Protein AF-A0A9N9DVE1-F1 (afdb_monomer_lite)

Structure (mmCIF, N/CA/C/O backbone):
data_AF-A0A9N9DVE1-F1
#
_entry.id   AF-A0A9N9DVE1-F1
#
loop_
_atom_site.group_PDB
_atom_site.id
_atom_site.type_symbol
_atom_site.label_atom_id
_atom_site.label_alt_id
_atom_site.label_comp_id
_atom_site.label_asym_id
_atom_site.label_entity_id
_atom_site.label_seq_id
_atom_site.pdbx_PDB_ins_code
_atom_site.Cartn_x
_atom_site.Cartn_y
_atom_site.Cartn_z
_atom_site.occupancy
_atom_site.B_iso_or_equiv
_atom_site.auth_seq_id
_atom_site.auth_comp_id
_atom_site.auth_asym_id
_atom_site.auth_atom_id
_atom_site.pdbx_PDB_model_num
ATOM 1 N N . MET A 1 1 ? -26.379 -26.447 7.960 1.00 39.56 1 MET A N 1
ATOM 2 C CA . MET A 1 1 ? -25.064 -26.722 7.340 1.00 39.56 1 MET A CA 1
ATOM 3 C C . MET A 1 1 ? -24.790 -25.769 6.161 1.00 39.56 1 MET A C 1
ATOM 5 O O . MET A 1 1 ? -24.486 -26.236 5.078 1.00 39.56 1 MET A O 1
ATOM 9 N N . SER A 1 2 ? -24.888 -24.439 6.322 1.00 37.84 2 SER A N 1
ATOM 10 C CA . SER A 1 2 ? -24.596 -23.495 5.214 1.00 37.84 2 SER A CA 1
ATOM 11 C C . SER A 1 2 ? -23.776 -22.264 5.639 1.00 37.84 2 SER A C 1
ATOM 13 O O . SER A 1 2 ? -23.906 -21.196 5.056 1.00 37.84 2 SER A O 1
ATOM 15 N N . LYS A 1 3 ? -22.931 -22.405 6.669 1.00 41.09 3 LYS A N 1
ATOM 16 C CA . LYS A 1 3 ? -21.988 -21.360 7.122 1.00 41.09 3 LYS A CA 1
ATOM 17 C C . LYS A 1 3 ? -20.507 -21.755 6.951 1.00 41.09 3 LYS A C 1
ATOM 19 O O . LYS A 1 3 ? -19.651 -21.155 7.581 1.00 41.09 3 LYS A O 1
ATOM 24 N N . MET A 1 4 ? -20.207 -22.778 6.142 1.00 40.16 4 MET A N 1
ATOM 25 C CA . MET A 1 4 ? -18.835 -23.286 5.928 1.00 40.16 4 MET A CA 1
ATOM 26 C C . MET A 1 4 ? -18.211 -22.914 4.578 1.00 40.16 4 MET A C 1
ATOM 28 O O . MET A 1 4 ? -17.058 -23.253 4.347 1.00 40.16 4 MET A O 1
ATOM 32 N N . TYR A 1 5 ? -18.921 -22.195 3.711 1.00 40.81 5 TYR A N 1
ATOM 33 C CA . TYR A 1 5 ? -18.277 -21.546 2.575 1.00 40.81 5 TYR A CA 1
ATOM 34 C C . TYR A 1 5 ? -17.921 -20.140 3.032 1.00 40.81 5 TYR A C 1
ATOM 36 O O . TYR A 1 5 ? -18.807 -19.297 3.187 1.00 40.81 5 TYR A O 1
ATOM 44 N N . GLY A 1 6 ? -16.644 -19.953 3.381 1.00 45.91 6 GLY A N 1
ATOM 45 C CA . GLY A 1 6 ? -16.072 -18.633 3.611 1.00 45.91 6 GLY A CA 1
ATOM 46 C C . GLY A 1 6 ? -16.461 -17.717 2.457 1.00 45.91 6 GLY A C 1
ATOM 47 O O . GLY A 1 6 ? -16.564 -18.178 1.318 1.00 45.91 6 GLY A O 1
ATOM 48 N N . GLY A 1 7 ? -16.751 -16.453 2.770 1.00 43.56 7 GLY A N 1
ATOM 49 C CA . GLY A 1 7 ? -16.943 -15.444 1.731 1.00 43.56 7 GLY A CA 1
ATOM 50 C C . GLY A 1 7 ? -15.776 -15.491 0.746 1.00 43.56 7 GLY A C 1
ATOM 51 O O . GLY A 1 7 ? -14.683 -15.921 1.127 1.00 43.56 7 GLY A O 1
ATOM 52 N N . GLU A 1 8 ? -16.026 -15.102 -0.508 1.00 41.41 8 GLU A N 1
ATOM 53 C CA . GLU A 1 8 ? -14.943 -14.880 -1.469 1.00 41.41 8 GLU A CA 1
ATOM 54 C C . GLU A 1 8 ? -13.820 -14.126 -0.749 1.00 41.41 8 GLU A C 1
ATOM 56 O O . GLU A 1 8 ? -14.109 -13.107 -0.111 1.00 41.41 8 GLU A O 1
ATOM 61 N N . PRO A 1 9 ? -12.588 -14.664 -0.729 1.00 51.03 9 PRO A N 1
ATOM 62 C CA . PRO A 1 9 ? -11.485 -13.969 -0.092 1.00 51.03 9 PRO A CA 1
ATOM 63 C C . PRO A 1 9 ? -11.394 -12.568 -0.696 1.00 51.03 9 PRO A C 1
ATOM 65 O O . PRO A 1 9 ? -11.551 -12.413 -1.910 1.00 51.03 9 PRO A O 1
ATOM 68 N N . ASP A 1 10 ? -11.176 -11.562 0.156 1.00 54.66 10 ASP A N 1
ATOM 69 C CA . ASP A 1 10 ? -10.921 -10.194 -0.288 1.00 54.66 10 ASP A CA 1
ATOM 70 C C . ASP A 1 10 ? -9.874 -10.247 -1.408 1.00 54.66 10 ASP A C 1
ATOM 72 O O . ASP A 1 10 ? -8.808 -10.835 -1.222 1.00 54.66 10 ASP A O 1
ATOM 76 N N . TYR A 1 11 ? -10.248 -9.719 -2.578 1.00 55.84 11 TYR A N 1
ATOM 77 C CA . TYR A 1 11 ? -9.513 -9.718 -3.846 1.00 55.84 11 TYR A CA 1
ATOM 78 C C . TYR A 1 11 ? -8.002 -9.943 -3.671 1.00 55.84 11 TYR A C 1
ATOM 80 O O . TYR A 1 11 ? -7.271 -9.053 -3.230 1.00 55.84 11 TYR A O 1
ATOM 88 N N . PHE A 1 12 ? -7.541 -11.157 -3.975 1.00 63.59 12 PHE A N 1
ATOM 89 C CA . PHE A 1 12 ? -6.142 -11.527 -3.798 1.00 63.59 12 PHE A CA 1
ATOM 90 C C . PHE A 1 12 ? -5.334 -11.035 -5.006 1.00 63.59 12 PHE A C 1
ATOM 92 O O . PHE A 1 12 ? -5.316 -11.671 -6.059 1.00 63.59 12 PHE A O 1
ATOM 99 N N . ASP A 1 13 ? -4.707 -9.866 -4.867 1.00 78.56 13 ASP A N 1
ATOM 100 C CA . ASP A 1 13 ? -3.846 -9.283 -5.897 1.00 78.56 13 ASP A CA 1
ATOM 101 C C . ASP A 1 13 ? -2.442 -9.903 -5.834 1.00 78.56 13 ASP A C 1
ATOM 103 O O . ASP A 1 13 ? -1.606 -9.525 -5.009 1.00 78.56 13 ASP A O 1
ATOM 107 N N . ILE A 1 14 ? -2.211 -10.902 -6.691 1.00 86.88 14 ILE A N 1
ATOM 108 C CA . ILE A 1 14 ? -0.918 -11.598 -6.813 1.00 86.88 14 ILE A CA 1
ATOM 109 C C . ILE A 1 14 ? 0.085 -10.736 -7.571 1.00 86.88 14 ILE A C 1
ATOM 111 O O . ILE A 1 14 ? 1.287 -10.953 -7.440 1.00 86.88 14 ILE A O 1
ATOM 115 N N . ALA A 1 15 ? -0.366 -9.777 -8.382 1.00 91.56 15 ALA A N 1
ATOM 116 C CA . ALA A 1 15 ? 0.522 -9.077 -9.287 1.00 91.56 15 ALA A CA 1
ATOM 117 C C . ALA A 1 15 ? 1.565 -8.252 -8.511 1.00 91.56 15 ALA A C 1
ATOM 119 O O . ALA A 1 15 ? 1.283 -7.572 -7.524 1.00 91.56 15 ALA A O 1
ATOM 120 N N . ALA A 1 16 ? 2.812 -8.299 -8.976 1.00 93.69 16 ALA A N 1
ATOM 121 C CA . ALA A 1 16 ? 3.795 -7.282 -8.647 1.00 93.69 16 ALA A CA 1
ATOM 122 C C . ALA A 1 16 ? 3.286 -5.881 -9.006 1.00 93.69 16 ALA A C 1
ATOM 124 O O . ALA A 1 16 ? 2.462 -5.697 -9.901 1.00 93.69 16 ALA A O 1
ATOM 125 N N . ILE A 1 17 ? 3.821 -4.886 -8.308 1.00 95.25 17 ILE A N 1
ATOM 126 C CA . ILE A 1 17 ? 3.513 -3.486 -8.567 1.00 95.25 17 ILE A CA 1
ATOM 127 C C . ILE A 1 17 ? 4.223 -3.079 -9.855 1.00 95.25 17 ILE A C 1
ATOM 129 O O . ILE A 1 17 ? 5.427 -3.303 -10.018 1.00 95.25 17 ILE A O 1
ATOM 133 N N . TYR A 1 18 ? 3.476 -2.449 -10.753 1.00 97.12 18 TYR A N 1
ATOM 134 C CA . TYR A 1 18 ? 4.009 -1.918 -11.996 1.00 97.12 18 TYR A CA 1
ATOM 135 C C . TYR A 1 18 ? 3.349 -0.595 -12.383 1.00 97.12 18 TYR A C 1
ATOM 137 O O . TYR A 1 18 ? 2.228 -0.280 -11.981 1.00 97.12 18 TYR A O 1
ATOM 145 N N . GLU A 1 19 ? 4.053 0.168 -13.211 1.00 97.50 19 GLU A N 1
ATOM 146 C CA . GLU A 1 19 ? 3.575 1.402 -13.823 1.00 97.50 19 GLU A CA 1
ATOM 147 C C . GLU A 1 19 ? 3.640 1.276 -15.347 1.00 97.50 19 GLU A C 1
ATOM 149 O O . GLU A 1 19 ? 4.674 0.909 -15.901 1.00 97.50 19 GLU A O 1
ATOM 154 N N . ILE A 1 20 ? 2.553 1.625 -16.035 1.00 97.81 20 ILE A N 1
ATOM 155 C CA . ILE A 1 20 ? 2.553 1.795 -17.487 1.00 97.81 20 ILE A CA 1
ATOM 156 C C . ILE A 1 20 ? 2.803 3.274 -17.788 1.00 97.81 20 ILE A C 1
ATOM 158 O O . ILE A 1 20 ? 2.044 4.144 -17.353 1.00 97.81 20 ILE A O 1
ATOM 162 N N . LYS A 1 21 ? 3.867 3.555 -18.538 1.00 97.88 21 LYS A N 1
ATOM 163 C CA . LYS A 1 21 ? 4.209 4.885 -19.039 1.00 97.88 21 LYS A CA 1
ATOM 164 C C . LYS A 1 21 ? 3.970 4.933 -20.538 1.00 97.88 21 LYS A C 1
ATOM 166 O O . LYS A 1 21 ? 4.610 4.212 -21.302 1.00 97.88 21 LYS A O 1
ATOM 171 N N . PHE A 1 22 ? 3.053 5.790 -20.962 1.00 97.69 22 PHE A N 1
ATOM 172 C CA . PHE A 1 22 ? 2.677 5.919 -22.365 1.00 97.69 22 PHE A CA 1
ATOM 173 C C . PHE A 1 22 ? 3.516 7.003 -23.047 1.00 97.69 22 PHE A C 1
ATOM 175 O O . PHE A 1 22 ? 3.456 8.156 -22.613 1.00 97.69 22 PHE A O 1
ATOM 182 N N . PRO A 1 23 ? 4.263 6.681 -24.115 1.00 96.62 23 PRO A N 1
ATOM 183 C CA . PRO A 1 23 ? 4.884 7.681 -24.974 1.00 96.62 23 PRO A CA 1
ATOM 184 C C . PRO A 1 23 ? 3.879 8.728 -25.485 1.00 96.62 23 PRO A C 1
ATOM 186 O O . PRO A 1 23 ? 2.687 8.415 -25.570 1.00 96.62 23 PRO A O 1
ATOM 189 N N . PRO A 1 24 ? 4.316 9.953 -25.834 1.00 95.75 24 PRO A N 1
ATOM 190 C CA . PRO A 1 24 ? 3.415 11.037 -26.223 1.00 95.75 24 PRO A CA 1
ATOM 191 C C . PRO A 1 24 ? 2.420 10.662 -27.323 1.00 95.75 24 PRO A C 1
ATOM 193 O O . PRO A 1 24 ? 1.243 11.010 -27.212 1.00 95.75 24 PRO A O 1
ATOM 196 N N . SER A 1 25 ? 2.850 9.935 -28.360 1.00 95.19 25 SER A N 1
ATOM 197 C CA . SER A 1 25 ? 1.945 9.534 -29.443 1.00 95.19 25 SER A CA 1
ATOM 198 C C . SER A 1 25 ? 0.851 8.597 -28.942 1.00 95.19 25 SER A C 1
ATOM 200 O O . SER A 1 25 ? -0.325 8.802 -29.237 1.00 95.19 25 SER A O 1
ATOM 202 N N . LEU A 1 26 ? 1.215 7.618 -28.113 1.00 96.00 26 LEU A N 1
ATOM 203 C CA . LEU A 1 26 ? 0.261 6.675 -27.533 1.00 96.00 26 LEU A CA 1
ATOM 204 C C . LEU A 1 26 ? -0.660 7.340 -26.509 1.00 96.00 26 LEU A C 1
ATOM 206 O O . LEU A 1 26 ? -1.864 7.106 -26.525 1.00 96.00 26 LEU A O 1
ATOM 210 N N . TRP A 1 27 ? -0.121 8.211 -25.658 1.00 97.44 27 TRP A N 1
ATOM 211 C CA . TRP A 1 27 ? -0.906 8.946 -24.672 1.00 97.44 27 TRP A CA 1
ATOM 212 C C . TRP A 1 27 ? -1.943 9.857 -25.330 1.00 97.44 27 TRP A C 1
ATOM 214 O O . TRP A 1 27 ? -3.081 9.931 -24.872 1.00 97.44 27 TRP A O 1
ATOM 224 N N . ASN A 1 28 ? -1.580 10.529 -26.425 1.00 97.06 28 ASN A N 1
ATOM 225 C CA . ASN A 1 28 ? -2.499 11.392 -27.165 1.00 97.06 28 ASN A CA 1
ATOM 226 C C . ASN A 1 28 ? -3.632 10.616 -27.849 1.00 97.06 28 ASN A C 1
ATOM 228 O O . ASN A 1 28 ? -4.708 11.185 -28.034 1.00 97.06 28 ASN A O 1
ATOM 232 N N . ASN A 1 29 ? -3.409 9.340 -28.173 1.00 96.75 29 ASN A N 1
ATOM 233 C CA . ASN A 1 29 ? -4.422 8.462 -28.756 1.00 96.75 29 ASN A CA 1
ATOM 234 C C . ASN A 1 29 ? -5.427 7.926 -27.724 1.00 96.75 29 ASN A C 1
ATOM 236 O O . ASN A 1 29 ? -6.510 7.492 -28.112 1.00 96.75 29 ASN A O 1
ATOM 240 N N . LEU A 1 30 ? -5.103 7.971 -26.426 1.00 97.06 30 LEU A N 1
ATOM 241 C CA . LEU A 1 30 ? -6.042 7.595 -25.370 1.00 97.06 30 LEU A CA 1
ATOM 242 C C . LEU A 1 30 ? -7.199 8.597 -25.278 1.00 97.06 30 LEU A C 1
ATOM 244 O O . LEU A 1 30 ? -7.007 9.815 -25.387 1.00 97.06 30 LEU A O 1
ATOM 248 N N . THR A 1 31 ? -8.400 8.095 -24.990 1.00 97.88 31 THR A N 1
ATOM 249 C CA . THR A 1 31 ? -9.542 8.949 -24.639 1.00 97.88 31 THR A CA 1
ATOM 250 C C . THR A 1 31 ? -9.314 9.628 -23.284 1.00 97.88 31 THR A C 1
ATOM 252 O O . THR A 1 31 ? -8.512 9.174 -22.467 1.00 97.88 31 THR A O 1
ATOM 255 N N . GLU A 1 32 ? -10.024 10.722 -22.997 1.00 97.94 32 GLU A N 1
ATOM 256 C CA . GLU A 1 32 ? -9.897 11.388 -21.689 1.00 97.94 32 GLU A CA 1
ATOM 257 C C . GLU A 1 32 ? -10.308 10.469 -20.527 1.00 97.94 32 GLU A C 1
ATOM 259 O O . GLU A 1 32 ? -9.635 10.454 -19.499 1.00 97.94 32 GLU A O 1
ATOM 264 N N . GLU A 1 33 ? -11.324 9.621 -20.719 1.00 97.88 33 GLU A N 1
ATOM 265 C CA . GLU A 1 33 ? -11.726 8.604 -19.737 1.00 97.88 33 GLU A CA 1
ATOM 266 C C . GLU A 1 33 ? -10.591 7.603 -19.466 1.00 97.88 33 GLU A C 1
ATOM 268 O O . GLU A 1 33 ? -10.296 7.284 -18.313 1.00 97.88 33 GLU A O 1
ATOM 273 N N . GLN A 1 34 ? -9.892 7.159 -20.515 1.00 97.75 34 GLN A N 1
ATOM 274 C CA . GLN A 1 34 ? -8.732 6.275 -20.389 1.00 97.75 34 GLN A CA 1
ATOM 275 C C . GLN A 1 34 ? -7.551 6.966 -19.701 1.00 97.75 34 GLN A C 1
ATOM 277 O O . GLN A 1 34 ? -6.882 6.351 -18.873 1.00 97.75 34 GLN A O 1
ATOM 282 N N . LYS A 1 35 ? -7.305 8.252 -19.978 1.00 98.00 35 LYS A N 1
ATOM 283 C CA . LYS A 1 35 ? -6.262 9.039 -19.295 1.00 98.00 35 LYS A CA 1
ATOM 284 C C . LYS A 1 35 ? -6.572 9.232 -17.813 1.00 98.00 35 LYS A C 1
ATOM 286 O O . LYS A 1 35 ? -5.663 9.177 -16.984 1.00 98.00 35 LYS A O 1
ATOM 291 N N . GLU A 1 36 ? -7.832 9.474 -17.460 1.00 97.56 36 GLU A N 1
ATOM 292 C CA . GLU A 1 36 ? -8.273 9.558 -16.065 1.00 97.56 36 GLU A CA 1
ATOM 293 C C . GLU A 1 36 ? -8.135 8.210 -15.354 1.00 97.56 36 GLU A C 1
ATOM 295 O O . GLU 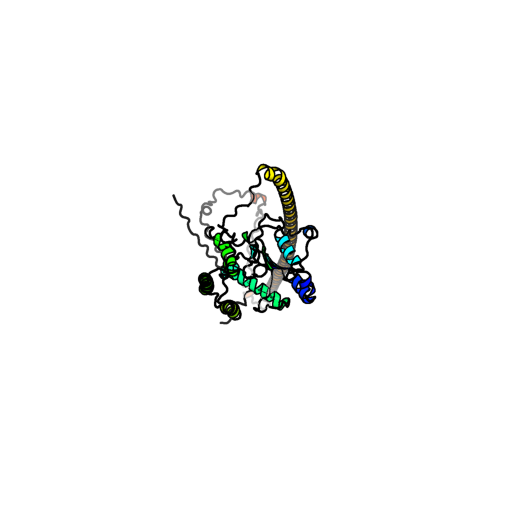A 1 36 ? -7.598 8.156 -14.243 1.00 97.56 36 GLU A O 1
ATOM 300 N N . LEU A 1 37 ? -8.538 7.118 -16.011 1.00 97.00 37 LEU A N 1
ATOM 301 C CA . LEU A 1 37 ? -8.365 5.759 -15.505 1.00 97.00 37 LEU A CA 1
ATOM 302 C C . LEU A 1 37 ? -6.885 5.421 -15.290 1.00 97.00 37 LEU A C 1
ATOM 304 O O . LEU A 1 37 ? -6.529 4.922 -14.222 1.00 97.00 37 LEU A O 1
ATOM 308 N N . ALA A 1 38 ? -6.028 5.748 -16.261 1.00 96.12 38 ALA A N 1
ATOM 309 C CA . ALA A 1 38 ? -4.583 5.573 -16.174 1.00 96.12 38 ALA A CA 1
ATOM 310 C C . ALA A 1 38 ? -4.027 6.290 -14.937 1.00 96.12 38 ALA A C 1
ATOM 312 O O . ALA A 1 38 ? -3.436 5.645 -14.073 1.00 96.12 38 ALA A O 1
ATOM 313 N N . LYS A 1 39 ? -4.313 7.590 -14.780 1.00 96.94 39 LYS A N 1
ATOM 314 C CA . LYS A 1 39 ? -3.870 8.377 -13.615 1.00 96.94 39 LYS A CA 1
ATOM 315 C C . LYS A 1 39 ? -4.376 7.794 -12.296 1.00 96.94 39 LYS A C 1
ATOM 317 O O . LYS A 1 39 ? -3.616 7.715 -11.334 1.00 96.94 39 LYS A O 1
ATOM 322 N N . LYS A 1 40 ? -5.641 7.362 -12.243 1.00 97.00 40 LYS A N 1
ATOM 323 C CA . LYS A 1 40 ? -6.242 6.746 -11.049 1.00 97.00 40 LYS A CA 1
ATOM 324 C C . LYS A 1 40 ? -5.549 5.435 -10.665 1.00 97.00 40 LYS A C 1
ATOM 326 O O . LYS A 1 40 ? -5.418 5.158 -9.476 1.00 97.00 40 LYS A O 1
ATOM 331 N N . LYS A 1 41 ? -5.101 4.651 -11.651 1.00 94.19 41 LYS A N 1
ATOM 332 C CA . LYS A 1 41 ? -4.342 3.403 -11.461 1.00 94.19 41 LYS A CA 1
ATOM 333 C C . LYS A 1 41 ? -2.828 3.624 -11.301 1.00 94.19 41 LYS A C 1
ATOM 335 O O . LYS A 1 41 ? -2.086 2.655 -11.208 1.00 94.19 41 LYS A O 1
ATOM 340 N N . GLY A 1 42 ? -2.365 4.877 -11.242 1.00 95.56 42 GLY A N 1
ATOM 341 C CA . GLY A 1 42 ? -0.947 5.208 -11.078 1.00 95.56 42 GLY A CA 1
ATOM 342 C C . GLY A 1 42 ? -0.112 5.065 -12.354 1.00 95.56 42 GLY A C 1
ATOM 343 O O . GLY A 1 42 ? 1.105 4.990 -12.269 1.00 95.56 42 GLY A O 1
ATOM 344 N N . HIS A 1 43 ? -0.747 5.017 -13.524 1.00 97.06 43 HIS A N 1
ATOM 345 C CA . HIS A 1 43 ? -0.103 5.034 -14.837 1.00 97.06 43 HIS A CA 1
ATOM 346 C C . HIS A 1 43 ? -0.016 6.468 -15.366 1.00 97.06 43 HIS A C 1
ATOM 348 O O . HIS A 1 43 ? -0.811 7.336 -14.985 1.00 97.06 43 HIS A O 1
ATOM 354 N N . SER A 1 44 ? 0.952 6.744 -16.236 1.00 96.88 44 SER A N 1
ATOM 355 C CA . SER A 1 44 ? 1.289 8.124 -16.578 1.00 96.88 44 SER A CA 1
ATOM 356 C C . SER A 1 44 ? 1.715 8.323 -18.031 1.00 96.88 44 SER A C 1
ATOM 358 O O . SER A 1 44 ? 2.055 7.393 -18.759 1.00 96.88 44 SER A O 1
ATOM 360 N N . GLU A 1 45 ? 1.673 9.581 -18.464 1.00 97.06 45 GLU A N 1
ATOM 361 C CA . GLU A 1 45 ? 2.336 10.020 -19.687 1.00 97.06 45 GLU A CA 1
ATOM 362 C C . GLU A 1 45 ? 3.852 10.003 -19.467 1.00 97.06 45 GLU A C 1
ATOM 364 O O . GLU A 1 45 ? 4.361 10.580 -18.500 1.00 97.06 45 GLU A O 1
ATOM 369 N N . LEU A 1 46 ? 4.579 9.386 -20.390 1.00 95.38 46 LEU A N 1
ATOM 370 C CA . LEU A 1 46 ? 6.029 9.354 -20.387 1.00 95.38 46 LEU A CA 1
ATOM 371 C C . LEU A 1 46 ? 6.575 10.739 -20.753 1.00 95.38 46 LEU A C 1
ATOM 373 O O . LEU A 1 46 ? 6.523 11.166 -21.906 1.00 95.38 46 LEU A O 1
ATOM 377 N N . LYS A 1 47 ? 7.129 11.438 -19.758 1.00 92.94 47 LYS A N 1
ATOM 378 C CA . LYS A 1 47 ? 7.752 12.758 -19.927 1.00 92.94 47 LYS A CA 1
ATOM 379 C C . LYS A 1 47 ? 9.234 12.695 -19.626 1.00 92.94 47 LYS A C 1
ATOM 381 O O . LYS A 1 47 ? 9.631 12.344 -18.517 1.00 92.94 47 LYS A O 1
ATOM 386 N N . LEU A 1 48 ? 10.051 13.110 -20.590 1.00 88.19 48 LEU A N 1
ATOM 387 C CA . LEU A 1 48 ? 11.476 13.293 -20.347 1.00 88.19 48 LEU A CA 1
ATOM 388 C C . LEU A 1 48 ? 11.722 14.568 -19.551 1.00 88.19 48 LEU A C 1
ATOM 390 O O . LEU A 1 48 ? 11.184 15.629 -19.859 1.00 88.19 48 LEU A O 1
ATOM 394 N N . LYS A 1 49 ? 12.591 14.464 -18.546 1.00 84.19 49 LYS A N 1
ATOM 395 C CA . LYS A 1 49 ? 13.120 15.625 -17.827 1.00 84.19 49 LYS A CA 1
ATOM 396 C C . LYS A 1 49 ? 14.033 16.434 -18.751 1.00 84.19 49 LYS A C 1
ATOM 398 O O . LYS A 1 49 ? 14.759 15.853 -19.559 1.00 84.19 49 LYS A O 1
ATOM 403 N N . ASP A 1 50 ? 14.065 17.751 -18.571 1.00 80.19 50 ASP A N 1
ATOM 404 C CA . ASP A 1 50 ? 14.867 18.670 -19.398 1.00 80.19 50 ASP A CA 1
ATOM 405 C C . ASP A 1 50 ? 16.354 18.278 -19.455 1.00 80.19 50 ASP A C 1
ATOM 407 O O . ASP A 1 50 ? 16.996 18.340 -20.502 1.00 80.19 50 ASP A O 1
ATOM 411 N N . GLU A 1 51 ? 16.893 17.779 -18.341 1.00 75.62 51 GLU A N 1
ATOM 412 C CA . GLU A 1 51 ? 18.288 17.336 -18.215 1.00 75.62 51 GLU A CA 1
ATOM 413 C C . GLU A 1 51 ? 18.642 16.161 -19.151 1.00 75.62 51 GLU A C 1
ATOM 415 O O . GLU A 1 51 ? 19.791 16.006 -19.562 1.00 75.62 51 GLU A O 1
ATOM 420 N N . VAL A 1 52 ? 17.647 15.350 -19.522 1.00 78.25 52 VAL A N 1
ATOM 421 C CA . VAL A 1 52 ? 17.788 14.080 -20.256 1.00 78.25 52 VAL A CA 1
ATOM 422 C C . VAL A 1 52 ? 17.719 14.292 -21.764 1.00 78.25 52 VAL A C 1
ATOM 424 O O . VAL A 1 52 ? 18.261 13.497 -22.539 1.00 78.25 52 VAL A O 1
ATOM 427 N N . GLN A 1 53 ? 17.096 15.388 -22.202 1.00 72.88 53 GLN A N 1
ATOM 428 C CA . GLN A 1 53 ? 16.977 15.736 -23.620 1.00 72.88 53 GLN A CA 1
ATOM 429 C C . GLN A 1 53 ? 18.352 15.867 -24.288 1.00 72.88 53 GLN A C 1
ATOM 431 O O . GLN A 1 53 ? 18.518 15.498 -25.448 1.00 72.88 53 GLN A O 1
ATOM 436 N N . ASN A 1 54 ? 19.364 16.293 -23.527 1.00 73.19 54 ASN A N 1
ATOM 437 C CA . ASN A 1 54 ? 20.721 16.503 -24.026 1.00 73.19 54 ASN A CA 1
ATOM 438 C C . ASN A 1 54 ? 21.559 15.223 -24.157 1.00 73.19 54 ASN A C 1
ATOM 440 O O . ASN A 1 54 ? 22.615 15.260 -24.793 1.00 73.19 54 ASN A O 1
ATOM 444 N N . TYR A 1 55 ? 21.129 14.093 -23.584 1.00 73.62 55 TYR A N 1
ATOM 445 C CA . TYR A 1 55 ? 21.826 12.828 -23.814 1.00 73.62 55 TYR A CA 1
ATOM 446 C C . TYR A 1 55 ? 21.703 12.442 -25.285 1.00 73.62 55 TYR A C 1
ATOM 448 O O . TYR A 1 55 ? 20.619 12.479 -25.850 1.00 73.62 55 TYR A O 1
ATOM 456 N N . LYS A 1 56 ? 22.802 12.074 -25.932 1.00 68.19 56 LYS A N 1
ATOM 457 C CA . LYS A 1 56 ? 22.762 11.565 -27.302 1.00 68.19 56 LYS A CA 1
ATOM 458 C C . LYS A 1 56 ? 23.171 10.110 -27.266 1.00 68.19 56 LYS A C 1
ATOM 460 O O . LYS A 1 56 ? 24.254 9.803 -26.770 1.00 68.19 56 LYS A O 1
ATOM 465 N N . PHE A 1 57 ? 22.340 9.236 -27.822 1.00 64.62 57 PHE A N 1
ATOM 466 C CA . PHE A 1 57 ? 22.787 7.902 -28.188 1.00 64.62 57 PHE A CA 1
ATOM 467 C C . PHE A 1 57 ? 23.793 8.066 -29.327 1.00 64.62 57 PHE A C 1
ATOM 469 O O . PHE A 1 57 ? 23.441 8.269 -30.489 1.00 64.62 57 PHE A O 1
ATOM 476 N N . THR A 1 58 ? 25.078 8.095 -28.987 1.00 53.66 58 THR A N 1
ATOM 477 C CA . THR A 1 58 ? 26.126 8.081 -29.999 1.00 53.66 58 THR A CA 1
ATOM 478 C C . THR A 1 58 ? 26.097 6.715 -30.658 1.00 53.66 58 THR A C 1
ATOM 480 O O . THR A 1 58 ? 26.375 5.717 -29.997 1.00 53.66 58 THR A O 1
ATOM 483 N N . ARG A 1 59 ? 25.800 6.669 -31.960 1.00 48.41 59 ARG A N 1
ATOM 484 C CA . ARG A 1 59 ? 26.127 5.515 -32.802 1.00 48.41 59 ARG A CA 1
ATOM 485 C C . ARG A 1 59 ? 27.651 5.397 -32.838 1.00 48.41 59 ARG A C 1
ATOM 487 O O . ARG A 1 59 ? 28.297 5.960 -33.717 1.00 48.41 59 ARG A O 1
ATOM 494 N N . SER A 1 60 ? 28.257 4.782 -31.828 1.00 43.16 60 SER A N 1
ATOM 495 C CA . SER A 1 60 ? 29.675 4.454 -31.896 1.00 43.16 60 SER A CA 1
ATOM 496 C C . SER A 1 60 ? 29.835 3.346 -32.927 1.00 43.16 60 SER A C 1
ATOM 498 O O . SER A 1 60 ? 29.325 2.244 -32.740 1.00 43.16 60 SER A O 1
ATOM 500 N N . ASN A 1 61 ? 30.544 3.646 -34.012 1.00 47.91 61 ASN A N 1
ATOM 501 C CA . ASN A 1 61 ? 31.082 2.635 -34.910 1.00 47.91 61 ASN A CA 1
ATOM 502 C C . ASN A 1 61 ? 32.029 1.731 -34.114 1.00 47.91 61 ASN A C 1
ATOM 504 O O . ASN A 1 61 ? 33.163 2.139 -33.899 1.00 47.91 61 ASN A O 1
ATOM 508 N N . THR A 1 62 ? 31.605 0.532 -33.710 1.00 39.88 62 THR A N 1
ATOM 509 C CA . THR A 1 62 ? 32.536 -0.582 -33.455 1.00 39.88 62 THR A CA 1
ATOM 510 C C . THR A 1 62 ? 31.815 -1.924 -33.340 1.00 39.88 62 THR A C 1
ATOM 512 O O . THR A 1 62 ? 31.159 -2.194 -32.342 1.00 39.88 62 THR A O 1
ATOM 515 N N . VAL A 1 63 ? 32.026 -2.775 -34.349 1.00 44.44 63 VAL A N 1
ATOM 516 C CA . VAL A 1 63 ? 32.629 -4.116 -34.219 1.00 44.44 63 VAL A CA 1
ATOM 517 C C . VAL A 1 63 ? 32.240 -4.901 -32.952 1.00 44.44 63 VAL A C 1
ATOM 519 O O . VAL A 1 63 ? 33.062 -5.120 -32.064 1.00 44.44 63 VAL A O 1
ATOM 522 N N . ARG A 1 64 ? 30.998 -5.386 -32.895 1.00 39.69 64 ARG A N 1
ATOM 523 C CA . ARG A 1 64 ? 30.646 -6.650 -32.228 1.00 39.69 64 ARG A CA 1
ATOM 524 C C . ARG A 1 64 ? 29.343 -7.158 -32.850 1.00 39.69 64 ARG A C 1
ATOM 526 O O . ARG A 1 64 ? 28.271 -6.733 -32.448 1.00 39.69 64 ARG A O 1
ATOM 533 N N . GLY A 1 65 ? 29.492 -7.996 -33.878 1.00 44.94 65 GLY A N 1
ATOM 534 C CA . GLY A 1 65 ? 28.413 -8.407 -34.779 1.00 44.94 65 GLY A CA 1
ATOM 535 C C . GLY A 1 65 ? 28.018 -7.266 -35.714 1.00 44.94 65 GLY A C 1
ATOM 536 O O . GLY A 1 65 ? 27.556 -6.222 -35.262 1.00 44.94 65 GLY A O 1
ATOM 537 N N . GLU A 1 66 ? 28.243 -7.412 -37.019 1.00 37.97 66 GLU A N 1
ATOM 538 C CA . GLU A 1 66 ? 27.487 -6.592 -37.966 1.00 37.97 66 GLU A CA 1
ATOM 539 C C . GLU A 1 66 ? 26.021 -6.979 -37.787 1.00 37.97 66 GLU A C 1
ATOM 541 O O . GLU A 1 66 ? 25.645 -8.133 -37.967 1.00 37.97 66 GLU A O 1
ATOM 546 N N . LEU A 1 67 ? 25.236 -6.018 -37.318 1.00 43.28 67 LEU A N 1
ATOM 547 C CA . LEU A 1 67 ? 23.795 -6.122 -37.190 1.00 43.28 67 LEU A CA 1
ATOM 548 C C . LEU A 1 67 ? 23.274 -6.125 -38.629 1.00 43.28 67 LEU A C 1
ATOM 550 O O . LEU A 1 67 ? 23.256 -5.069 -39.264 1.00 43.28 67 LEU A O 1
ATOM 554 N N . ASP A 1 68 ? 22.993 -7.308 -39.175 1.00 50.25 68 ASP A N 1
ATOM 555 C CA . ASP A 1 68 ? 22.421 -7.435 -40.511 1.00 50.25 68 ASP A CA 1
ATOM 556 C C . ASP A 1 68 ? 20.982 -6.897 -40.447 1.00 50.25 68 ASP A C 1
ATOM 558 O O . ASP A 1 68 ? 20.139 -7.490 -39.769 1.00 50.25 68 ASP A O 1
ATOM 562 N N . PRO A 1 69 ? 20.683 -5.743 -41.072 1.00 51.97 69 PRO A N 1
ATOM 563 C CA . PRO A 1 69 ? 19.345 -5.162 -41.032 1.00 51.97 69 PRO A CA 1
ATOM 564 C C . PRO A 1 69 ? 18.293 -6.056 -41.704 1.00 51.97 69 PRO A C 1
ATOM 566 O O . PRO A 1 69 ? 17.103 -5.838 -41.472 1.00 51.97 69 PRO A O 1
ATOM 569 N N . ASP A 1 70 ? 18.720 -7.041 -42.502 1.00 51.44 70 ASP A N 1
ATOM 570 C CA . ASP A 1 70 ? 17.848 -7.995 -43.182 1.00 51.44 70 ASP A CA 1
ATOM 571 C C . ASP A 1 70 ? 17.639 -9.298 -42.372 1.00 51.44 70 ASP A C 1
ATOM 573 O O . ASP A 1 70 ? 16.725 -10.064 -42.684 1.00 51.44 70 ASP A O 1
ATOM 577 N N . ASP A 1 71 ? 18.406 -9.528 -41.295 1.00 53.44 71 ASP A N 1
ATOM 578 C CA . ASP A 1 71 ? 18.298 -10.695 -40.400 1.00 53.44 71 ASP A CA 1
ATOM 579 C C . ASP A 1 71 ? 17.815 -10.285 -38.996 1.00 53.44 71 ASP A C 1
ATOM 581 O O . ASP A 1 71 ? 18.502 -10.407 -37.978 1.00 53.44 71 ASP A O 1
ATOM 585 N N . LEU A 1 72 ? 16.578 -9.780 -38.945 1.00 46.94 72 LEU A N 1
ATOM 586 C CA . LEU A 1 72 ? 15.902 -9.403 -37.697 1.00 46.94 72 LEU A CA 1
ATOM 587 C C . LEU A 1 72 ? 15.616 -10.603 -36.772 1.00 46.94 72 LEU A C 1
ATOM 589 O O . LEU A 1 72 ? 15.282 -10.398 -35.607 1.00 46.94 72 LEU A O 1
ATOM 593 N N . SER A 1 73 ? 15.750 -11.838 -37.270 1.00 48.34 73 SER A N 1
ATOM 594 C CA . SER A 1 73 ? 15.583 -13.077 -36.496 1.00 48.34 73 SER A CA 1
ATOM 595 C C . SER A 1 73 ? 16.649 -13.278 -35.417 1.00 48.34 73 SER A C 1
ATOM 597 O O . SER A 1 73 ? 16.406 -14.028 -34.478 1.00 48.34 73 SER A O 1
ATOM 599 N N . ASN A 1 74 ? 17.803 -12.612 -35.533 1.00 46.09 74 ASN A N 1
ATOM 600 C CA . ASN A 1 74 ? 18.959 -12.788 -34.645 1.00 46.09 74 ASN A CA 1
ATOM 601 C C . ASN A 1 74 ? 19.159 -11.637 -33.639 1.00 46.09 74 ASN A C 1
ATOM 603 O O . ASN A 1 74 ? 20.216 -11.526 -33.013 1.00 46.09 74 ASN A O 1
ATOM 607 N N . LEU A 1 75 ? 18.169 -10.753 -33.484 1.00 52.91 75 LEU A N 1
ATOM 608 C CA . LEU A 1 75 ? 18.247 -9.638 -32.543 1.00 52.91 75 LEU A CA 1
ATOM 609 C C . LEU A 1 75 ? 17.766 -10.050 -31.155 1.00 52.91 75 LEU A C 1
ATOM 611 O O . LEU A 1 75 ? 16.567 -10.142 -30.894 1.00 52.91 75 LEU A O 1
ATOM 615 N N . ASP A 1 76 ? 18.723 -10.217 -30.243 1.00 54.62 76 ASP A N 1
ATOM 616 C CA . ASP A 1 76 ? 18.438 -10.175 -28.815 1.00 54.62 76 ASP A CA 1
ATOM 617 C C . ASP A 1 76 ? 17.920 -8.775 -28.462 1.00 54.62 76 ASP A C 1
ATOM 619 O O . ASP A 1 76 ? 18.650 -7.780 -28.500 1.00 54.62 76 ASP A O 1
ATOM 623 N N . ASN A 1 77 ? 16.623 -8.695 -28.171 1.00 67.06 77 ASN A N 1
ATOM 624 C CA . ASN A 1 77 ? 15.941 -7.443 -27.848 1.00 67.06 77 ASN A CA 1
ATOM 625 C C . ASN A 1 77 ? 16.064 -7.079 -26.361 1.00 67.06 77 ASN A C 1
ATOM 627 O O . ASN A 1 77 ? 15.451 -6.107 -25.911 1.00 67.06 77 ASN A O 1
ATOM 631 N N . ASN A 1 78 ? 16.852 -7.838 -25.596 1.00 77.81 78 ASN A N 1
ATOM 632 C CA . ASN A 1 78 ? 17.056 -7.603 -24.178 1.00 77.81 78 ASN A CA 1
ATOM 633 C C . ASN A 1 78 ? 18.288 -6.727 -23.933 1.00 77.81 78 ASN A C 1
ATOM 635 O O . ASN A 1 78 ? 19.313 -6.814 -24.608 1.00 77.81 78 ASN A O 1
ATOM 639 N N . ALA A 1 79 ? 18.196 -5.863 -22.926 1.00 81.00 79 ALA A N 1
ATOM 640 C CA . ALA A 1 79 ? 19.302 -5.019 -22.503 1.00 81.00 79 ALA A CA 1
ATOM 641 C C . ALA A 1 79 ? 19.348 -4.938 -20.981 1.00 81.00 79 ALA A C 1
ATOM 643 O O . ALA A 1 79 ? 18.335 -4.685 -20.328 1.00 81.00 79 ALA A O 1
ATOM 644 N N . LEU A 1 80 ? 20.547 -5.091 -20.417 1.00 82.50 80 LEU A N 1
ATOM 645 C CA . LEU A 1 80 ? 20.771 -4.968 -18.983 1.00 82.50 80 LEU A CA 1
ATOM 646 C C . LEU A 1 80 ? 21.551 -3.692 -18.664 1.00 82.50 80 LEU A C 1
ATOM 648 O O . LEU A 1 80 ? 22.694 -3.498 -19.084 1.00 82.50 80 LEU A O 1
ATOM 652 N N . PHE A 1 81 ? 20.919 -2.800 -17.903 1.00 82.38 81 PHE A N 1
ATOM 653 C CA . PHE A 1 81 ? 21.527 -1.546 -17.471 1.00 82.38 81 PHE A CA 1
ATOM 654 C C . PHE A 1 81 ? 22.250 -1.737 -16.138 1.00 82.38 81 PHE A C 1
ATOM 656 O O . PHE A 1 81 ? 21.623 -1.882 -15.091 1.00 82.38 81 PHE A O 1
ATOM 663 N N . TYR A 1 82 ? 23.578 -1.654 -16.155 1.00 79.06 82 TYR A N 1
ATOM 664 C CA . TYR A 1 82 ? 24.398 -1.729 -14.948 1.00 79.06 82 TYR A CA 1
ATOM 665 C C . TYR A 1 82 ? 24.797 -0.343 -14.432 1.00 79.06 82 TYR A C 1
ATOM 667 O O . TYR A 1 82 ? 25.102 0.570 -15.200 1.00 79.06 82 TYR A O 1
ATOM 675 N N . GLY A 1 83 ? 24.821 -0.179 -13.109 1.00 80.56 83 GLY A N 1
ATOM 676 C CA . GLY A 1 83 ? 25.283 1.052 -12.467 1.00 80.56 83 GLY A CA 1
ATOM 677 C C . GLY A 1 83 ? 24.743 1.237 -11.053 1.00 80.56 83 GLY A C 1
ATOM 678 O O . GLY A 1 83 ? 23.768 0.598 -10.658 1.00 80.56 83 GLY A O 1
ATOM 679 N N . ALA A 1 84 ? 25.352 2.146 -10.293 1.00 81.38 84 ALA A N 1
ATOM 680 C CA . ALA A 1 84 ? 24.903 2.485 -8.944 1.00 81.38 84 ALA A CA 1
ATOM 681 C C . ALA A 1 84 ? 23.486 3.111 -8.942 1.00 81.38 84 ALA A C 1
ATOM 683 O O . ALA A 1 84 ? 22.965 3.533 -9.984 1.00 81.38 84 ALA A O 1
ATOM 684 N N . PRO A 1 85 ? 22.802 3.180 -7.789 1.00 83.38 85 PRO A N 1
ATOM 685 C CA . PRO A 1 85 ? 21.565 3.945 -7.674 1.00 83.38 85 PRO A CA 1
ATOM 686 C C . PRO A 1 85 ? 21.752 5.391 -8.159 1.00 83.38 85 PRO A C 1
ATOM 688 O O . PRO A 1 85 ? 22.790 6.004 -7.917 1.00 83.38 85 PRO A O 1
ATOM 691 N N . ARG A 1 86 ? 20.735 5.946 -8.834 1.00 82.62 86 ARG A N 1
ATOM 692 C CA . ARG A 1 86 ? 20.713 7.331 -9.359 1.00 82.62 86 ARG A CA 1
ATOM 693 C C . ARG A 1 86 ? 21.734 7.662 -10.458 1.00 82.62 86 ARG A C 1
ATOM 695 O O . ARG A 1 86 ? 21.911 8.830 -10.776 1.00 82.62 86 ARG A O 1
ATOM 702 N N . THR A 1 87 ? 22.337 6.670 -11.111 1.00 83.88 87 THR A N 1
ATOM 703 C CA . THR A 1 87 ? 23.222 6.902 -12.273 1.00 83.88 87 THR A CA 1
ATOM 704 C C . THR A 1 87 ? 22.477 7.053 -13.604 1.00 83.88 87 THR A C 1
ATOM 706 O O . THR A 1 87 ? 23.102 7.011 -14.658 1.00 83.88 87 THR A O 1
ATOM 709 N N . GLY A 1 88 ? 21.147 7.195 -13.580 1.00 85.31 88 GLY A N 1
ATOM 710 C CA . GLY A 1 88 ? 20.341 7.423 -14.783 1.00 85.31 88 GLY A CA 1
ATOM 711 C C . GLY A 1 88 ? 19.893 6.166 -15.538 1.00 85.31 88 GLY A C 1
ATOM 712 O O . GLY A 1 88 ? 19.466 6.290 -16.676 1.00 85.31 88 GLY A O 1
ATOM 713 N N . LYS A 1 89 ? 19.940 4.971 -14.929 1.00 88.94 89 LYS A N 1
ATOM 714 C CA . LYS A 1 89 ? 19.493 3.714 -15.570 1.00 88.94 89 LYS A CA 1
ATOM 715 C C . LYS A 1 89 ? 18.039 3.777 -16.054 1.00 88.94 89 LYS A C 1
ATOM 717 O O . LYS A 1 89 ? 17.788 3.696 -17.250 1.00 88.94 89 LYS A O 1
ATOM 722 N N . SER A 1 90 ? 17.100 4.012 -15.136 1.00 90.75 90 SER A N 1
ATOM 723 C CA . SER A 1 90 ? 15.664 4.095 -15.445 1.00 90.75 90 SER A CA 1
ATOM 724 C C . SER A 1 90 ? 15.364 5.260 -16.390 1.00 90.75 90 SER A C 1
ATOM 726 O O . SER A 1 90 ? 14.575 5.131 -17.314 1.00 90.75 90 SER A O 1
ATOM 728 N N . VAL A 1 91 ? 16.088 6.372 -16.226 1.00 89.94 91 VAL A N 1
ATOM 729 C CA . VAL A 1 91 ? 16.023 7.532 -17.125 1.00 89.94 91 VAL A CA 1
ATOM 730 C C . VAL A 1 91 ? 16.402 7.161 -18.561 1.00 89.94 91 VAL A C 1
ATOM 732 O O . VAL A 1 91 ? 15.831 7.701 -19.504 1.00 89.94 91 VAL A O 1
ATOM 735 N N . MET A 1 92 ? 17.352 6.244 -18.747 1.00 88.19 92 MET A N 1
ATOM 736 C CA . MET A 1 92 ? 17.775 5.823 -20.078 1.00 88.19 92 MET A CA 1
ATOM 737 C C . MET A 1 92 ? 16.767 4.883 -20.740 1.00 88.19 92 MET A C 1
ATOM 739 O O . MET A 1 92 ? 16.525 5.019 -21.936 1.00 88.19 92 MET A O 1
ATOM 743 N N . ALA A 1 93 ? 16.127 4.002 -19.965 1.00 90.31 93 ALA A N 1
ATOM 744 C CA . ALA A 1 93 ? 15.004 3.192 -20.439 1.00 90.31 93 ALA A CA 1
ATOM 745 C C . ALA A 1 93 ? 13.800 4.071 -20.832 1.00 90.31 93 ALA A C 1
ATOM 747 O O . ALA A 1 93 ? 13.245 3.913 -21.916 1.00 90.31 93 ALA A O 1
ATOM 748 N N . GLU A 1 94 ? 13.458 5.062 -20.001 1.00 92.62 94 GLU A N 1
ATOM 749 C CA . GLU A 1 94 ? 12.433 6.070 -20.305 1.00 92.62 94 GLU A CA 1
ATOM 750 C C . GLU A 1 94 ? 12.761 6.852 -21.577 1.00 92.62 94 GLU A C 1
ATOM 752 O O . GLU A 1 94 ? 11.897 7.040 -22.428 1.00 92.62 94 GLU A O 1
ATOM 757 N N . LYS A 1 95 ? 14.019 7.277 -21.738 1.00 89.94 95 LYS A N 1
ATOM 758 C CA . LYS A 1 95 ? 14.478 7.966 -22.945 1.00 89.94 95 LYS A CA 1
ATOM 759 C C . LYS A 1 95 ? 14.339 7.092 -24.188 1.00 89.94 95 LYS A C 1
ATOM 761 O O . LYS A 1 95 ? 13.845 7.577 -25.199 1.00 89.94 95 LYS A O 1
ATOM 766 N N . LEU A 1 96 ? 14.744 5.827 -24.109 1.00 89.50 96 LEU A N 1
ATOM 767 C CA . LEU A 1 96 ? 14.645 4.882 -25.219 1.00 89.50 96 LEU A CA 1
ATOM 768 C C . LEU A 1 96 ? 13.186 4.668 -25.633 1.00 89.50 96 LEU A C 1
ATOM 770 O O . LEU A 1 96 ? 12.870 4.765 -26.815 1.00 89.50 96 LEU A O 1
ATOM 774 N N . ALA A 1 97 ? 12.288 4.454 -24.671 1.00 91.19 97 ALA A N 1
ATOM 775 C CA . ALA A 1 97 ? 10.863 4.300 -24.950 1.00 91.19 97 ALA A CA 1
ATOM 776 C C . ALA A 1 97 ? 10.229 5.583 -25.509 1.00 91.19 97 ALA A C 1
ATOM 778 O O . ALA A 1 97 ? 9.404 5.518 -26.418 1.00 91.19 97 ALA A O 1
ATOM 779 N N . TYR A 1 98 ? 10.638 6.750 -25.005 1.00 92.75 98 TYR A N 1
ATOM 780 C CA . TYR A 1 98 ? 10.167 8.043 -25.497 1.00 92.75 98 TYR A CA 1
ATOM 781 C C . TYR A 1 98 ? 10.628 8.317 -26.930 1.00 92.75 98 TYR A C 1
ATOM 783 O O . TYR A 1 98 ? 9.857 8.837 -27.724 1.00 92.75 98 TYR A O 1
ATOM 791 N N . GLU A 1 99 ? 11.879 7.993 -27.268 1.00 87.56 99 GLU A N 1
ATOM 792 C CA . GLU A 1 99 ? 12.397 8.163 -28.631 1.00 87.56 99 GLU A CA 1
ATOM 793 C C . GLU A 1 99 ? 11.825 7.130 -29.605 1.00 87.56 99 GLU A C 1
ATOM 795 O O . GLU A 1 99 ? 11.648 7.445 -30.781 1.00 87.56 99 GLU A O 1
ATOM 800 N N . ALA A 1 100 ? 11.525 5.917 -29.129 1.00 89.00 100 ALA A N 1
ATOM 801 C CA . ALA A 1 100 ? 10.837 4.911 -29.924 1.00 89.00 100 ALA A CA 1
ATOM 802 C C . ALA A 1 100 ? 9.393 5.331 -30.223 1.00 89.00 100 ALA A C 1
ATOM 804 O O . ALA A 1 100 ? 8.956 5.163 -31.352 1.00 89.00 100 ALA A O 1
ATOM 805 N N . ASP A 1 101 ? 8.666 5.861 -29.230 1.00 91.62 101 ASP A N 1
ATOM 806 C CA . ASP A 1 101 ? 7.296 6.403 -29.337 1.00 91.62 101 ASP A CA 1
ATOM 807 C C . ASP A 1 101 ? 6.255 5.456 -29.974 1.00 91.62 101 ASP A C 1
ATOM 809 O O . ASP A 1 101 ? 5.211 5.881 -30.461 1.00 91.62 101 ASP A O 1
ATOM 813 N N . ILE A 1 102 ? 6.540 4.150 -29.973 1.00 89.62 102 ILE A N 1
ATOM 814 C CA . ILE A 1 102 ? 5.713 3.116 -30.619 1.00 89.62 102 ILE A CA 1
ATOM 815 C C . ILE A 1 102 ? 5.038 2.206 -29.588 1.00 89.62 102 ILE A C 1
ATOM 817 O O . ILE A 1 102 ? 3.919 1.753 -29.812 1.00 89.62 102 ILE A O 1
ATOM 821 N N . TYR A 1 103 ? 5.699 1.939 -28.460 1.00 92.75 103 TYR A N 1
ATOM 822 C CA . TYR A 1 103 ? 5.258 0.949 -27.478 1.00 92.75 103 TYR A CA 1
ATOM 823 C C . TYR A 1 103 ? 5.189 1.553 -26.069 1.00 92.75 103 TYR A C 1
ATOM 825 O O . TYR A 1 103 ? 6.073 2.336 -25.709 1.00 92.75 103 TYR A O 1
ATOM 833 N N . PRO A 1 104 ? 4.189 1.190 -25.242 1.00 96.19 104 PRO A N 1
ATOM 834 C CA . PRO A 1 104 ? 4.166 1.565 -23.832 1.00 96.19 104 PRO A CA 1
ATOM 835 C C . PRO A 1 104 ? 5.406 1.030 -23.114 1.00 96.19 104 PRO A C 1
ATOM 837 O O . PRO A 1 104 ? 5.833 -0.095 -23.373 1.00 96.19 104 PRO A O 1
ATOM 840 N N . LEU A 1 105 ? 5.951 1.803 -22.179 1.00 96.75 105 LEU A N 1
ATOM 841 C CA . LEU A 1 105 ? 6.981 1.331 -21.260 1.00 96.75 105 LEU A CA 1
ATOM 842 C C . LEU A 1 105 ? 6.311 0.826 -19.987 1.00 96.75 105 LEU A C 1
ATOM 844 O O . LEU A 1 105 ? 5.697 1.604 -19.262 1.00 96.75 105 LEU A O 1
ATOM 848 N N . VAL A 1 106 ? 6.448 -0.460 -19.696 1.00 97.00 106 VAL A N 1
ATOM 849 C CA . VAL A 1 106 ? 5.929 -1.072 -18.475 1.00 97.00 106 VAL A CA 1
ATOM 850 C C . VAL A 1 106 ? 7.076 -1.262 -17.499 1.00 97.00 106 VAL A C 1
ATOM 852 O O . VAL A 1 106 ? 7.980 -2.055 -17.740 1.00 97.00 106 VAL A O 1
ATOM 855 N N . VAL A 1 107 ? 7.040 -0.524 -16.395 1.00 96.62 107 VAL A N 1
ATOM 856 C CA . VAL A 1 107 ? 8.049 -0.577 -15.339 1.00 96.62 107 VAL A CA 1
ATOM 857 C C . VAL A 1 107 ? 7.539 -1.470 -14.217 1.00 96.62 107 VAL A C 1
ATOM 859 O O . VAL A 1 107 ? 6.642 -1.065 -13.481 1.00 96.62 107 VAL A O 1
ATOM 862 N N . ILE A 1 108 ? 8.101 -2.668 -14.071 1.00 95.56 108 ILE A N 1
ATOM 863 C CA . ILE A 1 108 ? 7.835 -3.540 -12.920 1.00 95.56 108 ILE A CA 1
ATOM 864 C C . ILE A 1 108 ? 8.836 -3.213 -11.816 1.00 95.56 108 ILE A C 1
ATOM 866 O O . ILE A 1 108 ? 10.044 -3.181 -12.054 1.00 95.56 108 ILE A O 1
ATOM 870 N N . GLN A 1 109 ? 8.346 -3.029 -10.591 1.00 93.88 109 GLN A N 1
ATOM 871 C CA . GLN A 1 109 ? 9.207 -2.895 -9.423 1.00 93.88 109 GLN A CA 1
ATOM 872 C C . GLN A 1 109 ? 9.688 -4.285 -8.975 1.00 93.88 109 GLN A C 1
ATOM 874 O O . GLN A 1 109 ? 8.933 -5.030 -8.343 1.00 93.88 109 GLN A O 1
ATOM 879 N N . GLY A 1 110 ? 10.942 -4.638 -9.267 1.00 89.62 110 GLY A N 1
ATOM 880 C CA . GLY A 1 110 ? 11.508 -5.971 -9.027 1.00 89.62 110 GLY A CA 1
ATOM 881 C C . GLY A 1 110 ? 11.387 -6.441 -7.578 1.00 89.62 110 GLY A C 1
ATOM 882 O O . GLY A 1 110 ? 10.978 -7.573 -7.326 1.00 89.62 110 GLY A O 1
ATOM 883 N N . SER A 1 111 ? 11.589 -5.553 -6.602 1.00 88.38 111 SER A N 1
ATOM 884 C CA . SER A 1 111 ? 11.400 -5.873 -5.178 1.00 88.38 111 SER A CA 1
ATOM 885 C C . SER A 1 111 ? 9.994 -6.401 -4.839 1.00 88.38 111 SER A C 1
ATOM 887 O O . SER A 1 111 ? 9.831 -7.159 -3.881 1.00 88.38 111 SER A O 1
ATOM 889 N N . THR A 1 112 ? 8.975 -6.082 -5.644 1.00 91.50 112 THR A N 1
ATOM 890 C CA . THR A 1 112 ? 7.586 -6.523 -5.428 1.00 91.50 112 THR A CA 1
ATOM 891 C C . THR A 1 112 ? 7.244 -7.866 -6.065 1.00 91.50 112 THR A C 1
ATOM 893 O O . THR A 1 112 ? 6.254 -8.478 -5.660 1.00 91.50 112 THR A O 1
ATOM 896 N N . LEU A 1 113 ? 8.073 -8.362 -6.989 1.00 88.81 113 LEU A N 1
ATOM 897 C CA . LEU A 1 113 ? 7.963 -9.725 -7.514 1.00 88.81 113 LEU A CA 1
ATOM 898 C C . LEU A 1 113 ? 8.343 -10.774 -6.473 1.00 88.81 113 LEU A C 1
ATOM 900 O O . LEU A 1 113 ? 7.856 -11.897 -6.538 1.00 88.81 113 LEU A O 1
ATOM 904 N N . THR A 1 114 ? 9.164 -10.411 -5.485 1.00 86.69 114 THR A N 1
ATOM 905 C CA . THR A 1 114 ? 9.517 -11.325 -4.398 1.00 86.69 114 THR A CA 1
ATOM 906 C C . THR A 1 114 ? 8.246 -11.747 -3.639 1.00 86.69 114 THR A C 1
ATOM 908 O O . THR A 1 114 ? 7.531 -10.874 -3.123 1.00 86.69 114 THR A O 1
ATOM 911 N N . PRO A 1 115 ? 7.938 -13.058 -3.556 1.00 83.25 115 PRO A N 1
ATOM 912 C CA . PRO A 1 115 ? 6.764 -13.545 -2.842 1.00 83.25 115 PRO A CA 1
ATOM 913 C C . PRO A 1 115 ? 6.776 -13.131 -1.367 1.00 83.25 115 PRO A C 1
ATOM 915 O O . PRO A 1 115 ? 7.766 -13.303 -0.647 1.00 83.25 115 PRO A O 1
ATOM 918 N N . LYS A 1 116 ? 5.662 -12.562 -0.909 1.00 86.06 116 LYS A N 1
ATOM 919 C CA . LYS A 1 116 ? 5.422 -12.215 0.495 1.00 86.06 116 LYS A CA 1
ATOM 920 C C . LYS A 1 116 ? 4.850 -13.420 1.240 1.00 86.06 116 LYS A C 1
ATOM 922 O O . LYS A 1 116 ? 4.505 -14.436 0.650 1.00 86.06 116 LYS A O 1
ATOM 927 N N . LYS A 1 117 ? 4.695 -13.296 2.562 1.00 83.25 117 LYS A N 1
ATOM 928 C CA . LYS A 1 117 ? 4.074 -14.348 3.383 1.00 83.25 117 LYS A CA 1
ATOM 929 C C . LYS A 1 117 ? 2.709 -14.822 2.835 1.00 83.25 117 LYS A C 1
ATOM 931 O O . LYS A 1 117 ? 2.576 -16.028 2.686 1.00 83.25 117 LYS A O 1
ATOM 936 N N . PRO A 1 118 ? 1.758 -13.939 2.461 1.00 83.50 118 PRO A N 1
ATOM 937 C CA . PRO A 1 118 ? 0.481 -14.385 1.897 1.00 83.50 118 PRO A CA 1
ATOM 938 C C . PRO A 1 118 ? 0.632 -15.150 0.576 1.00 83.50 118 PRO A C 1
ATOM 940 O O . PRO A 1 118 ? -0.089 -16.114 0.354 1.00 83.50 118 PRO A O 1
ATOM 943 N N . ASP A 1 119 ? 1.593 -14.756 -0.266 1.00 82.69 119 ASP A N 1
ATOM 944 C CA . ASP A 1 119 ? 1.907 -15.448 -1.522 1.00 82.69 119 ASP A CA 1
ATOM 945 C C . ASP A 1 119 ? 2.417 -16.869 -1.223 1.00 82.69 119 ASP A C 1
ATOM 947 O O . ASP A 1 119 ? 1.938 -17.849 -1.788 1.00 82.69 119 ASP A O 1
ATOM 951 N N . ASN A 1 120 ? 3.327 -17.001 -0.253 1.00 81.25 120 ASN A N 1
ATOM 952 C CA . ASN A 1 120 ? 3.855 -18.297 0.177 1.00 81.25 120 ASN A CA 1
ATOM 953 C C . ASN A 1 120 ? 2.785 -19.187 0.828 1.00 81.25 120 ASN A C 1
ATOM 955 O O . ASN A 1 120 ? 2.796 -20.397 0.611 1.00 81.25 120 ASN A O 1
ATOM 959 N N . ASP A 1 121 ? 1.858 -18.604 1.596 1.00 80.25 121 ASP A N 1
ATOM 960 C CA . ASP A 1 121 ? 0.773 -19.334 2.266 1.00 80.25 121 ASP A CA 1
ATOM 961 C C . ASP A 1 121 ? -0.162 -20.034 1.254 1.00 80.25 121 ASP A C 1
ATOM 963 O O . ASP A 1 121 ? -0.771 -21.052 1.584 1.00 80.25 121 ASP A O 1
ATOM 967 N N . ILE A 1 122 ? -0.235 -19.533 0.013 1.00 80.19 122 ILE A N 1
ATOM 968 C CA . ILE A 1 122 ? -0.992 -20.147 -1.091 1.00 80.19 122 ILE A CA 1
ATOM 969 C C . ILE A 1 122 ? -0.111 -20.882 -2.115 1.00 80.19 122 ILE A C 1
ATOM 971 O O . ILE A 1 122 ? -0.614 -21.344 -3.137 1.00 80.19 122 ILE A O 1
ATOM 975 N N . GLY A 1 123 ? 1.199 -20.976 -1.875 1.00 79.44 123 GLY A N 1
ATOM 976 C CA . GLY A 1 123 ? 2.147 -21.608 -2.797 1.00 79.44 123 GLY A CA 1
ATOM 977 C C . GLY A 1 123 ? 2.461 -20.795 -4.060 1.00 79.44 123 GLY A C 1
ATOM 978 O O . GLY A 1 123 ? 2.973 -21.357 -5.027 1.00 79.44 123 GLY A O 1
ATOM 979 N N . ALA A 1 124 ? 2.182 -19.489 -4.079 1.00 81.50 124 ALA A N 1
ATOM 980 C CA . ALA A 1 124 ? 2.546 -18.622 -5.194 1.00 81.50 124 ALA A CA 1
ATOM 981 C C . ALA A 1 124 ? 4.064 -18.388 -5.213 1.00 81.50 124 ALA A C 1
ATOM 983 O O . ALA A 1 124 ? 4.630 -17.666 -4.390 1.00 81.50 124 ALA A O 1
ATOM 984 N N . THR A 1 125 ? 4.728 -19.018 -6.179 1.00 82.75 125 THR A N 1
ATOM 985 C CA . THR A 1 125 ? 6.158 -18.851 -6.443 1.00 82.75 125 THR A CA 1
ATOM 986 C C . THR A 1 125 ? 6.440 -17.524 -7.155 1.00 82.75 125 THR A C 1
ATOM 988 O O . THR A 1 125 ? 5.535 -16.866 -7.673 1.00 82.75 125 THR A O 1
ATOM 991 N N . LEU A 1 126 ? 7.718 -17.136 -7.225 1.00 83.12 126 LEU A N 1
ATOM 992 C CA . LEU A 1 126 ? 8.167 -15.966 -7.991 1.00 83.12 126 LEU A CA 1
ATOM 993 C C . LEU A 1 126 ? 7.706 -16.026 -9.456 1.00 83.12 126 LEU A C 1
ATOM 995 O O . LEU A 1 126 ? 7.193 -15.043 -9.984 1.00 83.12 126 LEU A O 1
ATOM 999 N N . LEU A 1 127 ? 7.862 -17.189 -10.091 1.00 80.50 127 LEU A N 1
ATOM 1000 C CA . LEU A 1 127 ? 7.451 -17.413 -11.473 1.00 80.50 127 LEU A CA 1
ATOM 1001 C C . LEU A 1 127 ? 5.939 -17.223 -11.642 1.00 80.50 127 LEU A C 1
ATOM 1003 O O . LEU A 1 127 ? 5.508 -16.503 -12.538 1.00 80.50 127 LEU A O 1
ATOM 1007 N N . ILE A 1 128 ? 5.136 -17.821 -10.754 1.00 81.31 128 ILE A N 1
ATOM 1008 C CA . ILE A 1 128 ? 3.675 -17.662 -10.765 1.00 81.31 128 ILE A CA 1
ATOM 1009 C C . ILE A 1 128 ? 3.321 -16.181 -10.693 1.00 81.31 128 ILE A C 1
ATOM 1011 O O . ILE A 1 128 ? 2.572 -15.673 -11.525 1.00 81.31 128 ILE A O 1
ATOM 1015 N N . LYS A 1 129 ? 3.910 -15.476 -9.729 1.00 87.81 129 LYS A N 1
ATOM 1016 C CA . LYS A 1 129 ? 3.692 -14.048 -9.528 1.00 87.81 129 LYS A CA 1
ATOM 1017 C C . LYS A 1 129 ? 4.039 -13.226 -10.769 1.00 87.81 129 LYS A C 1
ATOM 1019 O O . LYS A 1 129 ? 3.240 -12.389 -11.180 1.00 87.81 129 LYS A O 1
ATOM 1024 N N . PHE A 1 130 ? 5.175 -13.508 -11.405 1.00 88.25 130 PHE A N 1
ATOM 1025 C CA . PHE A 1 130 ? 5.573 -12.858 -12.651 1.00 88.25 130 PHE A CA 1
ATOM 1026 C C . PHE A 1 130 ? 4.574 -13.110 -13.7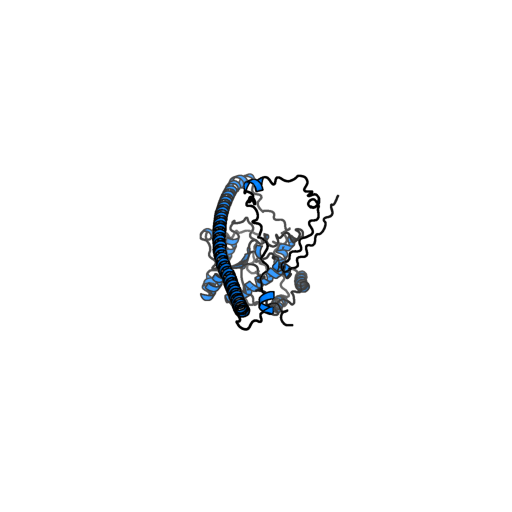89 1.00 88.25 130 PHE A C 1
ATOM 1028 O O . PHE A 1 130 ? 4.136 -12.158 -14.433 1.00 88.25 130 PHE A O 1
ATOM 1035 N N . ILE A 1 131 ? 4.142 -14.359 -13.993 1.00 84.50 131 ILE A N 1
ATOM 1036 C CA . ILE A 1 131 ? 3.153 -14.715 -15.023 1.00 84.50 131 ILE A CA 1
ATOM 1037 C C . ILE A 1 131 ? 1.831 -13.972 -14.795 1.00 84.50 131 ILE A C 1
ATOM 1039 O O . ILE A 1 131 ? 1.263 -13.418 -15.741 1.00 84.50 131 ILE A O 1
ATOM 1043 N N . TYR A 1 132 ? 1.350 -13.917 -13.549 1.00 88.75 132 TYR A N 1
ATOM 1044 C CA . TYR A 1 132 ? 0.150 -13.154 -13.198 1.00 88.75 132 TYR A CA 1
ATOM 1045 C C . TYR A 1 132 ? 0.322 -11.662 -13.491 1.00 88.75 132 TYR A C 1
ATOM 1047 O O . TYR A 1 132 ? -0.583 -11.046 -14.049 1.00 88.75 132 TYR A O 1
ATOM 1055 N N . THR A 1 133 ? 1.487 -11.085 -13.189 1.00 92.56 133 THR A N 1
ATOM 1056 C CA . THR A 1 133 ? 1.785 -9.685 -13.512 1.00 92.56 133 THR A CA 1
ATOM 1057 C C . THR A 1 133 ? 1.743 -9.414 -15.011 1.00 92.56 133 THR A C 1
ATOM 1059 O O . THR A 1 133 ? 1.060 -8.487 -15.436 1.00 92.56 133 THR A O 1
ATOM 1062 N N . ILE A 1 134 ? 2.419 -10.228 -15.825 1.00 90.69 134 ILE A N 1
ATOM 1063 C CA . ILE A 1 134 ? 2.429 -10.088 -17.291 1.00 90.69 134 ILE A CA 1
ATOM 1064 C C . ILE A 1 134 ? 1.020 -10.233 -17.882 1.00 90.69 134 ILE A C 1
ATOM 1066 O O . ILE A 1 134 ? 0.620 -9.477 -18.773 1.00 90.69 134 ILE A O 1
ATOM 1070 N N . SER A 1 135 ? 0.244 -11.167 -17.337 1.00 87.69 135 SER A N 1
ATOM 1071 C CA . SER A 1 135 ? -1.151 -11.389 -17.715 1.00 87.69 135 SER A CA 1
ATOM 1072 C C . SER A 1 135 ? -2.021 -10.167 -17.424 1.00 87.69 135 SER A C 1
ATOM 1074 O O . SER A 1 135 ? -2.739 -9.698 -18.307 1.00 87.69 135 SER A O 1
ATOM 1076 N N . ASP A 1 136 ? -1.918 -9.620 -16.211 1.00 92.62 136 ASP A N 1
ATOM 1077 C CA . ASP A 1 136 ? -2.649 -8.425 -15.786 1.00 92.62 136 ASP A CA 1
ATOM 1078 C C . ASP A 1 136 ? -2.269 -7.200 -16.637 1.00 92.62 136 ASP A C 1
ATOM 1080 O O . ASP A 1 136 ? -3.149 -6.489 -17.119 1.00 92.62 136 ASP A O 1
ATOM 1084 N N . ILE A 1 137 ? -0.975 -7.000 -16.922 1.00 94.00 137 ILE A N 1
ATOM 1085 C CA . ILE A 1 137 ? -0.486 -5.938 -17.820 1.00 94.00 137 ILE A CA 1
ATOM 1086 C C . ILE A 1 137 ? -1.139 -6.050 -19.201 1.00 94.00 137 ILE A C 1
ATOM 1088 O O . ILE A 1 137 ? -1.706 -5.078 -19.706 1.00 94.00 137 ILE A O 1
ATOM 1092 N N . THR A 1 138 ? -1.078 -7.238 -19.807 1.00 90.75 138 THR A N 1
ATOM 1093 C CA . THR A 1 138 ? -1.615 -7.486 -21.152 1.00 90.75 138 THR A CA 1
ATOM 1094 C C . THR A 1 138 ? -3.119 -7.232 -21.196 1.00 90.75 138 THR A C 1
ATOM 1096 O O . THR A 1 138 ? -3.625 -6.618 -22.135 1.00 90.75 138 THR A O 1
ATOM 1099 N N . HIS A 1 139 ? -3.837 -7.672 -20.163 1.00 90.69 139 HIS A N 1
ATOM 1100 C CA . HIS A 1 139 ? -5.274 -7.470 -20.048 1.00 90.69 139 HIS A CA 1
ATOM 1101 C C . HIS A 1 139 ? -5.626 -5.986 -19.930 1.00 90.69 139 HIS A C 1
ATOM 1103 O O . HIS A 1 139 ? -6.478 -5.509 -20.673 1.00 90.69 139 HIS A O 1
ATOM 1109 N N . LYS A 1 140 ? -4.930 -5.224 -19.074 1.00 94.12 140 LYS A N 1
ATOM 1110 C CA . LYS A 1 140 ? -5.163 -3.777 -18.939 1.00 94.12 140 LYS A CA 1
ATOM 1111 C C . LYS A 1 140 ? -4.848 -3.023 -20.227 1.00 94.12 140 LYS A C 1
ATOM 1113 O O . LYS A 1 140 ? -5.632 -2.171 -20.633 1.00 94.12 140 LYS A O 1
ATOM 1118 N N . LEU A 1 141 ? -3.743 -3.336 -20.906 1.00 94.50 141 LEU A N 1
ATOM 1119 C CA . LEU A 1 141 ? -3.399 -2.688 -22.178 1.00 94.50 141 LEU A CA 1
ATOM 1120 C C . LEU A 1 141 ? -4.507 -2.855 -23.225 1.00 94.50 141 LEU A C 1
ATOM 1122 O O . LEU A 1 141 ? -4.877 -1.885 -23.884 1.00 94.50 141 LEU A O 1
ATOM 1126 N N . VAL A 1 142 ? -5.070 -4.055 -23.347 1.00 93.06 142 VAL A N 1
ATOM 1127 C CA . VAL A 1 142 ? -6.114 -4.331 -24.341 1.00 93.06 142 VAL A CA 1
ATOM 1128 C C . VAL A 1 142 ? -7.478 -3.820 -23.886 1.00 93.06 142 VAL A C 1
ATOM 1130 O O . VAL A 1 142 ? -8.137 -3.102 -24.632 1.00 93.06 142 VAL A O 1
ATOM 1133 N N . GLU A 1 143 ? -7.919 -4.176 -22.682 1.00 92.62 143 GLU A N 1
ATOM 1134 C CA . GLU A 1 143 ? -9.289 -3.909 -22.240 1.00 92.62 143 GLU A CA 1
ATOM 1135 C C . GLU A 1 143 ? -9.489 -2.493 -21.710 1.00 92.62 143 GLU A C 1
ATOM 1137 O O . GLU A 1 143 ? -10.462 -1.838 -22.079 1.00 92.62 143 GLU A O 1
ATOM 1142 N N . ASP A 1 144 ? -8.572 -1.999 -20.875 1.00 95.12 144 ASP A N 1
ATOM 1143 C CA . ASP A 1 144 ? -8.702 -0.653 -20.313 1.00 95.12 144 ASP A CA 1
ATOM 1144 C C . ASP A 1 144 ? -8.252 0.404 -21.328 1.00 95.12 144 ASP A C 1
ATOM 1146 O O . ASP A 1 144 ? -8.856 1.473 -21.435 1.00 95.12 144 ASP A O 1
ATOM 1150 N N . PHE A 1 145 ? -7.183 0.120 -22.080 1.00 95.81 145 PHE A N 1
ATOM 1151 C CA . PHE A 1 145 ? -6.518 1.114 -22.928 1.00 95.81 145 PHE A CA 1
ATOM 1152 C C . PHE A 1 145 ? -6.711 0.905 -24.435 1.00 95.81 145 PHE A C 1
ATOM 1154 O O . PHE A 1 145 ? -6.317 1.773 -25.210 1.00 95.81 145 PHE A O 1
ATOM 1161 N N . GLY A 1 146 ? -7.379 -0.169 -24.864 1.00 92.81 146 GLY A N 1
ATOM 1162 C CA . GLY A 1 146 ? -7.754 -0.373 -26.266 1.00 92.81 146 GLY A CA 1
ATOM 1163 C C . GLY A 1 146 ? -6.577 -0.632 -27.205 1.00 92.81 146 GLY A C 1
ATOM 1164 O O . GLY A 1 146 ? -6.696 -0.376 -28.402 1.00 92.81 146 GLY A O 1
ATOM 1165 N N . PHE A 1 147 ? -5.436 -1.102 -26.692 1.00 91.38 147 PHE A N 1
ATOM 1166 C CA . PHE A 1 147 ? -4.294 -1.434 -27.538 1.00 91.38 147 PHE A CA 1
ATOM 1167 C C . PHE A 1 147 ? -4.609 -2.649 -28.408 1.00 91.38 147 PHE A C 1
ATOM 1169 O O . PHE A 1 147 ? -5.067 -3.686 -27.921 1.00 91.38 147 PHE A O 1
ATOM 1176 N N . GLU A 1 148 ? -4.340 -2.516 -29.706 1.00 85.06 148 GLU A N 1
ATOM 1177 C CA . GLU A 1 148 ? -4.494 -3.616 -30.646 1.00 85.06 148 GLU A CA 1
ATOM 1178 C C . GLU A 1 148 ? -3.490 -4.727 -30.338 1.00 85.06 148 GLU A C 1
ATOM 1180 O O . GLU A 1 148 ? -2.320 -4.497 -30.019 1.00 85.06 148 GLU A O 1
ATOM 1185 N N . ARG A 1 149 ? -3.978 -5.958 -30.449 1.00 82.94 149 ARG A N 1
ATOM 1186 C CA . ARG A 1 149 ? -3.142 -7.150 -30.441 1.00 82.94 149 ARG A CA 1
ATOM 1187 C C . ARG A 1 149 ? -2.458 -7.261 -31.805 1.00 82.94 149 ARG A C 1
ATOM 1189 O O . ARG A 1 149 ? -3.112 -7.054 -32.826 1.00 82.94 149 ARG A O 1
ATOM 1196 N N . ALA A 1 150 ? -1.173 -7.595 -31.828 1.00 78.31 150 ALA A N 1
ATOM 1197 C CA . ALA A 1 150 ? -0.466 -7.919 -33.061 1.00 78.31 150 ALA A CA 1
ATOM 1198 C C . ALA A 1 150 ? -1.053 -9.192 -33.715 1.00 78.31 150 ALA A C 1
ATOM 1200 O O . ALA A 1 150 ? -1.980 -9.812 -33.193 1.00 78.31 150 ALA A O 1
ATOM 1201 N N . GLU A 1 151 ? -0.552 -9.580 -34.892 1.00 70.94 151 GLU A N 1
ATOM 1202 C CA . GLU A 1 151 ? -1.073 -10.728 -35.665 1.00 70.94 151 GLU A CA 1
ATOM 1203 C C . GLU A 1 151 ? -1.019 -12.070 -34.900 1.00 70.94 151 GLU A C 1
ATOM 1205 O O . GLU A 1 151 ? -1.771 -13.009 -35.185 1.00 70.94 151 GLU A O 1
ATOM 1210 N N . ASP A 1 152 ? -0.139 -12.153 -33.906 1.00 69.06 152 ASP A N 1
ATOM 1211 C CA . ASP A 1 152 ? -0.001 -13.251 -32.946 1.00 69.06 152 ASP A CA 1
ATOM 1212 C C . ASP A 1 152 ? -1.085 -13.249 -31.850 1.00 69.06 152 ASP A C 1
ATOM 1214 O O . ASP A 1 152 ? -1.360 -14.297 -31.263 1.00 69.06 152 ASP A O 1
ATOM 1218 N N . GLY A 1 153 ? -1.780 -12.130 -31.644 1.00 71.00 153 GLY A N 1
ATOM 1219 C CA . GLY A 1 153 ? -2.758 -11.941 -30.582 1.00 71.00 153 GLY A CA 1
ATOM 1220 C C . GLY A 1 153 ? -2.203 -11.229 -29.344 1.00 71.00 153 GLY A C 1
ATOM 1221 O O . GLY A 1 153 ? -2.901 -11.189 -28.328 1.00 71.00 153 GLY A O 1
ATOM 1222 N N . GLU A 1 154 ? -1.009 -10.638 -29.399 1.00 71.88 154 GLU A N 1
ATOM 1223 C CA . GLU A 1 154 ? -0.331 -10.077 -28.225 1.00 71.88 154 GLU A CA 1
ATOM 1224 C C . GLU A 1 154 ? -0.245 -8.549 -28.249 1.00 71.88 154 GLU A C 1
ATOM 1226 O O . GLU A 1 154 ? -0.020 -7.924 -29.286 1.00 71.88 154 GLU A O 1
ATOM 1231 N N . ALA A 1 155 ? -0.437 -7.923 -27.085 1.00 83.12 155 ALA A N 1
ATOM 1232 C CA . ALA A 1 155 ? -0.179 -6.497 -26.932 1.00 83.12 155 ALA A CA 1
ATOM 1233 C C . ALA A 1 155 ? 1.332 -6.282 -26.810 1.00 83.12 155 ALA A C 1
ATOM 1235 O O . ALA A 1 155 ? 1.981 -6.902 -25.971 1.00 83.12 155 ALA A O 1
ATOM 1236 N N . ARG A 1 156 ? 1.893 -5.387 -27.625 1.00 86.62 156 ARG A N 1
ATOM 1237 C CA . ARG A 1 156 ? 3.332 -5.103 -27.614 1.00 86.62 156 ARG A CA 1
ATOM 1238 C C . ARG A 1 156 ? 3.659 -3.958 -26.666 1.00 86.62 156 ARG A C 1
ATOM 1240 O O . ARG A 1 156 ? 3.063 -2.886 -26.751 1.00 86.62 156 ARG A O 1
ATOM 1247 N N . TYR A 1 157 ? 4.636 -4.176 -25.797 1.00 92.44 157 TYR A N 1
ATOM 1248 C CA . TYR A 1 157 ? 5.144 -3.185 -24.856 1.00 92.44 157 TYR A CA 1
ATOM 1249 C C . TYR A 1 157 ? 6.625 -3.434 -24.558 1.00 92.44 157 TYR A C 1
ATOM 1251 O O . TYR A 1 157 ? 7.140 -4.531 -24.761 1.00 92.44 157 TYR A O 1
ATOM 1259 N N . ILE A 1 158 ? 7.316 -2.404 -24.073 1.00 91.94 158 ILE A N 1
ATOM 1260 C CA . ILE A 1 158 ? 8.686 -2.514 -23.569 1.00 91.94 158 ILE A CA 1
ATOM 1261 C C . ILE A 1 158 ? 8.594 -2.867 -22.090 1.00 91.94 158 ILE A C 1
ATOM 1263 O O . ILE A 1 158 ? 8.079 -2.077 -21.300 1.00 91.94 158 ILE A O 1
ATOM 1267 N N . LEU A 1 159 ? 9.095 -4.039 -21.709 1.00 93.25 159 LEU A N 1
ATOM 1268 C CA . LEU A 1 159 ? 9.161 -4.447 -20.313 1.00 93.25 159 LEU A CA 1
ATOM 1269 C C . LEU A 1 159 ? 10.474 -3.971 -19.686 1.00 93.25 159 LEU A C 1
ATOM 1271 O O . LEU A 1 159 ? 11.556 -4.356 -20.121 1.00 93.25 159 LEU A O 1
ATOM 1275 N N . PHE A 1 160 ? 10.384 -3.152 -18.643 1.00 94.12 160 PHE A N 1
ATOM 1276 C CA . PHE A 1 160 ? 11.527 -2.711 -17.857 1.00 94.12 160 PHE A CA 1
ATOM 1277 C C . PHE A 1 160 ? 11.392 -3.196 -16.418 1.00 94.12 160 PHE A C 1
ATOM 1279 O O . PHE A 1 160 ? 10.473 -2.816 -15.694 1.00 94.12 160 PHE A O 1
ATOM 1286 N N . LEU A 1 161 ? 12.330 -4.040 -16.006 1.00 92.62 161 LEU A N 1
ATOM 1287 C CA . LEU A 1 161 ? 12.378 -4.590 -14.663 1.00 92.62 161 LEU A CA 1
ATOM 1288 C C . LEU A 1 161 ? 13.335 -3.762 -13.805 1.00 92.62 161 LEU A C 1
ATOM 1290 O O . LEU A 1 161 ? 14.556 -3.894 -13.920 1.00 92.62 161 LEU A O 1
ATOM 1294 N N . ASP A 1 162 ? 12.785 -2.883 -12.971 1.00 92.50 162 ASP A N 1
ATOM 1295 C CA . ASP A 1 162 ? 13.597 -2.083 -12.056 1.00 92.50 162 ASP A CA 1
ATOM 1296 C C . ASP A 1 162 ? 14.065 -2.943 -10.881 1.00 92.50 162 ASP A C 1
ATOM 1298 O O . ASP A 1 162 ? 13.339 -3.826 -10.431 1.00 92.50 162 ASP A O 1
ATOM 1302 N N . GLU A 1 163 ? 15.270 -2.684 -10.374 1.00 86.81 163 GLU A N 1
ATOM 1303 C CA . GLU A 1 163 ? 15.848 -3.438 -9.248 1.00 86.81 163 GLU A CA 1
ATOM 1304 C C . GLU A 1 163 ? 15.823 -4.969 -9.452 1.00 86.81 163 GLU A C 1
ATOM 1306 O O . GLU A 1 163 ? 15.515 -5.727 -8.531 1.00 86.81 163 GLU A O 1
ATOM 1311 N N . ALA A 1 164 ? 16.123 -5.443 -10.668 1.00 83.69 164 ALA A N 1
ATOM 1312 C CA . ALA A 1 164 ? 16.119 -6.874 -10.988 1.00 83.69 164 ALA A CA 1
ATOM 1313 C C . ALA A 1 164 ? 17.032 -7.701 -10.058 1.00 83.69 164 ALA A C 1
ATOM 1315 O O . ALA A 1 164 ? 16.727 -8.847 -9.750 1.00 83.69 164 ALA A O 1
ATOM 1316 N N . ASP A 1 165 ? 18.112 -7.104 -9.549 1.00 77.81 165 ASP A N 1
ATOM 1317 C CA . ASP A 1 165 ? 19.031 -7.701 -8.575 1.00 77.81 165 ASP A CA 1
ATOM 1318 C C . ASP A 1 165 ? 18.422 -7.899 -7.176 1.00 77.81 165 ASP A C 1
ATOM 1320 O O . ASP A 1 165 ? 18.969 -8.640 -6.362 1.00 77.81 165 ASP A O 1
ATOM 1324 N N . GLN A 1 166 ? 17.295 -7.249 -6.874 1.00 77.50 166 GLN A N 1
ATOM 1325 C CA . GLN A 1 166 ? 16.601 -7.386 -5.591 1.00 77.50 166 GLN A CA 1
ATOM 1326 C C . GLN A 1 166 ? 15.570 -8.518 -5.577 1.00 77.50 166 GLN A C 1
ATOM 1328 O O . GLN A 1 166 ? 15.085 -8.883 -4.499 1.00 77.50 166 GLN A O 1
ATOM 1333 N N . ILE A 1 167 ? 15.241 -9.081 -6.742 1.00 76.00 167 ILE A N 1
ATOM 1334 C CA . ILE A 1 167 ? 14.347 -10.232 -6.860 1.00 76.00 167 ILE A CA 1
ATOM 1335 C C . ILE A 1 167 ? 15.002 -11.411 -6.130 1.00 76.00 167 ILE A C 1
ATOM 1337 O O . ILE A 1 167 ? 16.088 -11.844 -6.495 1.00 76.00 167 ILE A O 1
ATOM 1341 N N . CYS A 1 168 ? 14.348 -11.917 -5.077 1.00 58.41 168 CYS A N 1
ATOM 1342 C CA . CYS A 1 168 ? 14.830 -13.028 -4.239 1.00 58.41 168 CYS A CA 1
ATOM 1343 C C . CYS A 1 168 ? 16.034 -12.755 -3.312 1.00 58.41 168 CYS A C 1
ATOM 1345 O O . CYS A 1 168 ? 16.744 -13.682 -2.923 1.00 58.41 168 CYS A O 1
ATOM 1347 N N . THR A 1 169 ? 16.205 -11.531 -2.808 1.00 52.31 169 THR A N 1
ATOM 1348 C CA . THR A 1 169 ? 17.127 -11.279 -1.671 1.00 52.31 169 THR A CA 1
ATOM 1349 C C . THR A 1 169 ? 16.577 -11.709 -0.298 1.00 52.31 169 THR A C 1
ATOM 1351 O O . THR A 1 169 ? 17.213 -11.481 0.734 1.00 52.31 169 THR A O 1
ATOM 1354 N N . THR A 1 170 ? 15.409 -12.356 -0.232 1.00 46.44 170 THR A N 1
ATOM 1355 C CA . THR A 1 170 ? 14.824 -12.809 1.037 1.00 46.44 170 THR A CA 1
ATOM 1356 C C . THR A 1 170 ? 15.546 -14.045 1.580 1.00 46.44 170 THR A C 1
ATOM 1358 O O . THR A 1 170 ? 15.657 -15.075 0.923 1.00 46.44 170 THR A O 1
ATOM 1361 N N . HIS A 1 171 ? 15.990 -13.956 2.839 1.00 45.09 171 HIS A N 1
ATOM 1362 C CA . HIS A 1 171 ? 16.738 -14.964 3.613 1.00 45.09 171 HIS A CA 1
ATOM 1363 C C . HIS A 1 171 ? 16.081 -16.360 3.765 1.00 45.09 171 HIS A C 1
ATOM 1365 O O . HIS A 1 171 ? 16.567 -17.178 4.544 1.00 45.09 171 HIS A O 1
ATOM 1371 N N . LEU A 1 172 ? 14.966 -16.629 3.081 1.00 42.34 172 LEU A N 1
ATOM 1372 C CA . LEU A 1 172 ? 14.198 -17.873 3.168 1.00 42.34 172 LEU A CA 1
ATOM 1373 C C . LEU A 1 172 ? 14.602 -18.914 2.113 1.00 42.34 172 LEU A C 1
ATOM 1375 O O . LEU A 1 172 ? 14.326 -20.093 2.314 1.00 42.34 172 LEU A O 1
ATOM 1379 N N . LEU A 1 173 ? 15.285 -18.508 1.037 1.00 42.22 173 LEU A N 1
ATOM 1380 C CA . LEU A 1 173 ? 15.904 -19.425 0.077 1.00 42.22 173 LEU A CA 1
ATOM 1381 C C . LEU A 1 173 ? 17.429 -19.397 0.275 1.00 42.22 173 LEU A C 1
ATOM 1383 O O . LEU A 1 173 ? 18.019 -18.314 0.321 1.00 42.22 173 LEU A O 1
ATOM 1387 N N . PRO A 1 174 ? 18.094 -20.550 0.474 1.00 40.78 174 PRO A N 1
ATOM 1388 C CA . PRO A 1 174 ? 19.524 -20.576 0.736 1.00 40.78 174 PRO A CA 1
ATOM 1389 C C . PRO A 1 174 ? 20.324 -19.994 -0.450 1.00 40.78 174 PRO A C 1
ATOM 1391 O O . PRO A 1 174 ? 20.006 -20.275 -1.603 1.00 40.78 174 PRO A O 1
ATOM 1394 N N . PRO A 1 175 ? 21.437 -19.271 -0.200 1.00 43.53 175 PRO A N 1
ATOM 1395 C CA . PRO A 1 175 ? 22.246 -18.603 -1.235 1.00 43.53 175 PRO A CA 1
ATOM 1396 C C . PRO A 1 175 ? 22.839 -19.511 -2.323 1.00 43.53 175 PRO A C 1
ATOM 1398 O O . PRO A 1 175 ? 23.439 -19.018 -3.272 1.00 43.53 175 PRO A O 1
ATOM 1401 N N . LYS A 1 176 ? 22.736 -20.837 -2.172 1.00 46.12 176 LYS A N 1
ATOM 1402 C CA . LYS A 1 176 ? 23.253 -21.802 -3.150 1.00 46.12 176 LYS A CA 1
ATOM 1403 C C . LYS A 1 176 ? 22.439 -21.820 -4.446 1.00 46.12 176 LYS A C 1
ATOM 1405 O O . LYS A 1 176 ? 22.984 -22.240 -5.457 1.00 46.12 176 LYS A O 1
ATOM 1410 N N . ASP A 1 177 ? 21.226 -21.269 -4.416 1.00 47.41 177 ASP A N 1
ATOM 1411 C CA . ASP A 1 177 ? 20.339 -21.146 -5.573 1.00 47.41 177 ASP A CA 1
ATOM 1412 C C . ASP A 1 177 ? 20.322 -19.709 -6.135 1.00 47.41 177 ASP A C 1
ATOM 1414 O O . ASP A 1 177 ? 19.431 -19.336 -6.880 1.00 47.41 177 ASP A O 1
ATOM 1418 N N . ALA A 1 178 ? 21.301 -18.853 -5.810 1.00 44.47 178 ALA A N 1
ATOM 1419 C CA . ALA A 1 178 ? 21.320 -17.466 -6.297 1.00 44.47 178 ALA A CA 1
ATOM 1420 C C . ALA A 1 178 ? 21.354 -17.348 -7.840 1.00 44.47 178 ALA A C 1
ATOM 1422 O O . ALA A 1 178 ? 20.855 -16.366 -8.384 1.00 44.47 178 ALA A O 1
ATOM 1423 N N . SER A 1 179 ? 21.875 -18.355 -8.558 1.00 46.31 179 SER A N 1
ATOM 1424 C CA . SER A 1 179 ? 21.810 -18.393 -10.027 1.00 46.31 179 SER A CA 1
ATOM 1425 C C . SER A 1 179 ? 20.384 -18.591 -10.555 1.00 46.31 179 SER A C 1
ATOM 1427 O O . SER A 1 179 ? 20.094 -18.145 -11.660 1.00 46.31 179 SER A O 1
ATOM 1429 N N . SER A 1 180 ? 19.464 -19.177 -9.776 1.00 51.72 180 SER A N 1
ATOM 1430 C CA . SER A 1 180 ? 18.074 -19.414 -10.195 1.00 51.72 180 SER A CA 1
ATOM 1431 C C . SER A 1 180 ? 17.181 -18.168 -10.101 1.00 51.72 180 SER A C 1
ATOM 1433 O O . SER A 1 180 ? 16.098 -18.143 -10.682 1.00 51.72 180 SER A O 1
ATOM 1435 N N . GLN A 1 181 ? 17.645 -17.092 -9.451 1.00 62.69 181 GLN A N 1
ATOM 1436 C CA . GLN A 1 181 ? 16.820 -15.919 -9.121 1.00 62.69 181 GLN A CA 1
ATOM 1437 C C . GLN A 1 181 ? 16.323 -15.133 -10.339 1.00 62.69 181 GLN A C 1
ATOM 1439 O O . GLN A 1 181 ? 15.234 -14.575 -10.281 1.00 62.69 181 GLN A O 1
ATOM 1444 N N . LEU A 1 182 ? 17.082 -15.127 -11.440 1.00 65.12 182 LEU A N 1
ATOM 1445 C CA . LEU A 1 182 ? 16.669 -14.571 -12.738 1.00 65.12 182 LEU A CA 1
ATOM 1446 C C . LEU A 1 182 ? 16.602 -15.643 -13.833 1.00 65.12 182 LEU A C 1
ATOM 1448 O O . LEU A 1 182 ? 16.285 -15.322 -14.975 1.00 65.12 182 LEU A O 1
ATOM 1452 N N . THR A 1 183 ? 16.868 -16.914 -13.504 1.00 65.56 183 THR A N 1
ATOM 1453 C CA . THR A 1 183 ? 16.779 -18.012 -14.483 1.00 65.56 183 THR A CA 1
ATOM 1454 C C . THR A 1 183 ? 15.359 -18.127 -15.029 1.00 65.56 183 THR A C 1
ATOM 1456 O O . THR A 1 183 ? 15.195 -18.312 -16.226 1.00 65.56 183 THR A O 1
ATOM 1459 N N . PHE A 1 184 ? 14.340 -17.849 -14.206 1.00 68.12 184 PHE A N 1
ATOM 1460 C CA . PHE A 1 184 ? 12.951 -17.790 -14.670 1.00 68.12 184 PHE A CA 1
ATOM 1461 C C . PHE A 1 184 ? 12.731 -16.737 -15.773 1.00 68.12 184 PHE A C 1
ATOM 1463 O O . PHE A 1 184 ? 11.869 -16.926 -16.623 1.00 68.12 184 PHE A O 1
ATOM 1470 N N . LEU A 1 185 ? 13.493 -15.631 -15.789 1.00 69.88 185 LEU A N 1
ATOM 1471 C CA . LEU A 1 185 ? 13.430 -14.667 -16.891 1.00 69.88 185 LEU A CA 1
ATOM 1472 C C . LEU A 1 185 ? 14.074 -15.250 -18.142 1.00 69.88 185 LEU A C 1
ATOM 1474 O O . LEU A 1 185 ? 13.525 -15.053 -19.215 1.00 69.88 185 LEU A O 1
ATOM 1478 N N . LYS A 1 186 ? 15.190 -15.985 -18.021 1.00 67.06 186 LYS A N 1
ATOM 1479 C CA . LYS A 1 186 ? 15.786 -16.700 -19.162 1.00 67.06 186 LYS A CA 1
ATOM 1480 C C . LYS A 1 186 ? 14.786 -17.716 -19.734 1.00 67.06 186 LYS A C 1
ATOM 1482 O O . LYS A 1 186 ? 14.537 -17.704 -20.929 1.00 67.06 186 LYS A O 1
ATOM 1487 N N . GLU A 1 187 ? 14.130 -18.495 -18.875 1.00 64.19 187 GLU A N 1
ATOM 1488 C CA . GLU A 1 187 ? 13.068 -19.437 -19.263 1.00 64.19 187 GLU A CA 1
ATOM 1489 C C . GLU A 1 187 ? 11.878 -18.730 -19.939 1.00 64.19 187 GLU A C 1
ATOM 1491 O O . GLU A 1 187 ? 11.426 -19.157 -20.997 1.00 64.19 187 GLU A O 1
ATOM 1496 N N . CYS A 1 188 ? 11.395 -17.612 -19.381 1.00 64.19 188 CYS A N 1
ATOM 1497 C CA . CYS A 1 188 ? 10.273 -16.856 -19.954 1.00 64.19 188 CYS A CA 1
ATOM 1498 C C . CYS A 1 188 ? 10.624 -16.107 -21.248 1.00 64.19 188 CYS A C 1
ATOM 1500 O O . CYS A 1 188 ? 9.725 -15.793 -22.024 1.00 64.19 188 CYS A O 1
ATOM 1502 N N . MET A 1 189 ? 11.899 -15.773 -21.463 1.00 64.62 189 MET A N 1
ATOM 1503 C CA . MET A 1 189 ? 12.372 -15.024 -22.636 1.00 64.62 189 MET A CA 1
ATOM 1504 C C . MET A 1 189 ? 12.893 -15.938 -23.758 1.00 64.62 189 MET A C 1
ATOM 1506 O O . MET A 1 189 ? 13.349 -15.429 -24.780 1.00 64.62 189 MET A O 1
ATOM 1510 N N . GLY A 1 190 ? 12.765 -17.259 -23.594 1.00 55.91 190 GLY A N 1
ATOM 1511 C CA . GLY A 1 190 ? 13.196 -18.274 -24.550 1.00 55.91 190 GLY A CA 1
ATOM 1512 C C . GLY A 1 190 ? 14.468 -18.965 -24.074 1.00 55.91 190 GLY A C 1
ATOM 1513 O O . GLY A 1 190 ? 15.547 -18.378 -24.111 1.00 55.91 190 GLY A O 1
ATOM 1514 N N . SER A 1 191 ? 14.336 -20.217 -23.631 1.00 44.97 191 SER A N 1
ATOM 1515 C CA . SER A 1 191 ? 15.477 -21.110 -23.455 1.00 44.97 191 SER A CA 1
ATOM 1516 C C . SER A 1 191 ? 15.662 -21.962 -24.715 1.00 44.97 191 SER A C 1
ATOM 1518 O O . SER A 1 191 ? 14.699 -22.380 -25.359 1.00 44.97 191 SER A O 1
ATOM 1520 N N . ASP A 1 192 ? 16.918 -22.193 -25.086 1.00 46.41 192 ASP A N 1
ATOM 1521 C CA . ASP A 1 192 ? 17.343 -22.766 -26.369 1.00 46.41 192 ASP A CA 1
ATOM 1522 C C . ASP A 1 192 ? 16.988 -24.259 -26.562 1.00 46.41 192 ASP A C 1
ATOM 1524 O O . ASP A 1 192 ? 17.404 -24.880 -27.547 1.00 46.41 192 ASP A O 1
ATOM 1528 N N . SER A 1 193 ? 16.224 -24.890 -25.658 1.00 46.72 193 SER A N 1
ATOM 1529 C CA . SER A 1 193 ? 15.860 -26.303 -25.802 1.00 46.72 193 SER A CA 1
ATOM 1530 C C . SER A 1 193 ? 14.391 -26.608 -25.495 1.00 46.72 193 SER A C 1
ATOM 1532 O O . SER A 1 193 ? 13.859 -26.318 -24.426 1.00 46.72 193 SER A O 1
ATOM 1534 N N . LYS A 1 194 ? 13.755 -27.340 -26.421 1.00 50.16 194 LYS A N 1
ATOM 1535 C CA . LYS A 1 194 ? 12.418 -27.945 -26.247 1.00 50.16 194 LYS A CA 1
ATOM 1536 C C . LYS A 1 194 ? 12.324 -28.869 -25.022 1.00 50.16 194 LYS A C 1
ATOM 1538 O O . LYS A 1 194 ? 11.221 -29.236 -24.615 1.00 50.16 194 LYS A O 1
ATOM 1543 N N . ASP A 1 195 ? 13.464 -29.300 -24.485 1.00 49.06 195 ASP A N 1
ATOM 1544 C CA . ASP A 1 195 ? 13.544 -30.158 -23.306 1.00 49.06 195 ASP A CA 1
ATOM 1545 C C . ASP A 1 195 ? 13.425 -29.344 -22.004 1.00 49.06 195 ASP A C 1
ATOM 1547 O O . ASP A 1 195 ? 12.696 -29.766 -21.110 1.00 49.06 195 ASP A O 1
ATOM 1551 N N . GLU A 1 196 ? 14.016 -28.148 -21.930 1.00 47.81 196 GLU A N 1
ATOM 1552 C CA . GLU A 1 196 ? 13.847 -27.209 -20.806 1.00 47.81 196 GLU A CA 1
ATOM 1553 C C . GLU A 1 196 ? 12.443 -26.574 -20.789 1.00 47.81 196 GLU A C 1
ATOM 1555 O O . GLU A 1 196 ? 11.832 -26.435 -19.731 1.00 47.81 196 GLU A O 1
ATOM 1560 N N . GLU A 1 197 ? 11.858 -26.297 -21.959 1.00 49.16 197 GLU A N 1
ATOM 1561 C CA . GLU A 1 197 ? 10.463 -25.836 -22.080 1.00 49.16 197 GLU A CA 1
ATOM 1562 C C . GLU A 1 197 ? 9.453 -26.915 -21.622 1.00 49.16 197 GLU A C 1
ATOM 1564 O O . GLU A 1 197 ? 8.431 -26.627 -20.988 1.00 49.16 197 GLU A O 1
ATOM 1569 N N . ARG A 1 198 ? 9.753 -28.199 -21.872 1.00 53.41 198 ARG A N 1
ATOM 1570 C CA . ARG A 1 198 ? 8.990 -29.325 -21.300 1.00 53.41 198 ARG A CA 1
ATOM 1571 C C . ARG A 1 198 ? 9.161 -29.434 -19.794 1.00 53.41 198 ARG A C 1
ATOM 1573 O O . ARG A 1 198 ? 8.205 -29.815 -19.120 1.00 53.41 198 ARG A O 1
ATOM 1580 N N . GLU A 1 199 ? 10.346 -29.128 -19.278 1.00 53.00 199 GLU A N 1
ATOM 1581 C CA . GLU A 1 199 ? 10.609 -29.105 -17.843 1.00 53.00 199 GLU A CA 1
ATOM 1582 C C . GLU A 1 199 ? 9.798 -27.994 -17.164 1.00 53.00 199 GLU A C 1
ATOM 1584 O O . GLU A 1 199 ? 9.125 -28.260 -16.173 1.00 53.00 199 GLU A O 1
ATOM 1589 N N . PHE A 1 200 ? 9.728 -26.802 -17.768 1.00 52.69 200 PHE A N 1
ATOM 1590 C CA . PHE A 1 200 ? 8.871 -25.690 -17.338 1.00 52.69 200 PHE A CA 1
ATOM 1591 C C . PHE A 1 200 ? 7.385 -26.072 -17.266 1.00 52.69 200 PHE A C 1
ATOM 1593 O O . PHE A 1 200 ? 6.719 -25.865 -16.246 1.00 52.69 200 PHE A O 1
ATOM 1600 N N . MET A 1 201 ? 6.857 -26.700 -18.322 1.00 54.12 201 MET A N 1
ATOM 1601 C CA . MET A 1 201 ? 5.477 -27.208 -18.325 1.00 54.12 201 MET A CA 1
ATOM 1602 C C . MET A 1 201 ? 5.279 -28.343 -17.305 1.00 54.12 201 MET A C 1
ATOM 1604 O O . MET A 1 201 ? 4.198 -28.474 -16.724 1.00 54.12 201 MET A O 1
ATOM 1608 N N . GLY A 1 202 ? 6.329 -29.125 -17.039 1.00 56.38 202 GLY A N 1
ATOM 1609 C CA . GLY A 1 202 ? 6.401 -30.094 -15.947 1.00 56.38 202 GLY A CA 1
ATOM 1610 C C . GLY A 1 202 ? 6.272 -29.431 -14.576 1.00 56.38 202 GLY A C 1
ATOM 1611 O O . GLY A 1 202 ? 5.377 -29.796 -13.818 1.00 56.38 202 GLY A O 1
ATOM 1612 N N . TYR A 1 203 ? 7.060 -28.389 -14.292 1.00 52.94 203 TYR A N 1
ATOM 1613 C CA . TYR A 1 203 ? 6.990 -27.616 -13.047 1.00 52.94 203 TYR A CA 1
ATOM 1614 C C . TYR A 1 203 ? 5.609 -26.985 -12.832 1.00 52.94 203 TYR A C 1
ATOM 1616 O O . TYR A 1 203 ? 5.072 -27.033 -11.725 1.00 52.94 203 TYR A O 1
ATOM 1624 N N . ALA A 1 204 ? 4.988 -26.445 -13.886 1.00 48.69 204 ALA A N 1
ATOM 1625 C CA . ALA A 1 204 ? 3.632 -25.899 -13.820 1.00 48.69 204 ALA A CA 1
ATOM 1626 C C . ALA A 1 204 ? 2.563 -26.979 -13.556 1.00 48.69 204 ALA A C 1
ATOM 1628 O O . ALA A 1 204 ? 1.537 -26.718 -12.921 1.00 48.69 204 ALA A O 1
ATOM 1629 N N . SER A 1 205 ? 2.789 -28.206 -14.023 1.00 52.72 205 SER A N 1
ATOM 1630 C CA . SER A 1 205 ? 1.923 -29.344 -13.718 1.00 52.72 205 SER A CA 1
ATOM 1631 C C . SER A 1 205 ? 2.124 -29.852 -12.288 1.00 52.72 205 SER A C 1
ATOM 1633 O O . SER A 1 205 ? 1.143 -30.065 -11.572 1.00 52.72 205 SER A O 1
ATOM 1635 N N . ASP A 1 206 ? 3.373 -29.989 -11.846 1.00 48.88 206 ASP A N 1
ATOM 1636 C CA . ASP A 1 206 ? 3.743 -30.504 -10.524 1.00 48.88 206 ASP A CA 1
ATOM 1637 C C . ASP A 1 206 ? 3.367 -29.539 -9.393 1.00 48.88 206 ASP A C 1
ATOM 1639 O O . ASP A 1 206 ? 2.954 -29.969 -8.315 1.00 48.88 206 ASP A O 1
ATOM 1643 N N . ALA A 1 207 ? 3.404 -28.231 -9.653 1.00 49.03 207 ALA A N 1
ATOM 1644 C CA . ALA A 1 207 ? 2.906 -27.208 -8.737 1.00 49.03 207 ALA A CA 1
ATOM 1645 C C . ALA A 1 207 ? 1.362 -27.132 -8.683 1.00 49.03 207 ALA A C 1
ATOM 1647 O O . ALA A 1 207 ? 0.807 -26.274 -7.998 1.00 49.03 207 ALA A O 1
ATOM 1648 N N . GLY A 1 208 ? 0.640 -28.010 -9.396 1.00 45.06 208 GLY A N 1
ATOM 1649 C CA . GLY A 1 208 ? -0.827 -28.083 -9.375 1.00 45.06 208 GLY A CA 1
ATOM 1650 C C . GLY A 1 208 ? -1.532 -26.880 -10.010 1.00 45.06 208 GLY A C 1
ATOM 1651 O O . GLY A 1 208 ? -2.752 -26.738 -9.893 1.00 45.06 208 GLY A O 1
ATOM 1652 N N . ILE A 1 209 ? -0.772 -26.021 -10.688 1.00 48.59 209 ILE A N 1
ATOM 1653 C CA . ILE A 1 209 ? -1.235 -24.774 -11.300 1.00 48.59 209 ILE A CA 1
ATOM 1654 C C . ILE A 1 209 ? -1.711 -24.966 -12.739 1.00 48.59 209 ILE A C 1
ATOM 1656 O O . ILE A 1 209 ? -2.521 -24.169 -13.202 1.00 48.59 209 ILE A O 1
ATOM 1660 N N . SER A 1 210 ? -1.324 -26.050 -13.420 1.00 48.75 210 SER A N 1
ATOM 1661 C CA . SER A 1 210 ? -1.785 -26.386 -14.781 1.00 48.75 210 SER A CA 1
ATOM 1662 C C . SER A 1 210 ? -3.314 -26.378 -14.940 1.00 48.75 210 SER A C 1
ATOM 1664 O O . SER A 1 210 ? -3.820 -26.016 -15.999 1.00 48.75 210 SER A O 1
ATOM 1666 N N . ASN A 1 211 ? -4.051 -26.700 -13.870 1.00 43.66 211 ASN A N 1
ATOM 1667 C CA . ASN A 1 211 ? -5.518 -26.702 -13.827 1.00 43.66 211 ASN A CA 1
ATOM 1668 C C . ASN A 1 211 ? -6.131 -25.443 -13.177 1.00 43.66 211 ASN A C 1
ATOM 1670 O O . ASN A 1 211 ? -7.354 -25.299 -13.176 1.00 43.66 211 ASN A O 1
ATOM 1674 N N . GLN A 1 212 ? -5.307 -24.570 -12.587 1.00 41.75 212 GLN A N 1
ATOM 1675 C CA . GLN A 1 212 ? -5.712 -23.300 -11.962 1.00 41.75 212 GLN A CA 1
ATOM 1676 C C . GLN A 1 212 ? -5.460 -22.092 -12.867 1.00 41.75 212 GLN A C 1
ATOM 1678 O O . GLN A 1 212 ? -5.969 -21.006 -12.595 1.00 41.75 212 GLN A O 1
ATOM 1683 N N . PHE A 1 213 ? -4.731 -22.279 -13.970 1.00 42.72 213 PHE A N 1
ATOM 1684 C CA . PHE A 1 213 ? -4.769 -21.333 -15.071 1.00 42.72 213 PHE A CA 1
ATOM 1685 C C . PHE A 1 213 ? -6.219 -21.183 -15.541 1.00 42.72 213 PHE A C 1
ATOM 1687 O O . PHE A 1 213 ? -6.894 -22.192 -15.783 1.00 42.72 213 PHE A O 1
ATOM 1694 N N . PRO A 1 214 ? -6.730 -19.951 -15.689 1.00 43.38 214 PRO A N 1
ATOM 1695 C CA . PRO A 1 214 ? -8.048 -19.759 -16.264 1.00 43.38 214 PRO A CA 1
ATOM 1696 C C . PRO A 1 214 ? -8.103 -20.492 -17.613 1.00 43.38 214 PRO A C 1
ATOM 1698 O O . PRO A 1 214 ? -7.165 -20.390 -18.396 1.00 43.38 214 PRO A O 1
ATOM 1701 N N . GLN A 1 215 ? -9.161 -21.255 -17.909 1.00 39.72 215 GLN A N 1
ATOM 1702 C CA . GLN A 1 215 ? -9.210 -22.148 -19.089 1.00 39.72 215 GLN A CA 1
ATOM 1703 C C . GLN A 1 215 ? -8.980 -21.446 -20.450 1.00 39.72 215 GLN A C 1
ATOM 1705 O O . GLN A 1 215 ? -8.780 -22.108 -21.464 1.00 39.72 215 GLN A O 1
ATOM 1710 N N . HIS A 1 216 ? -8.973 -20.112 -20.481 1.00 44.50 216 HIS A N 1
ATOM 1711 C CA . HIS A 1 216 ? -8.600 -19.282 -21.627 1.00 44.50 216 HIS A CA 1
ATOM 1712 C C . HIS A 1 216 ? -7.079 -19.053 -21.796 1.00 44.50 216 HIS A C 1
ATOM 1714 O O . HIS A 1 216 ? -6.667 -18.610 -22.865 1.00 44.50 216 HIS A O 1
ATOM 1720 N N . PHE A 1 217 ? -6.243 -19.404 -20.811 1.00 42.69 217 PHE A N 1
ATOM 1721 C CA . PHE A 1 217 ? -4.776 -19.274 -20.839 1.00 42.69 217 PHE A CA 1
ATOM 1722 C C . PHE A 1 217 ? -4.042 -20.489 -21.420 1.00 42.69 217 PHE A C 1
ATOM 1724 O O . PHE A 1 217 ? -3.003 -20.329 -22.055 1.00 42.69 217 PHE A O 1
ATOM 1731 N N . LEU A 1 218 ? -4.571 -21.706 -21.266 1.00 41.31 218 LEU A N 1
ATOM 1732 C CA . LEU A 1 218 ? -3.972 -22.902 -21.880 1.00 41.31 218 LEU A CA 1
ATOM 1733 C C . LEU A 1 218 ? -3.923 -22.817 -23.420 1.00 41.31 218 LEU A C 1
ATOM 1735 O O . LEU A 1 218 ? -2.884 -23.134 -23.992 1.00 41.31 218 LEU A O 1
ATOM 1739 N N . PRO A 1 219 ? -4.962 -22.312 -24.118 1.00 43.66 219 PRO A N 1
ATOM 1740 C CA . PRO A 1 219 ? -4.893 -22.076 -25.558 1.00 43.66 219 PRO A CA 1
ATOM 1741 C C . PRO A 1 219 ? -3.889 -20.995 -25.980 1.00 43.66 219 PRO A C 1
ATOM 1743 O O . PRO A 1 219 ? -3.518 -20.990 -27.147 1.00 43.66 219 PRO A O 1
ATOM 1746 N N . PHE A 1 220 ? -3.480 -20.081 -25.088 1.00 42.97 220 PHE A N 1
ATOM 1747 C CA . PHE A 1 220 ? -2.481 -19.038 -25.369 1.00 42.97 220 PHE A CA 1
ATOM 1748 C C . PHE A 1 220 ? -1.080 -19.655 -25.481 1.00 42.97 220 PHE A C 1
ATOM 1750 O O . PHE A 1 220 ? -0.483 -19.604 -26.554 1.00 42.97 220 PHE A O 1
ATOM 1757 N N . TRP A 1 221 ? -0.629 -20.363 -24.443 1.00 44.38 221 TRP A N 1
ATOM 1758 C CA . TRP A 1 221 ? 0.666 -21.054 -24.457 1.00 44.38 221 TRP A CA 1
ATOM 1759 C C . TRP A 1 221 ? 0.694 -22.210 -25.459 1.00 44.38 221 TRP A C 1
ATOM 1761 O O . TRP A 1 221 ? 1.646 -22.348 -26.218 1.00 44.38 221 TRP A O 1
ATOM 1771 N N . GLN A 1 222 ? -0.390 -22.985 -25.561 1.00 43.09 222 GLN A N 1
ATOM 1772 C CA . GLN A 1 222 ? -0.469 -24.070 -26.539 1.00 43.09 222 GLN A CA 1
ATOM 1773 C C . GLN A 1 222 ? -0.464 -23.546 -27.987 1.00 43.09 222 GLN A C 1
ATOM 1775 O O . GLN A 1 222 ? 0.191 -24.141 -28.832 1.00 43.09 222 GLN A O 1
ATOM 1780 N N . LYS A 1 223 ? -1.113 -22.409 -28.298 1.00 44.44 223 LYS A N 1
ATOM 1781 C CA . LYS A 1 223 ? -1.016 -21.790 -29.639 1.00 44.44 223 LYS A CA 1
ATOM 1782 C C . LYS A 1 223 ? 0.362 -21.215 -29.930 1.00 44.44 223 LYS A C 1
ATOM 1784 O O . LYS A 1 223 ? 0.766 -21.258 -31.088 1.00 44.44 223 LYS A O 1
ATOM 1789 N N . PHE A 1 224 ? 1.034 -20.647 -28.932 1.00 41.66 224 PHE A N 1
ATOM 1790 C CA . PHE A 1 224 ? 2.399 -20.145 -29.069 1.00 41.66 224 PHE A CA 1
ATOM 1791 C C . PHE A 1 224 ? 3.361 -21.289 -29.439 1.00 41.66 224 PHE A C 1
ATOM 1793 O O . PHE A 1 224 ? 4.088 -21.182 -30.428 1.00 41.66 224 PHE A O 1
ATOM 1800 N N . ILE A 1 225 ? 3.241 -22.419 -28.732 1.00 41.66 225 ILE A N 1
ATOM 1801 C CA . ILE A 1 225 ? 3.978 -23.671 -28.970 1.00 41.66 225 ILE A CA 1
ATOM 1802 C C . ILE A 1 225 ? 3.629 -24.281 -30.341 1.00 41.66 225 ILE A C 1
ATOM 1804 O O . ILE A 1 225 ? 4.515 -24.647 -31.113 1.00 41.66 225 ILE A O 1
ATOM 1808 N N . ASP A 1 226 ? 2.341 -24.358 -30.688 1.00 44.62 226 ASP A N 1
ATOM 1809 C CA . ASP A 1 226 ? 1.878 -25.017 -31.916 1.00 44.62 226 ASP A CA 1
ATOM 1810 C C . ASP A 1 226 ? 2.162 -24.192 -33.192 1.00 44.62 226 ASP A C 1
ATOM 1812 O O . ASP A 1 226 ? 2.275 -24.763 -34.280 1.00 44.62 226 ASP A O 1
ATOM 1816 N N . LYS A 1 227 ? 2.267 -22.855 -33.097 1.00 42.72 227 LYS A N 1
ATOM 1817 C CA . LYS A 1 227 ? 2.545 -21.968 -34.247 1.00 42.72 227 LYS A CA 1
ATOM 1818 C C . LYS A 1 227 ? 4.028 -21.816 -34.584 1.00 42.72 227 LYS A C 1
ATOM 1820 O O . LYS A 1 227 ? 4.318 -21.422 -35.711 1.00 42.72 227 LYS A O 1
ATOM 1825 N N . ASN A 1 228 ? 4.943 -22.129 -33.666 1.00 38.81 228 ASN A N 1
ATOM 1826 C CA . ASN A 1 228 ? 6.383 -21.927 -33.864 1.00 38.81 228 ASN A CA 1
ATOM 1827 C C . ASN A 1 228 ? 7.205 -23.223 -33.698 1.00 38.81 228 ASN A C 1
ATOM 1829 O O . ASN A 1 228 ? 8.192 -23.237 -32.966 1.00 38.81 228 ASN A O 1
ATOM 1833 N N . PRO A 1 229 ? 6.861 -24.330 -34.389 1.00 41.34 229 PRO A N 1
ATOM 1834 C CA . PRO A 1 229 ? 7.530 -25.617 -34.187 1.00 41.34 229 PRO A CA 1
ATOM 1835 C C . PRO A 1 229 ? 9.004 -25.641 -34.640 1.00 41.34 229 PRO A C 1
ATOM 1837 O O . PRO A 1 229 ? 9.726 -26.570 -34.265 1.00 41.34 229 PRO A O 1
ATOM 1840 N N . GLU A 1 230 ? 9.447 -24.649 -35.424 1.00 37.47 230 GLU A N 1
ATOM 1841 C CA . GLU A 1 230 ? 10.798 -24.531 -36.004 1.00 37.47 230 GLU A CA 1
ATOM 1842 C C . GLU A 1 230 ? 11.546 -23.241 -35.612 1.00 37.47 230 GLU A C 1
ATOM 1844 O O . GLU A 1 230 ? 12.587 -22.950 -36.195 1.00 37.47 230 GLU A O 1
ATOM 1849 N N . ALA A 1 231 ? 11.055 -22.459 -34.643 1.00 38.25 231 ALA A N 1
ATOM 1850 C CA . ALA A 1 231 ? 11.803 -21.299 -34.160 1.00 38.25 231 ALA A CA 1
ATOM 1851 C C . ALA A 1 231 ? 13.060 -21.771 -33.404 1.00 38.25 231 ALA A C 1
ATOM 1853 O O . ALA A 1 231 ? 12.999 -22.095 -32.222 1.00 38.25 231 ALA A O 1
ATOM 1854 N N . GLU A 1 232 ? 14.203 -21.845 -34.094 1.00 36.03 232 GLU A N 1
ATOM 1855 C CA . GLU A 1 232 ? 15.520 -21.838 -33.450 1.00 36.03 232 GLU A CA 1
ATOM 1856 C C . GLU A 1 232 ? 15.728 -20.447 -32.836 1.00 36.03 232 GLU A C 1
ATOM 1858 O O . GLU A 1 232 ? 16.334 -19.566 -33.443 1.00 36.03 232 GLU A O 1
ATOM 1863 N N . LEU A 1 233 ? 15.177 -20.237 -31.640 1.00 40.97 233 LEU A N 1
ATOM 1864 C CA . LEU A 1 233 ? 15.614 -19.175 -30.742 1.00 40.97 233 LEU A CA 1
ATOM 1865 C C . LEU A 1 233 ? 17.040 -19.540 -30.313 1.00 40.97 233 LEU A C 1
ATOM 1867 O O . LEU A 1 233 ? 17.258 -20.632 -29.792 1.00 40.97 233 LEU A O 1
ATOM 1871 N N . LYS A 1 234 ? 18.012 -18.691 -30.655 1.00 40.59 234 LYS A N 1
ATOM 1872 C CA . LYS A 1 234 ? 19.413 -18.856 -30.257 1.00 40.59 234 LYS A CA 1
ATOM 1873 C C . LYS A 1 234 ? 19.803 -17.798 -29.243 1.00 40.59 234 LYS A C 1
ATOM 1875 O O . LYS A 1 234 ? 19.481 -16.624 -29.422 1.00 40.59 234 LYS A O 1
ATOM 1880 N N . ASP A 1 235 ? 20.549 -18.257 -28.244 1.00 38.59 235 ASP A N 1
ATOM 1881 C CA . ASP A 1 235 ? 20.887 -17.559 -27.015 1.00 38.59 235 ASP A CA 1
ATOM 1882 C C . ASP A 1 235 ? 21.395 -16.127 -27.212 1.00 38.59 235 ASP A C 1
ATOM 1884 O O . ASP A 1 235 ? 22.272 -15.814 -28.032 1.00 38.59 235 ASP A O 1
ATOM 1888 N N . SER A 1 236 ? 20.947 -15.275 -26.299 1.00 40.28 236 SER A N 1
ATOM 1889 C CA . SER A 1 236 ? 21.722 -14.130 -25.869 1.00 40.28 236 SER A CA 1
ATOM 1890 C C . SER A 1 236 ? 23.010 -14.635 -25.216 1.00 40.28 236 SER A C 1
ATOM 1892 O O . SER A 1 236 ? 23.102 -14.820 -24.003 1.00 40.28 236 SER A O 1
ATOM 1894 N N . SER A 1 237 ? 24.083 -14.767 -25.997 1.00 45.22 237 SER A N 1
ATOM 1895 C CA . SER A 1 237 ? 25.436 -15.032 -25.460 1.00 45.22 237 SER A CA 1
ATOM 1896 C C . SER A 1 237 ? 25.920 -14.021 -24.384 1.00 45.22 237 SER A C 1
ATOM 1898 O O . SER A 1 237 ? 27.031 -14.149 -23.852 1.00 45.22 237 SER A O 1
ATOM 1900 N N . GLN A 1 238 ? 25.113 -13.004 -24.039 1.00 46.97 238 GLN A N 1
ATOM 1901 C CA . GLN A 1 238 ? 25.307 -12.132 -22.881 1.00 46.97 238 GLN A CA 1
ATOM 1902 C C . GLN A 1 238 ? 25.064 -12.844 -21.541 1.00 46.97 238 GLN A C 1
ATOM 1904 O O . GLN A 1 238 ? 25.780 -12.545 -20.584 1.00 46.97 238 GLN A O 1
ATOM 1909 N N . LEU A 1 239 ? 24.107 -13.777 -21.458 1.00 47.56 239 LEU A N 1
ATOM 1910 C CA . LEU A 1 239 ? 23.816 -14.527 -20.227 1.00 47.56 239 LEU A CA 1
ATOM 1911 C C . LEU A 1 239 ? 24.712 -15.759 -20.059 1.00 47.56 239 LEU A C 1
ATOM 1913 O O . LEU A 1 239 ? 25.044 -16.110 -18.931 1.00 47.56 239 LEU A O 1
ATOM 1917 N N . ASP A 1 240 ? 25.187 -16.364 -21.146 1.00 45.81 240 ASP A N 1
ATOM 1918 C CA . ASP A 1 240 ? 26.057 -17.553 -21.080 1.00 45.81 240 ASP A CA 1
ATOM 1919 C C . ASP A 1 240 ? 27.418 -17.296 -20.430 1.00 45.81 240 ASP A C 1
ATOM 1921 O O . ASP A 1 240 ? 28.055 -18.204 -19.897 1.00 45.81 240 ASP A O 1
ATOM 1925 N N . ASN A 1 241 ? 27.866 -16.041 -20.447 1.00 46.16 241 ASN A N 1
ATOM 1926 C CA . ASN A 1 241 ? 29.086 -15.611 -19.768 1.00 46.16 241 ASN A CA 1
ATOM 1927 C C . ASN A 1 241 ? 28.814 -15.016 -18.376 1.00 46.16 241 ASN A C 1
ATOM 1929 O O . ASN A 1 241 ? 29.746 -14.546 -17.724 1.00 46.16 241 ASN A O 1
ATOM 1933 N N . PHE A 1 242 ? 27.557 -15.003 -17.923 1.00 45.97 242 PHE A N 1
ATOM 1934 C CA . PHE A 1 242 ? 27.175 -14.516 -16.605 1.00 45.97 242 PHE A CA 1
ATOM 1935 C C . PHE A 1 242 ? 27.302 -15.654 -15.585 1.00 45.97 242 PHE A C 1
ATOM 1937 O O . PHE A 1 242 ? 26.361 -16.374 -15.271 1.00 45.97 242 PHE A O 1
ATOM 1944 N N . ASP A 1 243 ? 28.496 -15.800 -15.023 1.00 48.94 243 ASP A N 1
ATOM 1945 C CA . ASP A 1 243 ? 28.874 -16.794 -14.011 1.00 48.94 243 ASP A CA 1
ATOM 1946 C C . ASP A 1 243 ? 28.311 -16.500 -12.600 1.00 48.94 243 ASP A C 1
ATOM 1948 O O . ASP A 1 243 ? 28.824 -16.986 -11.587 1.00 48.94 243 ASP A O 1
ATOM 1952 N N . GLY A 1 244 ? 27.265 -15.670 -12.509 1.00 44.59 244 GLY A N 1
ATOM 1953 C CA . GLY A 1 244 ? 26.658 -15.224 -11.253 1.00 44.59 244 GLY A CA 1
ATOM 1954 C C . GLY A 1 244 ? 27.574 -14.346 -10.392 1.00 44.59 244 GLY A C 1
ATOM 1955 O O . GLY A 1 244 ? 27.218 -14.009 -9.261 1.00 44.59 244 GLY A O 1
ATOM 1956 N N . LYS A 1 245 ? 28.758 -13.960 -10.892 1.00 44.81 245 LYS A N 1
ATOM 1957 C CA . LYS A 1 245 ? 29.714 -13.108 -10.182 1.00 44.81 245 LYS A CA 1
ATOM 1958 C C . LYS A 1 245 ? 29.882 -11.784 -10.907 1.00 44.81 245 LYS A C 1
ATOM 1960 O O . LYS A 1 245 ? 30.636 -11.639 -11.860 1.00 44.81 245 LYS A O 1
ATOM 1965 N N . PHE A 1 246 ? 29.215 -10.771 -10.371 1.00 45.88 246 PHE A N 1
ATOM 1966 C CA . PHE A 1 246 ? 29.392 -9.387 -10.789 1.00 45.88 246 PHE A CA 1
ATOM 1967 C C . PHE A 1 246 ? 30.856 -8.944 -10.631 1.00 45.88 246 PHE A C 1
ATOM 1969 O O . PHE A 1 246 ? 31.327 -8.699 -9.519 1.00 45.88 246 PHE A O 1
ATOM 1976 N N . THR A 1 247 ? 31.574 -8.798 -11.746 1.00 43.16 247 THR A N 1
ATOM 1977 C CA . THR A 1 247 ? 32.887 -8.143 -11.790 1.00 43.16 247 THR A CA 1
ATOM 1978 C C . THR A 1 247 ? 32.780 -6.853 -12.602 1.00 43.16 247 THR A C 1
ATOM 1980 O O . THR A 1 247 ? 32.314 -6.830 -13.738 1.00 43.16 247 THR A O 1
ATOM 1983 N N . ASN A 1 248 ? 33.123 -5.731 -11.970 1.00 39.62 248 ASN A N 1
ATOM 1984 C CA . ASN A 1 248 ? 32.913 -4.391 -12.514 1.00 39.62 248 ASN A CA 1
ATOM 1985 C C . ASN A 1 248 ? 33.926 -4.103 -13.655 1.00 39.62 248 ASN A C 1
ATOM 1987 O O . ASN A 1 248 ? 35.126 -4.218 -13.412 1.00 39.62 248 ASN A O 1
ATOM 1991 N N . PRO A 1 249 ? 33.513 -3.690 -14.875 1.00 40.88 249 PRO A N 1
ATOM 1992 C CA . PRO A 1 249 ? 34.406 -3.540 -16.042 1.00 40.88 249 PRO A CA 1
ATOM 1993 C C . PRO A 1 249 ? 35.443 -2.408 -15.962 1.00 40.88 249 PRO A C 1
ATOM 1995 O O . PRO A 1 249 ? 36.252 -2.225 -16.872 1.00 40.88 249 PRO A O 1
ATOM 1998 N N . ARG A 1 250 ? 35.418 -1.607 -14.898 1.00 38.94 250 ARG A N 1
ATOM 1999 C CA . ARG A 1 250 ? 36.488 -0.677 -14.554 1.00 38.94 250 ARG A CA 1
ATOM 2000 C C . ARG A 1 250 ? 36.896 -0.990 -13.125 1.00 38.94 250 ARG A C 1
ATOM 2002 O O . ARG A 1 250 ? 36.077 -0.823 -12.228 1.00 38.94 250 ARG A O 1
ATOM 2009 N N . ASP A 1 251 ? 38.159 -1.354 -12.934 1.00 43.09 251 ASP A N 1
ATOM 2010 C CA . ASP A 1 251 ? 38.880 -1.060 -11.698 1.00 43.09 251 ASP A CA 1
ATOM 2011 C C . ASP A 1 251 ? 39.434 0.360 -11.860 1.00 43.09 251 ASP A C 1
ATOM 2013 O O . ASP A 1 251 ? 40.527 0.553 -12.408 1.00 43.09 251 ASP A O 1
ATOM 2017 N N . PRO A 1 252 ? 38.662 1.408 -11.522 1.00 47.28 252 PRO A N 1
ATOM 2018 C CA . PRO A 1 252 ? 39.222 2.740 -11.499 1.00 47.28 252 PRO A CA 1
ATOM 2019 C C . PRO A 1 252 ? 40.358 2.762 -10.474 1.00 47.28 252 PRO A C 1
ATOM 2021 O O . PRO A 1 252 ? 40.273 2.127 -9.421 1.00 47.28 252 PRO A O 1
ATOM 2024 N N . LYS A 1 253 ? 41.438 3.489 -10.778 1.00 55.91 253 LYS A N 1
ATOM 2025 C CA . LYS A 1 253 ? 42.559 3.629 -9.845 1.00 55.91 253 LYS A CA 1
ATOM 2026 C C . LYS A 1 253 ? 42.013 4.124 -8.506 1.00 55.91 253 LYS A C 1
ATOM 2028 O O . LYS A 1 253 ? 41.374 5.175 -8.440 1.00 55.91 253 LYS A O 1
ATOM 2033 N N . ILE A 1 254 ? 42.250 3.331 -7.463 1.00 54.25 254 ILE A N 1
ATOM 2034 C CA . ILE A 1 254 ? 41.748 3.520 -6.097 1.00 54.25 254 ILE A CA 1
ATOM 2035 C C . ILE A 1 254 ? 41.959 4.963 -5.616 1.00 54.25 254 ILE A C 1
ATOM 2037 O O . ILE A 1 254 ? 41.089 5.521 -4.952 1.00 54.25 254 ILE A O 1
ATOM 2041 N N . GLU A 1 255 ? 43.056 5.619 -6.004 1.00 59.00 255 GLU A N 1
ATOM 2042 C CA . GLU A 1 255 ? 43.341 6.983 -5.558 1.00 59.00 255 GLU A CA 1
ATOM 2043 C C . GLU A 1 255 ? 42.442 8.073 -6.177 1.00 59.00 255 GLU A C 1
ATOM 2045 O O . GLU A 1 255 ? 42.193 9.081 -5.510 1.00 59.00 255 GLU A O 1
ATOM 2050 N N . GLU A 1 256 ? 41.936 7.895 -7.405 1.00 55.62 256 GLU A N 1
ATOM 2051 C CA . GLU A 1 256 ? 41.079 8.881 -8.095 1.00 55.62 256 GLU A CA 1
ATOM 2052 C C . GLU A 1 256 ? 39.615 8.782 -7.650 1.00 55.62 256 GLU A C 1
ATOM 2054 O O . GLU A 1 256 ? 38.947 9.798 -7.458 1.00 55.62 256 GLU A O 1
ATOM 2059 N N . VAL A 1 257 ? 39.117 7.566 -7.408 1.00 52.41 257 VAL A N 1
ATOM 2060 C CA . VAL A 1 257 ? 37.737 7.366 -6.936 1.00 52.41 257 VAL A CA 1
ATOM 2061 C C . VAL A 1 257 ? 37.603 7.695 -5.458 1.00 52.41 257 VAL A C 1
ATOM 2063 O O . VAL A 1 257 ? 36.594 8.276 -5.057 1.00 52.41 257 VAL A O 1
ATOM 2066 N N . ILE A 1 258 ? 38.616 7.414 -4.637 1.00 54.69 258 ILE A N 1
ATOM 2067 C CA . ILE A 1 258 ? 38.477 7.585 -3.187 1.00 54.69 258 ILE A CA 1
ATOM 2068 C C . ILE A 1 258 ? 38.541 9.053 -2.743 1.00 54.69 258 ILE A C 1
ATOM 2070 O O . ILE A 1 258 ? 37.907 9.419 -1.757 1.00 54.69 258 ILE A O 1
ATOM 2074 N N . LYS A 1 259 ? 39.273 9.937 -3.432 1.00 58.09 259 LYS A N 1
ATOM 2075 C CA . LYS A 1 259 ? 39.475 11.297 -2.898 1.00 58.09 259 LYS A CA 1
ATOM 2076 C C . LYS A 1 259 ? 38.350 12.274 -3.214 1.00 58.09 259 LYS A C 1
ATOM 2078 O O . LYS A 1 259 ? 37.892 12.958 -2.306 1.00 58.09 259 LYS A O 1
ATOM 2083 N N . GLU A 1 260 ? 37.876 12.341 -4.454 1.00 59.31 260 GLU A N 1
ATOM 2084 C CA . GLU A 1 260 ? 36.820 13.300 -4.816 1.00 59.31 260 GLU A CA 1
ATOM 2085 C C . GLU A 1 260 ? 35.427 12.679 -4.731 1.00 59.31 260 GLU A C 1
ATOM 2087 O O . GLU A 1 260 ? 34.517 13.291 -4.165 1.00 59.31 260 GLU A O 1
ATOM 2092 N N . SER A 1 261 ? 35.255 11.437 -5.202 1.00 63.56 261 SER A N 1
ATOM 2093 C CA . SER A 1 261 ? 33.932 10.806 -5.171 1.00 63.56 261 SER A CA 1
ATOM 2094 C C . SER A 1 261 ? 33.515 10.417 -3.752 1.00 63.56 261 SER A C 1
ATOM 2096 O O . SER A 1 261 ? 32.361 10.631 -3.392 1.00 63.56 261 SER A O 1
ATOM 2098 N N . SER A 1 262 ? 34.434 9.938 -2.899 1.00 70.19 262 SER A N 1
ATOM 2099 C CA . SER A 1 262 ? 34.062 9.527 -1.538 1.00 70.19 262 SER A CA 1
ATOM 2100 C C . SER A 1 262 ? 33.804 10.702 -0.602 1.00 70.19 262 SER A C 1
ATOM 2102 O O . SER A 1 262 ? 32.919 10.588 0.237 1.00 70.19 262 SER A O 1
ATOM 2104 N N . ILE A 1 263 ? 34.484 11.846 -0.756 1.00 75.50 263 ILE A N 1
ATOM 2105 C CA . ILE A 1 263 ? 34.165 13.049 0.035 1.00 75.50 263 ILE A CA 1
ATOM 2106 C C . ILE A 1 263 ? 32.803 13.609 -0.388 1.00 75.50 263 ILE A C 1
ATOM 2108 O O . ILE A 1 263 ? 31.979 13.953 0.460 1.00 75.50 263 ILE A O 1
ATOM 2112 N N . LEU A 1 264 ? 32.534 13.676 -1.695 1.00 76.06 264 LEU A N 1
ATOM 2113 C CA . LEU A 1 264 ? 31.263 14.190 -2.201 1.00 76.06 264 LEU A CA 1
ATOM 2114 C C . LEU A 1 264 ? 30.097 13.249 -1.855 1.00 76.06 264 LEU A C 1
ATOM 2116 O O . LEU A 1 264 ? 29.052 13.718 -1.402 1.00 76.06 264 LEU A O 1
ATOM 2120 N N . ALA A 1 265 ? 30.302 11.934 -1.973 1.00 72.00 265 ALA A N 1
ATOM 2121 C CA . ALA A 1 265 ? 29.343 10.919 -1.550 1.00 72.00 265 ALA A CA 1
ATOM 2122 C C . ALA A 1 265 ? 29.123 10.943 -0.032 1.00 72.00 265 ALA A C 1
ATOM 2124 O O . ALA A 1 265 ? 27.976 10.944 0.402 1.00 72.00 265 ALA A O 1
ATOM 2125 N N . ALA A 1 266 ? 30.178 11.049 0.783 1.00 75.75 266 ALA A N 1
ATOM 2126 C CA . ALA A 1 266 ? 30.050 11.166 2.236 1.00 75.75 266 ALA A CA 1
ATOM 2127 C C . ALA A 1 266 ? 29.259 12.419 2.635 1.00 75.75 266 ALA A C 1
ATOM 2129 O O . ALA A 1 266 ? 28.371 12.336 3.476 1.00 75.75 266 ALA A O 1
ATOM 2130 N N . ASN A 1 267 ? 29.497 13.558 1.979 1.00 82.94 267 ASN A N 1
ATOM 2131 C CA . ASN A 1 267 ? 28.737 14.786 2.223 1.00 82.94 267 ASN A CA 1
ATOM 2132 C C . ASN A 1 267 ? 27.262 14.660 1.809 1.00 82.94 267 ASN A C 1
ATOM 2134 O O . ASN A 1 267 ? 26.380 15.176 2.496 1.00 82.94 267 ASN A O 1
ATOM 2138 N N . GLN A 1 268 ? 26.969 13.978 0.698 1.00 81.81 268 GLN A N 1
ATOM 2139 C CA . GLN A 1 268 ? 25.590 13.707 0.279 1.00 81.81 268 GLN A CA 1
ATOM 2140 C C . GLN A 1 268 ? 24.883 12.738 1.233 1.00 81.81 268 GLN A C 1
ATOM 2142 O O . GLN A 1 268 ? 23.728 12.973 1.583 1.00 81.81 268 GLN A O 1
ATOM 2147 N N . ILE A 1 269 ? 25.580 11.694 1.688 1.00 80.38 269 ILE A N 1
ATOM 2148 C CA . ILE A 1 269 ? 25.083 10.743 2.686 1.00 80.38 269 ILE A CA 1
ATOM 2149 C C . ILE A 1 269 ? 24.824 11.467 4.010 1.00 80.38 269 ILE A C 1
ATOM 2151 O O . ILE A 1 269 ? 23.736 11.329 4.555 1.00 80.38 269 ILE A O 1
ATOM 2155 N N . SER A 1 270 ? 25.755 12.303 4.476 1.00 90.00 270 SER A N 1
ATOM 2156 C CA . SER A 1 270 ? 25.604 13.120 5.688 1.00 90.00 270 SER A CA 1
ATOM 2157 C C . SER A 1 270 ? 24.353 13.997 5.613 1.00 90.00 270 SER A C 1
ATOM 2159 O O . SER A 1 270 ? 23.501 13.918 6.489 1.00 90.00 270 SER A O 1
ATOM 2161 N N . LYS A 1 271 ? 24.165 14.745 4.516 1.00 91.06 271 LYS A N 1
ATOM 2162 C CA . LYS A 1 271 ? 22.960 15.569 4.309 1.00 91.06 271 LYS A CA 1
ATOM 2163 C C . LYS A 1 271 ? 21.670 14.746 4.262 1.00 91.06 271 LYS A C 1
ATOM 2165 O O . LYS A 1 271 ? 20.631 15.196 4.745 1.00 91.06 271 LYS A O 1
ATOM 2170 N N . ALA A 1 272 ? 21.710 13.562 3.651 1.00 82.38 272 ALA A N 1
ATOM 2171 C CA . ALA A 1 272 ? 20.555 12.672 3.588 1.00 82.38 272 ALA A CA 1
ATOM 2172 C C . ALA A 1 272 ? 20.207 12.097 4.970 1.00 82.38 272 ALA A C 1
ATOM 2174 O O . ALA A 1 272 ? 19.026 12.006 5.303 1.00 82.38 272 ALA A O 1
ATOM 2175 N N . ILE A 1 273 ? 21.217 11.754 5.775 1.00 87.50 273 ILE A N 1
ATOM 2176 C CA . ILE A 1 273 ? 21.053 11.321 7.166 1.00 87.50 273 ILE A CA 1
ATOM 2177 C C . ILE A 1 273 ? 20.465 12.461 7.999 1.00 87.50 273 ILE A C 1
ATOM 2179 O O . ILE A 1 273 ? 19.449 12.240 8.645 1.00 87.50 273 ILE A O 1
ATOM 2183 N N . ASP A 1 274 ? 21.005 13.678 7.907 1.00 93.00 274 ASP A N 1
ATOM 2184 C CA . ASP A 1 274 ? 20.487 14.850 8.630 1.00 93.00 274 ASP A CA 1
ATOM 2185 C C . ASP A 1 274 ? 19.020 15.136 8.278 1.00 93.00 274 ASP A C 1
ATOM 2187 O O . ASP A 1 274 ? 18.193 15.404 9.149 1.00 93.00 274 ASP A O 1
ATOM 2191 N N . THR A 1 275 ? 18.666 15.025 6.993 1.00 89.50 275 THR A N 1
ATOM 2192 C CA . THR A 1 275 ? 17.280 15.207 6.533 1.00 89.50 275 THR A CA 1
ATOM 2193 C C . THR A 1 275 ? 16.357 14.132 7.108 1.00 89.50 275 THR A C 1
ATOM 2195 O O . THR A 1 275 ? 15.258 14.447 7.559 1.00 89.50 275 THR A O 1
ATOM 2198 N N . ARG A 1 276 ? 16.798 12.867 7.118 1.00 87.38 276 ARG A N 1
ATOM 2199 C CA . ARG A 1 276 ? 16.026 11.758 7.696 1.00 87.38 276 ARG A CA 1
ATOM 2200 C C . ARG A 1 276 ? 15.890 11.882 9.210 1.00 87.38 276 ARG A C 1
ATOM 2202 O O . ARG A 1 276 ? 14.805 11.636 9.716 1.00 87.38 276 ARG A O 1
ATOM 2209 N N . LEU A 1 277 ? 16.944 12.291 9.915 1.00 92.12 277 LEU A N 1
ATOM 2210 C CA . LEU A 1 277 ? 16.897 12.543 11.357 1.00 92.12 277 LEU A CA 1
ATOM 2211 C C . LEU A 1 277 ? 15.885 13.643 11.681 1.00 92.12 277 LEU A C 1
ATOM 2213 O O . LEU A 1 277 ? 15.024 13.438 12.526 1.00 92.12 277 LEU A O 1
ATOM 2217 N N . LYS A 1 278 ? 15.886 14.741 10.917 1.00 94.56 278 LYS A N 1
ATOM 2218 C CA . LYS A 1 278 ? 14.891 15.807 11.079 1.00 94.56 278 LYS A CA 1
ATOM 2219 C C . LYS A 1 278 ? 13.453 15.318 10.851 1.00 94.56 278 LYS A C 1
ATOM 2221 O O . LYS A 1 278 ? 12.559 15.672 11.610 1.00 94.56 278 LYS A O 1
ATOM 2226 N N . GLN A 1 279 ? 13.225 14.490 9.830 1.00 91.31 279 GLN A N 1
ATOM 2227 C CA . GLN A 1 279 ? 11.906 13.891 9.578 1.00 91.31 279 GLN A CA 1
ATOM 2228 C C . GLN A 1 279 ? 11.473 12.943 10.705 1.00 91.31 279 GLN A C 1
ATOM 2230 O O . GLN A 1 279 ? 10.289 12.884 11.039 1.00 91.31 279 GLN A O 1
ATOM 2235 N N . VAL A 1 280 ? 12.419 12.205 11.292 1.00 92.19 280 VAL A N 1
ATOM 2236 C CA . VAL A 1 280 ? 12.168 11.350 12.458 1.00 92.19 280 VAL A CA 1
ATOM 2237 C C . VAL A 1 280 ? 11.793 12.203 13.669 1.00 92.19 280 VAL A C 1
ATOM 2239 O O . VAL A 1 280 ? 10.777 11.907 14.287 1.00 92.19 280 VAL A O 1
ATOM 2242 N N . ASP A 1 281 ? 12.510 13.292 13.951 1.00 95.50 281 ASP A N 1
ATOM 2243 C CA . ASP A 1 281 ? 12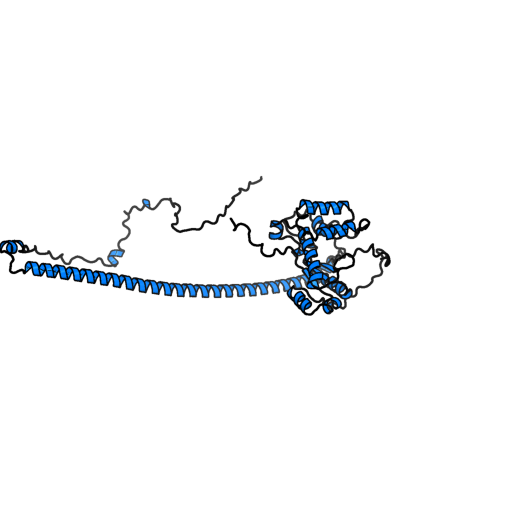.186 14.212 15.053 1.00 95.50 281 ASP A CA 1
ATOM 2244 C C . ASP A 1 281 ? 10.797 14.858 14.883 1.00 95.50 281 ASP A C 1
ATOM 2246 O O . ASP A 1 281 ? 10.008 14.922 15.829 1.00 95.50 281 ASP A O 1
ATOM 2250 N N . GLU A 1 282 ? 10.453 15.284 13.662 1.00 94.12 282 GLU A N 1
ATOM 2251 C CA . GLU A 1 282 ? 9.121 15.809 13.326 1.00 94.12 282 GLU A CA 1
ATOM 2252 C C . GLU A 1 282 ? 8.026 14.744 13.527 1.00 94.12 282 GLU A C 1
ATOM 2254 O O . GLU A 1 282 ? 6.949 15.038 14.050 1.00 94.12 282 GLU A O 1
ATOM 2259 N N . THR A 1 283 ? 8.309 13.489 13.163 1.00 92.25 283 THR A N 1
ATOM 2260 C CA . THR A 1 283 ? 7.381 12.363 13.352 1.00 92.25 283 THR A CA 1
ATOM 2261 C C . THR A 1 283 ? 7.207 12.016 14.831 1.00 92.25 283 THR A C 1
ATOM 2263 O O . THR A 1 283 ? 6.080 11.793 15.266 1.00 92.25 283 THR A O 1
ATOM 2266 N N . ILE A 1 284 ? 8.292 12.006 15.613 1.00 94.94 284 ILE A N 1
ATOM 2267 C CA . ILE A 1 284 ? 8.259 11.772 17.064 1.00 94.94 284 ILE A CA 1
ATOM 2268 C C . ILE A 1 284 ? 7.406 12.845 17.741 1.00 94.94 284 ILE A C 1
ATOM 2270 O O . ILE A 1 284 ? 6.482 12.500 18.471 1.00 94.94 284 ILE A O 1
ATOM 2274 N N . THR A 1 285 ? 7.640 14.120 17.418 1.00 95.75 285 THR A N 1
ATOM 2275 C CA . THR A 1 285 ? 6.867 15.246 17.972 1.00 95.75 285 THR A CA 1
ATOM 2276 C C . THR A 1 285 ? 5.371 15.088 17.677 1.00 95.75 285 THR A C 1
ATOM 2278 O O . THR A 1 285 ? 4.534 15.230 18.564 1.00 95.75 285 THR A O 1
ATOM 2281 N N . LYS A 1 286 ? 5.016 14.705 16.442 1.00 96.19 286 LYS A N 1
ATOM 2282 C CA . LYS A 1 286 ? 3.618 14.467 16.062 1.00 96.19 286 LYS A CA 1
ATOM 2283 C C . LYS A 1 286 ? 2.984 13.308 16.844 1.00 96.19 286 LYS A C 1
ATOM 2285 O O . LYS A 1 286 ? 1.830 13.410 17.252 1.00 96.19 286 LYS A O 1
ATOM 2290 N N . ILE A 1 287 ? 3.720 12.215 17.056 1.00 92.31 287 ILE A N 1
ATOM 2291 C CA . ILE A 1 287 ? 3.247 11.070 17.848 1.00 92.31 287 ILE A CA 1
ATOM 2292 C C . ILE A 1 287 ? 3.040 11.478 19.314 1.00 92.31 287 ILE A C 1
ATOM 2294 O O . ILE A 1 287 ? 2.037 11.096 19.916 1.00 92.31 287 ILE A O 1
ATOM 2298 N N . GLU A 1 288 ? 3.945 12.270 19.891 1.00 96.69 288 GLU A N 1
ATOM 2299 C CA . GLU A 1 288 ? 3.809 12.790 21.258 1.00 96.69 288 GLU A CA 1
ATOM 2300 C C . GLU A 1 288 ? 2.570 13.685 21.415 1.00 96.69 288 GLU A C 1
ATOM 2302 O O . GLU A 1 288 ? 1.822 13.542 22.391 1.00 96.69 288 GLU A O 1
ATOM 2307 N N . ASP A 1 289 ? 2.299 14.547 20.431 1.00 95.62 289 ASP A N 1
ATOM 2308 C CA . ASP A 1 289 ? 1.095 15.382 20.391 1.00 95.62 289 ASP A CA 1
ATOM 2309 C C . ASP A 1 289 ? -0.185 14.531 20.305 1.00 95.62 289 ASP A C 1
ATOM 2311 O O . ASP A 1 289 ? -1.145 14.765 21.046 1.00 95.62 289 ASP A O 1
ATOM 2315 N N . GLU A 1 290 ? -0.201 13.502 19.449 1.00 95.94 290 GLU A N 1
ATOM 2316 C CA . GLU A 1 290 ? -1.335 12.578 19.304 1.00 95.94 290 GLU A CA 1
ATOM 2317 C C . GLU A 1 290 ? -1.590 11.770 20.590 1.00 95.94 290 GLU A C 1
ATOM 2319 O O . GLU A 1 290 ? -2.739 11.654 21.028 1.00 95.94 290 GLU A O 1
ATOM 2324 N N . ILE A 1 291 ? -0.535 11.273 21.249 1.00 94.94 291 ILE A N 1
ATOM 2325 C CA . ILE A 1 291 ? -0.631 10.581 22.546 1.00 94.94 291 ILE A CA 1
ATOM 2326 C C . ILE A 1 291 ? -1.177 11.527 23.620 1.00 94.94 291 ILE A C 1
ATOM 2328 O O . ILE A 1 291 ? -2.052 11.148 24.404 1.00 94.94 291 ILE A O 1
ATOM 2332 N N . THR A 1 292 ? -0.701 12.772 23.652 1.00 96.69 292 THR A N 1
ATOM 2333 C CA . THR A 1 292 ? -1.152 13.782 24.619 1.00 96.69 292 THR A CA 1
ATOM 2334 C C . THR A 1 292 ? -2.626 14.134 24.411 1.00 96.69 292 THR A C 1
ATOM 2336 O O . THR A 1 292 ? -3.400 14.190 25.377 1.00 96.69 292 THR A O 1
ATOM 2339 N N . ALA A 1 293 ? -3.053 14.303 23.157 1.00 95.38 293 ALA A N 1
ATOM 2340 C CA . ALA A 1 293 ? -4.450 14.538 22.805 1.00 95.38 293 ALA A CA 1
ATOM 2341 C C . ALA A 1 293 ? -5.344 13.347 23.192 1.00 95.38 293 ALA A C 1
ATOM 2343 O O . ALA A 1 293 ? -6.397 13.542 23.808 1.00 95.38 293 ALA A O 1
ATOM 2344 N N . ALA A 1 294 ? -4.906 12.116 22.908 1.00 95.12 294 ALA A N 1
ATOM 2345 C CA . ALA A 1 294 ? -5.629 10.899 23.271 1.00 95.12 294 ALA A CA 1
ATOM 2346 C C . ALA A 1 294 ? -5.774 10.753 24.795 1.00 95.12 294 ALA A C 1
ATOM 2348 O O . ALA A 1 294 ? -6.880 10.540 25.292 1.00 95.12 294 ALA A O 1
ATOM 2349 N N . ASN A 1 295 ? -4.694 10.950 25.557 1.00 95.19 295 ASN A N 1
ATOM 2350 C CA . ASN A 1 295 ? -4.720 10.888 27.022 1.00 95.19 295 ASN A CA 1
ATOM 2351 C C . ASN A 1 295 ? -5.635 11.955 27.637 1.00 95.19 295 ASN A C 1
ATOM 2353 O O . ASN A 1 295 ? -6.353 11.683 28.605 1.00 95.19 295 ASN A O 1
ATOM 2357 N N . THR A 1 296 ? -5.663 13.154 27.052 1.00 96.50 296 THR A N 1
ATOM 2358 C CA . THR A 1 296 ? -6.578 14.228 27.462 1.00 96.50 296 THR A CA 1
ATOM 2359 C C . THR A 1 296 ? -8.035 13.831 27.208 1.00 96.50 296 THR A C 1
ATOM 2361 O O . THR A 1 296 ? -8.889 14.009 28.080 1.00 96.50 296 THR A O 1
ATOM 2364 N N . ALA A 1 297 ? -8.329 13.238 26.046 1.00 95.12 297 ALA A N 1
ATOM 2365 C CA . ALA A 1 297 ? -9.665 12.753 25.713 1.00 95.12 297 ALA A CA 1
ATOM 2366 C C . ALA A 1 297 ? -10.118 11.613 26.643 1.00 95.12 297 ALA A C 1
ATOM 2368 O O . ALA A 1 297 ? -11.234 11.666 27.162 1.00 95.12 297 ALA A O 1
ATOM 2369 N N . TYR A 1 298 ? -9.250 10.635 26.921 1.00 96.31 298 TYR A N 1
ATOM 2370 C CA . TYR A 1 298 ? -9.549 9.546 27.855 1.00 96.31 298 TYR A CA 1
ATOM 2371 C C . TYR A 1 298 ? -9.795 10.049 29.276 1.00 96.31 298 TYR A C 1
ATOM 2373 O O . TYR A 1 298 ? -10.776 9.655 29.903 1.00 96.31 298 TYR A O 1
ATOM 2381 N N . SER A 1 299 ? -8.960 10.967 29.768 1.00 96.75 299 SER A N 1
ATOM 2382 C CA . SER A 1 299 ? -9.128 11.557 31.103 1.00 96.75 299 SER A CA 1
ATOM 2383 C C . SER A 1 299 ? -10.473 12.273 31.242 1.00 96.75 299 SER A C 1
ATOM 2385 O O . SER A 1 299 ? -11.126 12.174 32.281 1.00 96.75 299 SER A O 1
ATOM 2387 N N . ARG A 1 300 ? -10.924 12.953 30.179 1.00 96.94 300 ARG A N 1
ATOM 2388 C CA . ARG A 1 300 ? -12.246 13.586 30.133 1.00 96.94 300 ARG A CA 1
ATOM 2389 C C . ARG A 1 300 ? -13.378 12.558 30.204 1.00 96.94 300 ARG A C 1
ATOM 2391 O O . ARG A 1 300 ? -14.261 12.721 31.037 1.00 96.94 300 ARG A O 1
ATOM 2398 N N . ILE A 1 301 ? -13.322 11.492 29.402 1.00 96.81 301 ILE A N 1
ATOM 2399 C CA . ILE A 1 301 ? -14.339 10.423 29.406 1.00 96.81 301 ILE A CA 1
ATOM 2400 C C . ILE A 1 301 ? -14.423 9.745 30.778 1.00 96.81 301 ILE A C 1
ATOM 2402 O O . ILE A 1 301 ? -15.519 9.509 31.288 1.00 96.81 301 ILE A O 1
ATOM 2406 N N . ILE A 1 302 ? -13.275 9.458 31.401 1.00 95.88 302 ILE A N 1
ATOM 2407 C CA . ILE A 1 302 ? -13.223 8.870 32.745 1.00 95.88 302 ILE A CA 1
ATOM 2408 C C . ILE A 1 302 ? -13.888 9.808 33.754 1.00 95.88 302 ILE A C 1
ATOM 2410 O O . ILE A 1 302 ? -14.707 9.358 34.552 1.00 95.88 302 ILE A O 1
ATOM 2414 N N . LYS A 1 303 ? -13.584 11.110 33.703 1.00 97.19 303 LYS A N 1
ATOM 2415 C CA . LYS A 1 303 ? -14.189 12.101 34.598 1.00 97.19 303 LYS A CA 1
ATOM 2416 C C . LYS A 1 303 ? -15.710 12.184 34.422 1.00 97.19 303 LYS A C 1
ATOM 2418 O O . LYS A 1 303 ? -16.425 12.103 35.415 1.00 97.19 303 LYS A O 1
ATOM 2423 N N . GLU A 1 304 ? -16.188 12.285 33.182 1.00 97.38 304 GLU A N 1
ATOM 2424 C CA . GLU A 1 304 ? -17.623 12.307 32.853 1.00 97.38 304 GLU A CA 1
ATOM 2425 C C . GLU A 1 304 ? -18.327 11.034 33.370 1.00 97.38 304 GLU A C 1
ATOM 2427 O O . GLU A 1 304 ? -19.364 11.115 34.027 1.00 97.38 304 GLU A O 1
ATOM 2432 N N . SER A 1 305 ? -17.710 9.862 33.183 1.00 97.31 305 SER A N 1
ATOM 2433 C CA . SER A 1 305 ? -18.251 8.577 33.657 1.00 97.31 305 SER A CA 1
ATOM 2434 C C . SER A 1 305 ? -18.305 8.490 35.187 1.00 97.31 305 SER A C 1
ATOM 2436 O O . SER A 1 305 ? -19.270 7.985 35.758 1.00 97.31 305 SER A O 1
ATOM 2438 N N . VAL A 1 306 ? -17.277 8.991 35.881 1.00 96.75 306 VAL A N 1
ATOM 2439 C CA . VAL A 1 306 ? -17.239 9.028 37.352 1.00 96.75 306 VAL A CA 1
ATOM 2440 C C . VAL A 1 306 ? -18.314 9.968 37.906 1.00 96.75 306 VAL A C 1
ATOM 2442 O O . VAL A 1 306 ? -18.963 9.632 38.900 1.00 96.75 306 VAL A O 1
ATOM 2445 N N . GLU A 1 307 ? -18.544 11.117 37.268 1.00 96.62 307 GLU A N 1
ATOM 2446 C CA . GLU A 1 307 ? -19.613 12.054 37.642 1.00 96.62 307 GLU A CA 1
ATOM 2447 C C . GLU A 1 307 ? -21.007 11.427 37.453 1.00 96.62 307 GLU A C 1
ATOM 2449 O O . GLU A 1 307 ? -21.864 11.534 38.340 1.00 96.62 307 GLU A O 1
ATOM 2454 N N . GLU A 1 308 ? -21.223 10.698 36.355 1.00 97.56 308 GLU A N 1
ATOM 2455 C CA . GLU A 1 308 ? -22.469 9.965 36.102 1.00 97.56 308 GLU A CA 1
ATOM 2456 C C . GLU A 1 308 ? -22.711 8.870 37.153 1.00 97.56 308 GLU A C 1
ATOM 2458 O O . GLU A 1 308 ? -23.779 8.825 37.773 1.00 97.56 308 GLU A O 1
ATOM 2463 N N . ILE A 1 309 ? -21.700 8.040 37.438 1.00 96.00 309 ILE A N 1
ATOM 2464 C CA . ILE A 1 309 ? -21.775 6.995 38.472 1.00 96.00 309 ILE A CA 1
ATOM 2465 C C . ILE A 1 309 ? -22.079 7.612 39.841 1.00 96.00 309 ILE A C 1
ATOM 2467 O O . ILE A 1 309 ? -22.944 7.118 40.566 1.00 96.00 309 ILE A O 1
ATOM 2471 N N . THR A 1 310 ? -21.418 8.717 40.192 1.00 96.12 310 THR A N 1
ATOM 2472 C CA . THR A 1 310 ? -21.643 9.421 41.465 1.00 96.12 310 THR A CA 1
ATOM 2473 C C . THR A 1 310 ? -23.086 9.918 41.580 1.00 96.12 310 THR A C 1
ATOM 2475 O O . THR A 1 310 ? -23.711 9.802 42.640 1.00 96.12 310 THR A O 1
ATOM 2478 N N . THR A 1 311 ? -23.648 10.418 40.478 1.00 96.00 311 THR A N 1
ATOM 2479 C CA . THR A 1 311 ? -25.042 10.875 40.411 1.00 96.00 311 THR A CA 1
ATOM 2480 C C . THR A 1 311 ? -26.019 9.710 40.591 1.00 96.00 311 THR A C 1
ATOM 2482 O O . THR A 1 311 ? -26.952 9.803 41.395 1.00 96.00 311 THR A O 1
ATOM 2485 N N . LEU A 1 312 ? -25.781 8.583 39.912 1.00 96.31 312 LEU A N 1
ATOM 2486 C CA . LEU A 1 312 ? -26.600 7.372 40.031 1.00 96.31 312 LEU A CA 1
ATOM 2487 C C . LEU A 1 312 ? -26.557 6.773 41.443 1.00 96.31 312 LEU A C 1
ATOM 2489 O O . LEU A 1 312 ? -27.601 6.396 41.986 1.00 96.31 312 LEU A O 1
ATOM 2493 N N . LEU A 1 313 ? -25.376 6.722 42.065 1.00 92.38 313 LEU A N 1
ATOM 2494 C CA . LEU A 1 313 ? -25.210 6.245 43.440 1.00 92.38 313 LEU A CA 1
ATOM 2495 C C . LEU A 1 313 ? -25.937 7.147 44.440 1.00 92.38 313 LEU A C 1
ATOM 2497 O O . LEU A 1 313 ? -26.647 6.644 45.309 1.00 92.38 313 LEU A O 1
ATOM 2501 N N . SER A 1 314 ? -25.839 8.468 44.275 1.00 94.06 314 SER A N 1
ATOM 2502 C CA . SER A 1 314 ? -26.540 9.434 45.131 1.00 94.06 314 SER A CA 1
ATOM 2503 C C . SER A 1 314 ? -28.061 9.294 45.016 1.00 94.06 314 SER A C 1
ATOM 2505 O O . SER A 1 314 ? -28.766 9.255 46.027 1.00 94.06 314 SER A O 1
ATOM 2507 N N . ALA A 1 315 ? -28.579 9.141 43.793 1.00 94.44 315 ALA A N 1
ATOM 2508 C CA . ALA A 1 315 ? -30.003 8.915 43.556 1.00 94.44 315 ALA A CA 1
ATOM 2509 C C . ALA A 1 315 ? -30.489 7.587 44.163 1.00 94.44 315 ALA A C 1
ATOM 2511 O O . ALA A 1 315 ? -31.570 7.529 44.749 1.00 94.44 315 ALA A O 1
ATOM 2512 N N . THR A 1 316 ? -29.686 6.526 44.055 1.00 93.00 316 THR A N 1
ATOM 2513 C CA . THR A 1 316 ? -30.015 5.202 44.605 1.00 93.00 316 THR A CA 1
ATOM 2514 C C . THR A 1 316 ? -29.987 5.207 46.133 1.00 93.00 316 THR A C 1
ATOM 2516 O O . THR A 1 316 ? -30.927 4.724 46.761 1.00 93.00 316 THR A O 1
ATOM 2519 N N . GLY A 1 317 ? -28.972 5.824 46.746 1.00 91.44 317 GLY A N 1
ATOM 2520 C CA . GLY A 1 317 ? -28.896 6.000 48.199 1.00 91.44 317 GLY A CA 1
ATOM 2521 C C . GLY A 1 317 ? -30.065 6.820 48.758 1.00 91.44 317 GLY A C 1
ATOM 2522 O O . GLY A 1 317 ? -30.627 6.472 49.797 1.00 91.44 317 GLY A O 1
ATOM 2523 N N . GLY A 1 318 ? -30.497 7.858 48.033 1.00 90.69 318 GLY A N 1
ATOM 2524 C CA . GLY A 1 318 ? -31.688 8.643 48.373 1.00 90.69 318 GLY A CA 1
ATOM 2525 C C . GLY A 1 318 ? -32.994 7.840 48.307 1.00 90.69 318 GLY A C 1
ATOM 2526 O O . GLY A 1 318 ? -33.868 8.010 49.153 1.00 90.69 318 GLY A O 1
ATOM 2527 N N . LYS A 1 319 ? -33.130 6.928 47.335 1.00 92.56 319 LYS A N 1
ATOM 2528 C CA . LYS A 1 319 ? -34.291 6.025 47.251 1.00 92.56 319 LYS A CA 1
ATOM 2529 C C . LYS A 1 319 ? -34.311 5.015 48.396 1.00 92.56 319 LYS A C 1
ATOM 2531 O O . LYS A 1 319 ? -35.331 4.905 49.063 1.00 92.56 319 LYS A O 1
ATOM 2536 N N . LEU A 1 320 ? -33.182 4.358 48.671 1.00 88.81 320 LEU A N 1
ATOM 2537 C CA . LEU A 1 320 ? -33.068 3.373 49.755 1.00 88.81 320 LEU A CA 1
ATOM 2538 C C . LEU A 1 320 ? -33.381 3.981 51.127 1.00 88.81 320 LEU A C 1
ATOM 2540 O O . LEU A 1 320 ? -34.106 3.387 51.920 1.00 88.81 320 LEU A O 1
ATOM 2544 N N . THR A 1 321 ? -32.866 5.182 51.406 1.00 91.69 321 THR A N 1
ATOM 2545 C CA . THR A 1 321 ? -33.151 5.886 52.669 1.00 91.69 321 THR A CA 1
ATOM 2546 C C . THR A 1 321 ? -34.620 6.275 52.792 1.00 91.69 321 THR A C 1
ATOM 2548 O O . THR A 1 321 ? -35.194 6.144 53.872 1.00 91.69 321 THR A O 1
ATOM 2551 N N . ARG A 1 322 ? -35.254 6.703 51.695 1.00 91.12 322 ARG A N 1
ATOM 2552 C CA . ARG A 1 322 ? -36.684 7.020 51.671 1.00 91.12 322 ARG A CA 1
ATOM 2553 C C . ARG A 1 322 ? -37.563 5.783 51.858 1.00 91.12 322 ARG A C 1
ATOM 2555 O O . ARG A 1 322 ? -38.471 5.829 52.677 1.00 91.12 322 ARG A O 1
ATOM 2562 N N . GLU A 1 323 ? -37.283 4.692 51.151 1.00 92.44 323 GLU A N 1
ATOM 2563 C CA . GLU A 1 323 ? -38.019 3.426 51.285 1.00 92.44 323 GLU A CA 1
ATOM 2564 C C . GLU A 1 323 ? -37.909 2.867 52.711 1.00 92.44 323 GLU A C 1
ATOM 2566 O O . GLU A 1 323 ? -38.918 2.483 53.304 1.00 92.44 323 GLU A O 1
ATOM 2571 N N . ALA A 1 324 ? -36.711 2.907 53.305 1.00 89.81 324 ALA A N 1
ATOM 2572 C CA . ALA A 1 324 ? -36.501 2.498 54.692 1.00 89.81 324 ALA A CA 1
ATOM 2573 C C . ALA A 1 324 ? -37.281 3.378 55.688 1.00 89.81 324 ALA A C 1
ATOM 2575 O O . ALA A 1 324 ? -37.856 2.862 56.649 1.00 89.81 324 ALA A O 1
ATOM 2576 N N . LEU A 1 325 ? -37.336 4.697 55.459 1.00 91.81 325 LEU A N 1
ATOM 2577 C CA . LEU A 1 325 ? -38.109 5.621 56.293 1.00 91.81 325 LEU A CA 1
ATOM 2578 C C . LEU A 1 325 ? -39.619 5.365 56.170 1.00 91.81 325 LEU A C 1
ATOM 2580 O O . LEU A 1 325 ? -40.306 5.280 57.186 1.00 91.81 325 LEU A O 1
ATOM 2584 N N . GLU A 1 326 ? -40.128 5.182 54.950 1.00 93.75 326 GLU A N 1
ATOM 2585 C CA . GLU A 1 326 ? -41.540 4.874 54.688 1.00 93.75 326 GLU A CA 1
ATOM 2586 C C . GLU A 1 326 ? -41.953 3.529 55.324 1.00 93.75 326 GLU A C 1
ATOM 2588 O O . GLU A 1 326 ? -43.037 3.417 55.907 1.00 93.75 326 GLU A O 1
ATOM 2593 N N . GLU A 1 327 ? -41.080 2.514 55.297 1.00 95.19 327 GLU A N 1
ATOM 2594 C CA . GLU A 1 327 ? -41.322 1.239 55.980 1.00 95.19 327 GLU A CA 1
ATOM 2595 C C . GLU A 1 327 ? -41.352 1.396 57.509 1.00 95.19 327 GLU A C 1
ATOM 2597 O O . GLU A 1 327 ? -42.235 0.837 58.171 1.00 95.19 327 GLU A O 1
ATOM 2602 N N . GLN A 1 328 ? -40.425 2.175 58.076 1.00 92.50 328 GLN A N 1
ATOM 2603 C CA . GLN A 1 328 ? -40.375 2.460 59.512 1.00 92.50 328 GLN A CA 1
ATOM 2604 C C . GLN A 1 328 ? -41.629 3.216 59.976 1.00 92.50 328 GLN A C 1
ATOM 2606 O O . GLN A 1 328 ? -42.228 2.861 60.992 1.00 92.50 328 GLN A O 1
ATOM 2611 N N . GLU A 1 329 ? -42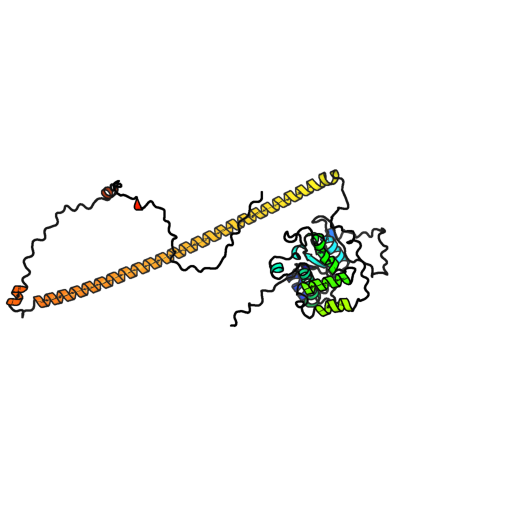.079 4.217 59.216 1.00 94.44 329 GLU A N 1
ATOM 2612 C CA . GLU A 1 329 ? -43.321 4.946 59.496 1.00 94.44 329 GLU A CA 1
ATOM 2613 C C . GLU A 1 329 ? -44.550 4.033 59.452 1.00 94.44 329 GLU A C 1
ATOM 2615 O O . GLU A 1 329 ? -45.457 4.168 60.278 1.00 94.44 329 GLU A O 1
ATOM 2620 N N . ARG A 1 330 ? -44.589 3.080 58.514 1.00 95.94 330 ARG A N 1
ATOM 2621 C CA . ARG A 1 330 ? -45.668 2.088 58.439 1.00 95.94 330 ARG A CA 1
ATOM 2622 C C . ARG A 1 330 ? -45.690 1.192 59.679 1.00 95.94 330 ARG A C 1
ATOM 2624 O O . ARG A 1 330 ? -46.758 1.024 60.264 1.00 95.94 330 ARG A O 1
ATOM 2631 N N . LYS A 1 331 ? -44.528 0.680 60.106 1.00 95.62 331 LYS A N 1
ATOM 2632 C CA . LYS A 1 331 ? -44.392 -0.134 61.330 1.00 95.62 331 LYS A CA 1
ATOM 2633 C C . LYS A 1 331 ? -44.817 0.644 62.575 1.00 95.62 331 LYS A C 1
ATOM 2635 O O . LYS A 1 331 ? -45.562 0.118 63.397 1.00 95.62 331 LYS A O 1
ATOM 2640 N N . ASN A 1 332 ? -44.421 1.914 62.684 1.00 91.69 332 ASN A N 1
ATOM 2641 C CA . ASN A 1 332 ? -44.829 2.777 63.795 1.00 91.69 332 ASN A CA 1
ATOM 2642 C C . ASN A 1 332 ? -46.354 2.979 63.836 1.00 91.69 332 ASN A C 1
ATOM 2644 O O . ASN A 1 332 ? -46.957 2.856 64.898 1.00 91.69 332 ASN A O 1
ATOM 2648 N N . LYS A 1 333 ? -46.999 3.210 62.683 1.00 96.06 333 LYS A N 1
ATOM 2649 C CA . LYS A 1 333 ? -48.468 3.333 62.596 1.00 96.06 333 LYS A CA 1
ATOM 2650 C C . LYS A 1 333 ? -49.203 2.040 62.962 1.00 96.06 333 LYS A C 1
ATOM 2652 O O . LYS A 1 333 ? -50.302 2.102 63.512 1.00 96.06 333 LYS A O 1
ATOM 2657 N N . GLU A 1 334 ? -48.651 0.874 62.628 1.00 96.00 334 GLU A N 1
ATOM 2658 C CA . GLU A 1 334 ? -49.210 -0.422 63.042 1.00 96.00 334 GLU A CA 1
ATOM 2659 C C . GLU A 1 334 ? -49.111 -0.608 64.561 1.00 96.00 334 GLU A C 1
ATOM 2661 O O . GLU A 1 334 ? -50.123 -0.892 65.201 1.00 96.00 334 GLU A O 1
ATOM 2666 N N . LEU A 1 335 ? -47.942 -0.330 65.145 1.00 94.31 335 LEU A N 1
ATOM 2667 C CA . LEU A 1 335 ? -47.723 -0.347 66.595 1.00 94.31 335 LEU A CA 1
ATOM 2668 C C . LEU A 1 335 ? -48.666 0.601 67.348 1.00 94.31 335 LEU A C 1
ATOM 2670 O O . LEU A 1 335 ? -49.227 0.228 68.377 1.00 94.31 335 LEU A O 1
ATOM 2674 N N . GLU A 1 336 ? -48.890 1.813 66.835 1.00 94.12 336 GLU A N 1
ATOM 2675 C CA . GLU A 1 336 ? -49.850 2.758 67.418 1.00 94.12 336 GLU A CA 1
ATOM 2676 C C . GLU A 1 336 ? -51.280 2.203 67.417 1.00 94.12 336 GLU A C 1
ATOM 2678 O O . GLU A 1 336 ? -51.989 2.323 68.418 1.00 94.12 336 GLU A O 1
ATOM 2683 N N . LYS A 1 337 ? -51.706 1.548 66.326 1.00 96.06 337 LYS A N 1
ATOM 2684 C CA . LYS A 1 337 ? -53.024 0.895 66.260 1.00 96.06 337 LYS A CA 1
ATOM 2685 C C . LYS A 1 337 ? -53.143 -0.252 67.259 1.00 96.06 337 LYS A C 1
ATOM 2687 O O . LYS A 1 337 ? -54.186 -0.379 67.899 1.00 96.06 337 LYS A O 1
ATOM 2692 N N . GLU A 1 338 ? -52.110 -1.078 67.398 1.00 94.62 338 GLU A N 1
ATOM 2693 C CA . GLU A 1 338 ? -52.089 -2.173 68.374 1.00 94.62 338 GLU A CA 1
ATOM 2694 C C . GLU A 1 338 ? -52.145 -1.651 69.814 1.00 94.62 338 GLU A C 1
ATOM 2696 O O . GLU A 1 338 ? -52.929 -2.154 70.623 1.00 94.62 338 GLU A O 1
ATOM 2701 N N . LEU A 1 339 ? -51.384 -0.596 70.125 1.00 92.12 339 LEU A N 1
ATOM 2702 C CA . LEU A 1 339 ? -51.412 0.071 71.428 1.00 92.12 339 LEU A CA 1
ATOM 2703 C C . LEU A 1 339 ? -52.785 0.667 71.740 1.00 92.12 339 LEU A C 1
ATOM 2705 O O . LEU A 1 339 ? -53.269 0.533 72.863 1.00 92.12 339 LEU A O 1
ATOM 2709 N N . GLU A 1 340 ? -53.434 1.295 70.762 1.00 93.50 340 GLU A N 1
ATOM 2710 C CA . GLU A 1 340 ? -54.772 1.858 70.931 1.00 93.50 340 GLU A CA 1
ATOM 2711 C C . GLU A 1 340 ? -55.823 0.756 71.145 1.00 93.50 340 GLU A C 1
ATOM 2713 O O . GLU A 1 340 ? -56.674 0.858 72.030 1.00 93.50 340 GLU A O 1
ATOM 2718 N N . GLN A 1 341 ? -55.738 -0.357 70.409 1.00 92.00 341 GLN A N 1
ATOM 2719 C CA . GLN A 1 341 ? -56.586 -1.530 70.656 1.00 92.00 341 GLN A CA 1
ATOM 2720 C C . GLN A 1 341 ? -56.354 -2.123 72.051 1.00 92.00 341 GLN A C 1
ATOM 2722 O O . GLN A 1 341 ? -57.316 -2.477 72.735 1.00 92.00 341 GLN A O 1
ATOM 2727 N N . ALA A 1 342 ? -55.098 -2.216 72.494 1.00 87.50 342 ALA A N 1
ATOM 2728 C CA . ALA A 1 342 ? -54.754 -2.692 73.830 1.00 87.50 342 ALA A CA 1
ATOM 2729 C C . ALA A 1 342 ? -55.295 -1.757 74.923 1.00 87.50 342 ALA A C 1
ATOM 2731 O O . ALA A 1 342 ? -55.908 -2.229 75.880 1.00 87.50 342 ALA A O 1
ATOM 2732 N N . ARG A 1 343 ? -55.152 -0.434 74.761 1.00 85.25 343 ARG A N 1
ATOM 2733 C CA . ARG A 1 343 ? -55.725 0.571 75.675 1.00 85.25 343 ARG A CA 1
ATOM 2734 C C . ARG A 1 343 ? -57.241 0.453 75.782 1.00 85.25 343 ARG A C 1
ATOM 2736 O O . ARG A 1 343 ? -57.768 0.444 76.891 1.00 85.25 343 ARG A O 1
ATOM 2743 N N . ASN A 1 344 ? -57.932 0.316 74.651 1.00 88.06 344 ASN A N 1
ATOM 2744 C CA . ASN A 1 344 ? -59.386 0.155 74.631 1.00 88.06 344 ASN A CA 1
ATOM 2745 C C . ASN A 1 344 ? -59.835 -1.143 75.316 1.00 88.06 344 ASN A C 1
ATOM 2747 O O . ASN A 1 344 ? -60.823 -1.126 76.043 1.00 88.06 344 ASN A O 1
ATOM 2751 N N . LYS A 1 345 ? -59.078 -2.241 75.171 1.00 85.31 345 LYS A N 1
ATOM 2752 C CA . LYS A 1 345 ? -59.332 -3.486 75.916 1.00 85.31 345 LYS A CA 1
ATOM 2753 C C . LYS A 1 345 ? -59.153 -3.318 77.422 1.00 85.31 345 LYS A C 1
ATOM 2755 O O . LYS A 1 345 ? -59.954 -3.852 78.171 1.00 85.31 345 LYS A O 1
ATOM 2760 N N . VAL A 1 346 ? -58.126 -2.597 77.876 1.00 78.50 346 VAL A N 1
ATOM 2761 C CA . VAL A 1 346 ? -57.867 -2.380 79.315 1.00 78.50 346 VAL A CA 1
ATOM 2762 C C . VAL A 1 346 ? -58.923 -1.472 79.958 1.00 78.50 346 VAL A C 1
ATOM 2764 O O . VAL A 1 346 ? -59.269 -1.666 81.121 1.00 78.50 346 VAL A O 1
ATOM 2767 N N . ASN A 1 347 ? -59.461 -0.511 79.205 1.00 77.19 347 ASN A N 1
ATOM 2768 C CA . ASN A 1 347 ? -60.462 0.446 79.681 1.00 77.19 347 ASN A CA 1
ATOM 2769 C C . ASN A 1 347 ? -61.918 -0.012 79.477 1.00 77.19 347 ASN A C 1
ATOM 2771 O O . ASN A 1 347 ? -62.827 0.792 79.693 1.00 77.19 347 ASN A O 1
ATOM 2775 N N . ASP A 1 348 ? -62.165 -1.262 79.069 1.00 81.00 348 ASP A N 1
ATOM 2776 C CA . ASP A 1 348 ? -63.524 -1.759 78.846 1.00 81.00 348 ASP A CA 1
ATOM 2777 C C . ASP A 1 348 ? -64.330 -1.743 80.168 1.00 81.00 348 ASP A C 1
ATOM 2779 O O . ASP A 1 348 ? -63.974 -2.429 81.139 1.00 81.00 348 ASP A O 1
ATOM 2783 N N . PRO A 1 349 ? -65.423 -0.960 80.257 1.00 74.75 349 PRO A N 1
ATOM 2784 C CA . PRO A 1 349 ? -66.227 -0.865 81.470 1.00 74.75 349 PRO A CA 1
ATOM 2785 C C . PRO A 1 349 ? -66.898 -2.191 81.868 1.00 74.75 349 PRO A C 1
ATOM 2787 O O . PRO A 1 349 ? -67.292 -2.309 83.027 1.00 74.75 349 PRO A O 1
ATOM 2790 N N . ASN A 1 350 ? -66.974 -3.184 80.970 1.00 75.44 350 ASN A N 1
ATOM 2791 C CA . ASN A 1 350 ? -67.547 -4.512 81.228 1.00 75.44 350 ASN A CA 1
ATOM 2792 C C . ASN A 1 350 ? -66.545 -5.564 81.741 1.00 75.44 350 ASN A C 1
ATOM 2794 O O . ASN A 1 350 ? -66.935 -6.711 81.957 1.00 75.44 350 ASN A O 1
ATOM 2798 N N . LEU A 1 351 ? -65.272 -5.208 81.949 1.00 63.81 351 LEU A N 1
ATOM 2799 C CA . LEU A 1 351 ? -64.285 -6.104 82.566 1.00 63.81 351 LEU A CA 1
ATOM 2800 C C . LEU A 1 351 ? -64.707 -6.516 83.985 1.00 63.81 351 LEU A C 1
ATOM 2802 O O . LEU A 1 351 ? -64.963 -5.655 84.832 1.00 63.81 351 LEU A O 1
ATOM 2806 N N . SER A 1 352 ? -64.723 -7.824 84.254 1.00 69.69 352 SER A N 1
ATOM 2807 C CA . SER A 1 352 ? -65.066 -8.378 85.569 1.00 69.69 352 SER A CA 1
ATOM 2808 C C . SER A 1 352 ? -64.033 -7.994 86.645 1.00 69.69 352 SER A C 1
ATOM 2810 O O . SER A 1 352 ? -62.860 -7.750 86.348 1.00 69.69 352 SER A O 1
ATOM 2812 N N . GLU A 1 353 ? -64.439 -7.944 87.921 1.00 65.06 353 GLU A N 1
ATOM 2813 C CA . GLU A 1 353 ? -63.529 -7.598 89.030 1.00 65.06 353 GLU A CA 1
ATOM 2814 C C . GLU A 1 353 ? -62.330 -8.567 89.156 1.00 65.06 353 GLU A C 1
ATOM 2816 O O . GLU A 1 353 ? -61.236 -8.132 89.521 1.00 65.06 353 GLU A O 1
ATOM 2821 N N . GLU A 1 354 ? -62.479 -9.843 88.771 1.00 65.06 354 GLU A N 1
ATOM 2822 C CA . GLU A 1 354 ? -61.373 -10.820 88.735 1.00 65.06 354 GLU A CA 1
ATOM 2823 C C . GLU A 1 354 ? -60.358 -10.545 87.612 1.00 65.06 354 GLU A C 1
ATOM 2825 O O . GLU A 1 354 ? -59.151 -10.718 87.805 1.00 65.06 354 GLU A O 1
ATOM 2830 N N . GLU A 1 355 ? -60.807 -10.074 86.446 1.00 64.12 355 GLU A N 1
ATOM 2831 C CA . GLU A 1 355 ? -59.918 -9.706 85.335 1.00 64.12 355 GLU A CA 1
ATOM 2832 C C . GLU A 1 355 ? -59.199 -8.376 85.598 1.00 64.12 355 GLU A C 1
ATOM 2834 O O . GLU A 1 355 ? -58.032 -8.215 85.229 1.00 64.12 355 GLU A O 1
ATOM 2839 N N . ARG A 1 356 ? -59.836 -7.452 86.330 1.00 60.19 356 ARG A N 1
ATOM 2840 C CA . ARG A 1 356 ? -59.186 -6.221 86.813 1.00 60.19 356 ARG A CA 1
ATOM 2841 C C . ARG A 1 356 ? -58.088 -6.502 87.842 1.00 60.19 356 ARG A C 1
ATOM 2843 O O . ARG A 1 356 ? -57.077 -5.803 87.842 1.00 60.19 356 ARG A O 1
ATOM 2850 N N . ALA A 1 357 ? -58.241 -7.530 88.679 1.00 62.50 357 ALA A N 1
ATOM 2851 C CA . ALA A 1 357 ? -57.236 -7.911 89.675 1.00 62.50 357 ALA A CA 1
ATOM 2852 C C . ALA A 1 357 ? -55.979 -8.559 89.059 1.00 62.50 357 ALA A C 1
ATOM 2854 O O . ALA A 1 357 ? -54.878 -8.346 89.562 1.00 62.50 357 ALA A O 1
ATOM 2855 N N . LYS A 1 358 ? -56.108 -9.298 87.945 1.00 60.19 358 LYS A N 1
ATOM 2856 C CA . LYS A 1 358 ? -54.960 -9.890 87.223 1.00 60.19 358 LYS A CA 1
ATOM 2857 C C . LYS A 1 358 ? -54.165 -8.888 86.380 1.00 60.19 358 LYS A C 1
ATOM 2859 O O . LYS A 1 358 ? -52.991 -9.127 86.124 1.00 60.19 358 LYS A O 1
ATOM 2864 N N . ASN A 1 359 ? -54.780 -7.772 85.985 1.00 57.34 359 ASN A N 1
ATOM 2865 C CA . ASN A 1 359 ? -54.134 -6.702 85.217 1.00 57.34 359 ASN A CA 1
ATOM 2866 C C . ASN A 1 359 ? -53.496 -5.605 86.088 1.00 57.34 359 ASN A C 1
ATOM 2868 O O . ASN A 1 359 ? -53.039 -4.591 85.555 1.00 57.34 359 ASN A O 1
ATOM 2872 N N . GLN A 1 360 ? -53.423 -5.781 87.413 1.00 56.06 360 GLN A N 1
ATOM 2873 C CA . GLN A 1 360 ? -52.539 -4.949 88.226 1.00 56.06 360 GLN A CA 1
ATOM 2874 C C . GLN A 1 360 ? -51.097 -5.247 87.827 1.00 56.06 360 GLN A C 1
ATOM 2876 O O . GLN A 1 360 ? -50.529 -6.268 88.210 1.00 56.06 360 GLN A O 1
ATOM 2881 N N . ILE A 1 361 ? -50.527 -4.336 87.036 1.00 58.16 361 ILE A N 1
ATOM 2882 C CA . ILE A 1 361 ? -49.103 -4.304 86.719 1.00 58.16 361 ILE A CA 1
ATOM 2883 C C . ILE A 1 361 ? -48.366 -4.446 88.059 1.00 58.16 361 ILE A C 1
ATOM 2885 O O . ILE A 1 361 ? -48.569 -3.598 88.939 1.00 58.16 361 ILE A O 1
ATOM 2889 N N . PRO A 1 362 ? -47.573 -5.514 88.273 1.00 52.41 362 PRO A N 1
ATOM 2890 C CA . PRO A 1 362 ? -46.774 -5.624 89.482 1.00 52.41 362 PRO A CA 1
ATOM 2891 C C . PRO A 1 362 ? -45.941 -4.351 89.572 1.00 52.41 362 PRO A C 1
ATOM 2893 O O . PRO A 1 362 ? -45.343 -3.956 88.574 1.00 52.41 362 PRO A O 1
ATOM 2896 N N . LYS A 1 363 ? -45.960 -3.672 90.730 1.00 54.16 363 LYS A N 1
ATOM 2897 C CA . LYS A 1 363 ? -45.110 -2.501 90.985 1.00 54.16 363 LYS A CA 1
ATOM 2898 C C . LYS A 1 363 ? -43.688 -2.901 90.618 1.00 54.16 363 LYS A C 1
ATOM 2900 O O . LYS A 1 363 ? -43.065 -3.673 91.341 1.00 54.16 363 LYS A O 1
ATOM 2905 N N . THR A 1 364 ? -43.246 -2.455 89.452 1.00 49.22 364 THR A N 1
ATOM 2906 C CA . THR A 1 364 ? -41.982 -2.864 88.866 1.00 49.22 364 THR A CA 1
ATOM 2907 C C . THR A 1 364 ? -40.869 -2.467 89.814 1.00 49.22 364 THR A C 1
ATOM 2909 O O . THR A 1 364 ? -40.883 -1.360 90.362 1.00 49.22 364 THR A O 1
ATOM 2912 N N . GLU A 1 365 ? -39.935 -3.396 90.006 1.00 49.16 365 GLU A N 1
ATOM 2913 C CA . GLU A 1 365 ? -38.636 -3.136 90.606 1.00 49.16 365 GLU A CA 1
ATOM 2914 C C . GLU A 1 365 ? -38.077 -1.824 90.062 1.00 49.16 365 GLU A C 1
ATOM 2916 O O . GLU A 1 365 ? -38.108 -1.553 88.860 1.00 49.16 365 GLU A O 1
ATOM 2921 N N . THR A 1 366 ? -37.588 -0.999 90.980 1.00 49.00 366 THR A N 1
ATOM 2922 C CA . THR A 1 366 ? -36.736 0.150 90.699 1.00 49.00 366 THR A CA 1
ATOM 2923 C C . THR A 1 366 ? -35.692 -0.236 89.659 1.00 49.00 366 THR A C 1
ATOM 2925 O O . THR A 1 366 ? -34.787 -1.017 89.956 1.00 49.00 366 THR A O 1
ATOM 2928 N N . VAL A 1 367 ? -35.828 0.314 88.451 1.00 50.94 367 VAL A N 1
ATOM 2929 C CA . VAL A 1 367 ? -34.769 0.325 87.446 1.00 50.94 367 VAL A CA 1
ATOM 2930 C C . VAL A 1 367 ? -33.565 0.960 88.130 1.00 50.94 367 VAL A C 1
ATOM 2932 O O . VAL A 1 367 ? -33.604 2.137 88.485 1.00 50.94 367 VAL A O 1
ATOM 2935 N N . GLN A 1 368 ? -32.539 0.161 88.415 1.00 49.03 368 GLN A N 1
ATOM 2936 C CA . GLN A 1 368 ? -31.271 0.698 88.881 1.00 49.03 368 GLN A CA 1
ATOM 2937 C C . GLN A 1 368 ? -30.741 1.583 87.758 1.00 49.03 368 GLN A C 1
ATOM 2939 O O . GLN A 1 368 ? -30.437 1.091 86.672 1.00 49.03 368 GLN A O 1
ATOM 2944 N N . GLU A 1 369 ? -30.675 2.886 88.014 1.00 51.81 369 GLU A N 1
ATOM 2945 C CA . GLU A 1 369 ? -29.896 3.810 87.203 1.00 51.81 369 GLU A CA 1
ATOM 2946 C C . GLU A 1 369 ? -28.492 3.207 87.071 1.00 51.81 369 GLU A C 1
ATOM 2948 O O . GLU A 1 369 ? -27.788 2.996 88.065 1.00 51.81 369 GLU A O 1
ATOM 2953 N N . LEU A 1 370 ? -28.121 2.835 85.843 1.00 56.12 370 LEU A N 1
ATOM 2954 C CA . LEU A 1 370 ? -26.742 2.521 85.501 1.00 56.12 370 LEU A CA 1
ATOM 2955 C C . LEU A 1 370 ? -25.930 3.752 85.892 1.00 56.12 370 LEU A C 1
ATOM 2957 O O . LEU A 1 370 ? -26.046 4.792 85.252 1.00 56.12 370 LEU A O 1
ATOM 2961 N N . LYS A 1 371 ? -25.186 3.633 86.997 1.00 53.78 371 LYS A N 1
ATOM 2962 C CA . LYS A 1 371 ? -24.331 4.690 87.538 1.00 53.78 371 LYS A CA 1
ATOM 2963 C C . LYS A 1 371 ? -23.533 5.339 86.406 1.00 53.78 371 LYS A C 1
ATOM 2965 O O . LYS A 1 371 ? -22.967 4.627 85.578 1.00 53.78 371 LYS A O 1
ATOM 2970 N N . ASP A 1 372 ? -23.463 6.665 86.442 1.00 56.72 372 ASP A N 1
ATOM 2971 C CA . ASP A 1 372 ? -22.889 7.603 85.462 1.00 56.72 372 ASP A CA 1
ATOM 2972 C C . ASP A 1 372 ? -21.393 7.415 85.103 1.00 56.72 372 ASP A C 1
ATOM 2974 O O . ASP A 1 372 ? -20.745 8.327 84.594 1.00 56.72 372 ASP A O 1
ATOM 2978 N N . GLU A 1 373 ? -20.796 6.249 85.346 1.00 58.09 373 GLU A N 1
ATOM 2979 C CA . GLU A 1 373 ? -19.365 5.993 85.146 1.00 58.09 373 GLU A CA 1
ATOM 2980 C C . GLU A 1 373 ? -19.044 5.184 83.883 1.00 58.09 373 GLU A C 1
ATOM 2982 O O . GLU A 1 373 ? -17.953 4.623 83.766 1.00 58.09 373 GLU A O 1
ATOM 2987 N N . TYR A 1 374 ? -19.929 5.158 82.881 1.00 53.03 374 TYR A N 1
ATOM 2988 C CA . TYR A 1 374 ? -19.518 4.696 81.554 1.00 53.03 374 TYR A CA 1
ATOM 2989 C C . TYR A 1 374 ? -18.721 5.801 80.845 1.00 53.03 374 TYR A C 1
ATOM 2991 O O . TYR A 1 374 ? -19.247 6.570 80.039 1.00 53.03 374 TYR A O 1
ATOM 2999 N N . LYS A 1 375 ? -17.427 5.913 81.174 1.00 64.44 375 LYS A N 1
ATOM 3000 C CA . LYS A 1 375 ? -16.490 6.747 80.414 1.00 64.44 375 LYS A CA 1
ATOM 3001 C C . LYS A 1 375 ? -16.339 6.161 79.015 1.00 64.44 375 LYS A C 1
ATOM 3003 O O . LYS A 1 375 ? -15.697 5.131 78.834 1.00 64.44 375 LYS A O 1
ATOM 3008 N N . VAL A 1 376 ? -16.918 6.840 78.029 1.00 65.62 376 VAL A N 1
ATOM 3009 C CA . VAL A 1 376 ? -16.609 6.610 76.616 1.00 65.62 376 VAL A CA 1
ATOM 3010 C C . VAL A 1 376 ? -15.093 6.802 76.442 1.00 65.62 376 VAL A C 1
ATOM 3012 O O . VAL A 1 376 ? -14.602 7.880 76.789 1.00 65.62 376 VAL A O 1
ATOM 3015 N N . PRO A 1 377 ? -14.339 5.786 75.976 1.00 65.62 377 PRO A N 1
ATOM 3016 C CA . PRO A 1 377 ? -12.898 5.907 75.778 1.00 65.62 377 PRO A CA 1
ATOM 3017 C C . PRO A 1 377 ? -12.594 7.059 74.823 1.00 65.62 377 PRO A C 1
ATOM 3019 O O . PRO A 1 377 ? -13.267 7.214 73.801 1.00 65.62 377 PRO A O 1
ATOM 3022 N N . SER A 1 378 ? -11.605 7.886 75.156 1.00 71.25 378 SER A N 1
ATOM 3023 C CA . SER A 1 378 ? -11.197 8.963 74.260 1.00 71.25 378 SER A CA 1
ATOM 3024 C C . SER A 1 378 ? -10.423 8.394 73.064 1.00 71.25 378 SER A C 1
ATOM 3026 O O . SER A 1 378 ? -9.842 7.311 73.138 1.00 71.25 378 SER A O 1
ATOM 3028 N N . PHE A 1 379 ? -10.398 9.121 71.944 1.00 69.62 379 PHE A N 1
ATOM 3029 C CA . PHE A 1 379 ? -9.653 8.724 70.740 1.00 69.62 379 PHE A CA 1
ATOM 3030 C C . PHE A 1 379 ? -8.155 8.480 71.022 1.00 69.62 379 PHE A C 1
ATOM 3032 O O . PHE A 1 379 ? -7.526 7.628 70.397 1.00 69.62 379 PHE A O 1
ATOM 3039 N N . GLU A 1 380 ? -7.600 9.163 72.020 1.00 70.25 380 GLU A N 1
ATOM 3040 C CA . GLU A 1 380 ? -6.218 9.001 72.468 1.00 70.25 380 GLU A CA 1
ATOM 3041 C C . GLU A 1 380 ? -6.012 7.725 73.300 1.00 70.25 380 GLU A C 1
ATOM 3043 O O . GLU A 1 380 ? -4.951 7.112 73.195 1.00 70.25 380 GLU A O 1
ATOM 3048 N N . ASP A 1 381 ? -7.031 7.247 74.024 1.00 67.75 381 ASP A N 1
ATOM 3049 C CA . ASP A 1 381 ? -6.979 5.951 74.720 1.00 67.75 381 ASP A CA 1
ATOM 3050 C C . ASP A 1 381 ? -6.985 4.774 73.726 1.00 67.75 381 ASP A C 1
ATOM 3052 O O . ASP A 1 381 ? -6.421 3.717 74.006 1.00 67.75 381 ASP A O 1
ATOM 3056 N N . MET A 1 382 ? -7.559 4.960 72.529 1.00 68.56 382 MET A N 1
ATOM 3057 C CA . MET A 1 382 ? -7.533 3.957 71.455 1.00 68.56 382 MET A CA 1
ATOM 3058 C C . MET A 1 382 ? -6.185 3.867 70.724 1.00 68.56 382 MET A C 1
ATOM 3060 O O . MET A 1 382 ? -5.908 2.841 70.107 1.00 68.56 382 MET A O 1
ATOM 3064 N N . LYS A 1 383 ? -5.326 4.894 70.795 1.00 65.19 383 LYS A N 1
ATOM 3065 C CA . LYS A 1 383 ? -3.992 4.864 70.163 1.00 65.19 383 LYS A C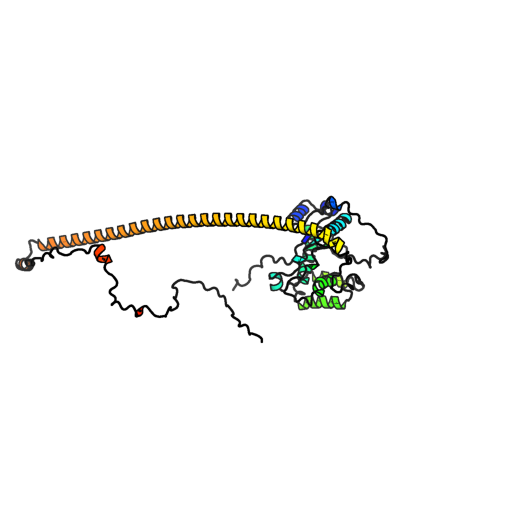A 1
ATOM 3066 C C . LYS A 1 383 ? -2.961 4.049 70.943 1.00 65.19 383 LYS A C 1
ATOM 3068 O O . LYS A 1 383 ? -2.002 3.587 70.340 1.00 65.19 383 LYS A O 1
ATOM 3073 N N . ASN A 1 384 ? -3.175 3.839 72.242 1.00 60.12 384 ASN A N 1
ATOM 3074 C CA . ASN A 1 384 ? -2.279 3.057 73.100 1.00 60.12 384 ASN A CA 1
ATOM 3075 C C . ASN A 1 384 ? -2.593 1.550 73.103 1.00 60.12 384 ASN A C 1
ATOM 3077 O O . ASN A 1 384 ? -2.039 0.817 73.922 1.00 60.12 384 ASN A O 1
ATOM 3081 N N . TYR A 1 385 ? -3.435 1.064 72.182 1.00 58.16 385 TYR A N 1
ATOM 3082 C CA . TYR A 1 385 ? -3.459 -0.352 71.795 1.00 58.16 385 TYR A CA 1
ATOM 3083 C C . TYR A 1 385 ? -2.183 -0.677 71.000 1.00 58.16 385 TYR A C 1
ATOM 3085 O O . TYR A 1 385 ? -2.210 -1.034 69.824 1.00 58.16 385 TYR A O 1
ATOM 3093 N N . GLU A 1 386 ? -1.030 -0.486 71.637 1.00 53.31 386 GLU A N 1
ATOM 3094 C CA . GLU A 1 386 ? 0.222 -1.016 71.135 1.00 53.31 386 GLU A CA 1
ATOM 3095 C C . GLU A 1 386 ? 0.186 -2.530 71.301 1.00 53.31 386 GLU A C 1
ATOM 3097 O O . GLU A 1 386 ? -0.200 -3.053 72.345 1.00 53.31 386 GLU A O 1
ATOM 3102 N N . ASN A 1 387 ? 0.548 -3.190 70.206 1.00 54.66 387 ASN A N 1
ATOM 3103 C CA . ASN A 1 387 ? 0.652 -4.623 70.006 1.00 54.66 387 ASN A CA 1
ATOM 3104 C C . ASN A 1 387 ? 1.126 -5.342 71.282 1.00 54.66 387 ASN A C 1
ATOM 3106 O O . ASN A 1 387 ? 2.319 -5.392 71.586 1.00 54.66 387 ASN A O 1
ATOM 3110 N N . ASP A 1 388 ? 0.165 -5.878 72.032 1.00 54.25 388 ASP A N 1
ATOM 3111 C CA . ASP A 1 388 ? 0.365 -6.918 73.028 1.00 54.25 388 ASP A CA 1
ATOM 3112 C C . ASP A 1 388 ? 1.180 -8.016 72.320 1.00 54.25 388 ASP A C 1
ATOM 3114 O O . ASP A 1 388 ? 0.706 -8.680 71.397 1.00 54.25 388 ASP A O 1
ATOM 3118 N N . GLY A 1 389 ? 2.461 -8.141 72.677 1.00 57.53 389 GLY A N 1
ATOM 3119 C CA . GLY A 1 389 ? 3.400 -9.089 72.066 1.00 57.53 389 GLY A CA 1
ATOM 3120 C C . GLY A 1 389 ? 3.066 -10.564 72.331 1.00 57.53 389 GLY A C 1
ATOM 3121 O O . GLY A 1 389 ? 3.935 -11.416 72.176 1.00 57.53 389 GLY A O 1
ATOM 3122 N N . ASN A 1 390 ? 1.841 -10.855 72.767 1.00 60.22 390 ASN A N 1
ATOM 3123 C CA . ASN A 1 390 ? 1.278 -12.169 73.027 1.00 60.22 390 ASN A CA 1
ATOM 3124 C C . ASN A 1 390 ? 0.257 -12.577 71.943 1.00 60.22 390 ASN A C 1
ATOM 3126 O O . ASN A 1 390 ? -0.279 -13.687 71.999 1.00 60.22 390 ASN A O 1
ATOM 3130 N N . LEU A 1 391 ? 0.007 -11.731 70.933 1.00 57.06 391 LEU A N 1
ATOM 3131 C CA . LEU A 1 391 ? -0.673 -12.140 69.703 1.00 57.06 391 LEU A CA 1
ATOM 3132 C C . LEU A 1 391 ? 0.289 -12.964 68.839 1.00 57.06 391 LEU A C 1
ATOM 3134 O O . LEU A 1 391 ? 1.155 -12.438 68.141 1.00 57.06 391 LEU A O 1
ATOM 3138 N N . ASN A 1 392 ? 0.144 -14.285 68.929 1.00 54.38 392 ASN A N 1
ATOM 3139 C CA . ASN A 1 392 ? 0.831 -15.234 68.069 1.00 54.38 392 ASN A CA 1
ATOM 3140 C C . ASN A 1 392 ? 0.278 -15.118 66.636 1.00 54.38 392 ASN A C 1
ATOM 3142 O O . ASN A 1 392 ? -0.868 -15.487 66.406 1.00 54.38 392 ASN A O 1
ATOM 3146 N N . TYR A 1 393 ? 1.081 -14.585 65.711 1.00 59.31 393 TYR A N 1
ATOM 3147 C CA . TYR A 1 393 ? 0.787 -14.503 64.272 1.00 59.31 393 TYR A CA 1
ATOM 3148 C C . TYR A 1 393 ? 1.514 -15.602 63.468 1.00 59.31 393 TYR A C 1
ATOM 3150 O O . TYR A 1 393 ? 1.715 -15.455 62.258 1.00 59.31 393 TYR A O 1
ATOM 3158 N N . ASP A 1 394 ? 1.954 -16.689 64.115 1.00 57.34 394 ASP A N 1
ATOM 3159 C CA . ASP A 1 394 ? 2.673 -17.788 63.451 1.00 57.34 394 ASP A CA 1
ATOM 3160 C C . ASP A 1 394 ? 1.836 -18.466 62.346 1.00 57.34 394 ASP A C 1
ATOM 3162 O 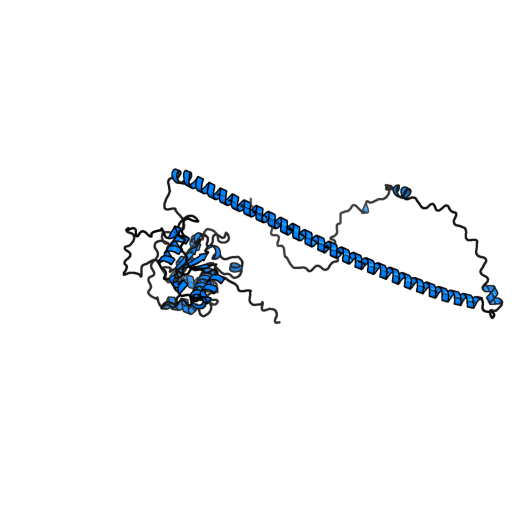O . ASP A 1 394 ? 2.388 -19.018 61.394 1.00 57.34 394 ASP A O 1
ATOM 3166 N N . ASP A 1 395 ? 0.509 -18.357 62.399 1.00 57.75 395 ASP A N 1
ATOM 3167 C CA . ASP A 1 395 ? -0.455 -18.834 61.404 1.00 57.75 395 ASP A CA 1
ATOM 3168 C C . ASP A 1 395 ? -0.588 -17.938 60.155 1.00 57.75 395 ASP A C 1
ATOM 3170 O O . ASP A 1 395 ? -1.252 -18.323 59.192 1.00 57.75 395 ASP A O 1
ATOM 3174 N N . LEU A 1 396 ? 0.104 -16.793 60.103 1.00 58.69 396 LEU A N 1
ATOM 3175 C CA . LEU A 1 396 ? 0.196 -15.947 58.902 1.00 58.69 396 LEU A CA 1
ATOM 3176 C C . LEU A 1 396 ? 1.529 -16.085 58.150 1.00 58.69 396 LEU A C 1
ATOM 3178 O O . LEU A 1 396 ? 1.721 -15.446 57.113 1.00 58.69 396 LEU A O 1
ATOM 3182 N N . SER A 1 397 ? 2.447 -16.931 58.627 1.00 59.75 397 SER A N 1
ATOM 3183 C CA . SER A 1 397 ? 3.753 -17.152 57.996 1.00 59.75 397 SER A CA 1
ATOM 3184 C C . SER A 1 397 ? 3.848 -18.536 57.346 1.00 59.75 397 SER A C 1
ATOM 3186 O O . SER A 1 397 ? 4.447 -19.469 57.869 1.00 59.75 397 SER A O 1
ATOM 3188 N N . GLY A 1 398 ? 3.255 -18.692 56.161 1.00 47.91 398 GLY A N 1
ATOM 3189 C CA . GLY A 1 398 ? 3.353 -19.966 55.452 1.00 47.91 398 GLY A CA 1
ATOM 3190 C C . GLY A 1 398 ? 2.737 -19.979 54.063 1.00 47.91 398 GLY A C 1
ATOM 3191 O O . GLY A 1 398 ? 1.597 -20.380 53.899 1.00 47.91 398 GLY A O 1
ATOM 3192 N N . GLY A 1 399 ? 3.522 -19.580 53.063 1.00 52.62 399 GLY A N 1
ATOM 3193 C CA . GLY A 1 399 ? 3.910 -20.476 51.964 1.00 52.62 399 GLY A CA 1
ATOM 3194 C C . GLY A 1 399 ? 2.884 -21.033 50.967 1.00 52.62 399 GLY A C 1
ATOM 3195 O O . GLY A 1 399 ? 3.337 -21.501 49.931 1.00 52.62 399 GLY A O 1
ATOM 3196 N N . ASP A 1 400 ? 1.574 -20.950 51.186 1.00 52.06 400 ASP A N 1
ATOM 3197 C CA . ASP A 1 400 ? 0.569 -21.463 50.244 1.00 52.06 400 ASP A CA 1
ATOM 3198 C C . ASP A 1 400 ? -0.226 -20.314 49.618 1.00 52.06 400 ASP A C 1
ATOM 3200 O O . ASP A 1 400 ? -1.379 -20.033 49.950 1.00 52.06 400 ASP A O 1
ATOM 3204 N N . ILE A 1 401 ? 0.397 -19.657 48.635 1.00 55.75 401 ILE A N 1
ATOM 3205 C CA . ILE A 1 401 ? -0.351 -18.939 47.599 1.00 55.75 401 ILE A CA 1
ATOM 3206 C C . ILE A 1 401 ? -0.984 -20.016 46.712 1.00 55.75 401 ILE A C 1
ATOM 3208 O O . ILE A 1 401 ? -0.446 -20.398 45.675 1.00 55.75 401 ILE A O 1
ATOM 3212 N N . GLY A 1 402 ? -2.123 -20.550 47.150 1.00 50.69 402 GLY A N 1
ATOM 3213 C CA . GLY A 1 402 ? -3.012 -21.292 46.267 1.00 50.69 402 GLY A CA 1
ATOM 3214 C C . GLY A 1 402 ? -3.459 -20.375 45.130 1.00 50.69 402 GLY A C 1
ATOM 3215 O O . GLY A 1 402 ? -3.834 -19.226 45.372 1.00 50.69 402 GLY A O 1
ATOM 3216 N N . GLU A 1 403 ? -3.395 -20.867 43.890 1.00 49.31 403 GLU A N 1
ATOM 3217 C CA . GLU A 1 403 ? -3.883 -20.154 42.709 1.00 49.31 403 GLU A CA 1
ATOM 3218 C C . GLU A 1 403 ? -5.278 -19.578 42.971 1.00 49.31 403 GLU A C 1
ATOM 3220 O O . GLU A 1 403 ? -6.249 -20.300 43.226 1.00 49.31 403 GLU A O 1
ATOM 3225 N N . VAL A 1 404 ? -5.376 -18.251 42.903 1.00 53.47 404 VAL A N 1
ATOM 3226 C CA . VAL A 1 404 ? -6.639 -17.527 42.999 1.00 53.47 404 VAL A CA 1
ATOM 3227 C C . VAL A 1 404 ? -7.515 -17.966 41.826 1.00 53.47 404 VAL A C 1
ATOM 3229 O O . VAL A 1 404 ? -7.329 -17.526 40.692 1.00 53.47 404 VAL A O 1
ATOM 3232 N N . LYS A 1 405 ? -8.496 -18.838 42.090 1.00 44.41 405 LYS A N 1
ATOM 3233 C CA . LYS A 1 405 ? -9.584 -19.116 41.148 1.00 44.41 405 LYS A CA 1
ATOM 3234 C C . LYS A 1 405 ? -10.427 -17.854 41.017 1.00 44.41 405 LYS A C 1
ATOM 3236 O O . LYS A 1 405 ? -11.292 -17.580 41.847 1.00 44.41 405 LYS A O 1
ATOM 3241 N N . GLY A 1 406 ? -10.138 -17.073 39.980 1.00 45.53 406 GLY A N 1
ATOM 3242 C CA . GLY A 1 406 ? -10.917 -15.903 39.612 1.00 45.53 406 GLY A CA 1
ATOM 3243 C C . GLY A 1 406 ? -12.374 -16.285 39.361 1.00 45.53 406 GLY A C 1
ATOM 3244 O O . GLY A 1 406 ? -12.679 -17.053 38.451 1.00 45.53 406 GLY A O 1
ATOM 3245 N N . TYR A 1 407 ? -13.281 -15.733 40.163 1.00 46.41 407 TYR A N 1
ATOM 3246 C CA . TYR A 1 407 ? -14.695 -15.661 39.815 1.00 46.41 407 TYR A CA 1
ATOM 3247 C C . TYR A 1 407 ? -14.883 -14.483 38.857 1.00 46.41 407 TYR A C 1
ATOM 3249 O O . TYR A 1 407 ? -15.032 -13.337 39.270 1.00 46.41 407 TYR A O 1
ATOM 3257 N N . GLY A 1 408 ? -14.843 -14.782 37.561 1.00 53.28 408 GLY A N 1
ATOM 3258 C CA . GLY A 1 408 ? -15.175 -13.857 36.483 1.00 53.28 408 GLY A CA 1
ATOM 3259 C C . GLY A 1 408 ? -15.233 -14.606 35.148 1.00 53.28 408 GLY A C 1
ATOM 3260 O O . GLY A 1 408 ? -14.431 -15.517 34.942 1.00 53.28 408 GLY A O 1
ATOM 3261 N N . PRO A 1 409 ? -16.178 -14.292 34.245 1.00 46.06 409 PRO A N 1
ATOM 3262 C CA . PRO A 1 409 ? -16.302 -15.002 32.980 1.00 46.06 409 PRO A CA 1
ATOM 3263 C C . PRO A 1 409 ? -15.174 -14.575 32.033 1.00 46.06 409 PRO A C 1
ATOM 3265 O O . PRO A 1 409 ? -15.215 -13.490 31.458 1.00 46.06 409 PRO A O 1
ATOM 3268 N N . THR A 1 410 ? -14.166 -15.428 31.859 1.00 42.19 410 THR A N 1
ATOM 3269 C CA . THR A 1 410 ? -13.138 -15.267 30.826 1.00 42.19 410 THR A CA 1
ATOM 3270 C C . THR A 1 410 ? -13.447 -16.161 29.629 1.00 42.19 410 THR A C 1
ATOM 3272 O O . THR A 1 410 ? -13.588 -17.377 29.738 1.00 42.19 410 THR A O 1
ATOM 3275 N N . TYR A 1 411 ? -13.563 -15.530 28.461 1.00 44.78 411 TYR A N 1
ATOM 3276 C CA . TYR A 1 411 ? -13.575 -16.201 27.167 1.00 44.78 411 TYR A CA 1
ATOM 3277 C C . TYR A 1 411 ? -12.165 -16.734 26.887 1.00 44.78 411 TYR A C 1
ATOM 3279 O O . TYR A 1 411 ? -11.229 -15.957 26.715 1.00 44.78 411 TYR A O 1
ATOM 3287 N N . THR A 1 412 ? -12.001 -18.053 26.856 1.00 42.81 412 THR A N 1
ATOM 3288 C CA . THR A 1 412 ? -10.753 -18.710 26.460 1.00 42.81 412 THR A CA 1
ATOM 3289 C C . THR A 1 412 ? -10.660 -18.793 24.937 1.00 42.81 412 THR A C 1
ATOM 3291 O O . THR A 1 412 ? -11.320 -19.610 24.297 1.00 42.81 412 THR A O 1
ATOM 3294 N N . SER A 1 413 ? -9.811 -17.954 24.343 1.00 44.16 413 SER A N 1
ATOM 3295 C CA . SER A 1 413 ? -9.217 -18.213 23.033 1.00 44.16 413 SER A CA 1
ATOM 3296 C C . SER A 1 413 ? -7.977 -19.094 23.216 1.00 44.16 413 SER A C 1
ATOM 3298 O O . SER A 1 413 ? -7.086 -18.806 24.012 1.00 44.16 413 SER A O 1
ATOM 3300 N N . ASN A 1 414 ? -7.948 -20.210 22.490 1.00 44.94 414 ASN A N 1
ATOM 3301 C CA . ASN A 1 414 ? -6.846 -21.164 22.476 1.00 44.94 414 ASN A CA 1
ATOM 3302 C C . ASN A 1 414 ? -5.576 -20.538 21.881 1.00 44.94 414 ASN A C 1
ATOM 3304 O O . ASN A 1 414 ? -5.545 -20.227 20.692 1.00 44.94 414 ASN A O 1
ATOM 3308 N N . SER A 1 415 ? -4.501 -20.479 22.663 1.00 37.78 415 SER A N 1
ATOM 3309 C CA . SER A 1 415 ? -3.133 -20.400 22.146 1.00 37.78 415 SER A CA 1
ATOM 3310 C C . SER A 1 415 ? -2.282 -21.465 22.833 1.00 37.78 415 SER A C 1
ATOM 3312 O O . SER A 1 415 ? -1.905 -21.324 23.996 1.00 37.78 415 SER A O 1
ATOM 3314 N N . GLN A 1 416 ? -2.012 -22.557 22.115 1.00 39.69 416 GLN A N 1
ATOM 3315 C CA . GLN A 1 416 ? -1.004 -23.545 22.490 1.00 39.69 416 GLN A CA 1
ATOM 3316 C C . GLN A 1 416 ? 0.382 -22.911 22.348 1.00 39.69 416 GLN A C 1
ATOM 3318 O O . GLN A 1 416 ? 0.802 -22.566 21.245 1.00 39.69 416 GLN A O 1
ATOM 3323 N N . ILE A 1 417 ? 1.094 -22.779 23.464 1.00 38.25 417 ILE A N 1
ATOM 3324 C CA . ILE A 1 417 ? 2.528 -22.496 23.479 1.00 38.25 417 ILE A CA 1
ATOM 3325 C C . ILE A 1 417 ? 3.241 -23.849 23.482 1.00 38.25 417 ILE A C 1
ATOM 3327 O O . ILE A 1 417 ? 3.118 -24.622 24.429 1.00 38.25 417 ILE A O 1
ATOM 3331 N N . ILE A 1 418 ? 3.965 -24.139 22.403 1.00 40.03 418 ILE A N 1
ATOM 3332 C CA . ILE A 1 418 ? 4.899 -25.263 22.310 1.00 40.03 418 ILE A CA 1
ATOM 3333 C C . ILE A 1 418 ? 6.251 -24.757 22.820 1.00 40.03 418 ILE A C 1
ATOM 3335 O O . ILE A 1 418 ? 6.900 -23.948 22.162 1.00 40.03 418 ILE A O 1
ATOM 3339 N N . THR A 1 419 ? 6.681 -25.218 23.993 1.00 39.09 419 THR A N 1
ATOM 3340 C CA . THR A 1 419 ? 8.051 -25.025 24.486 1.00 39.09 419 THR A CA 1
ATOM 3341 C C . THR A 1 419 ? 8.906 -26.217 24.061 1.00 39.09 419 THR A C 1
ATOM 3343 O O . THR A 1 419 ? 8.765 -27.306 24.614 1.00 39.09 419 THR A O 1
ATOM 3346 N N . GLY A 1 420 ? 9.766 -26.018 23.061 1.00 38.12 420 GLY A N 1
ATOM 3347 C CA . GLY A 1 420 ? 10.801 -26.973 22.662 1.00 38.12 420 GLY A CA 1
ATOM 3348 C C . GLY A 1 420 ? 12.134 -26.649 23.335 1.00 38.12 420 GLY A C 1
ATOM 3349 O O . GLY A 1 420 ? 12.621 -25.523 23.237 1.00 38.12 420 GLY A O 1
ATOM 3350 N N . GLU A 1 421 ? 12.705 -27.635 24.025 1.00 44.25 421 GLU A N 1
ATOM 3351 C CA . GLU A 1 421 ? 14.046 -27.594 24.614 1.00 44.25 421 GLU A CA 1
ATOM 3352 C C . GLU A 1 421 ? 15.140 -27.522 23.533 1.00 44.25 421 GLU A C 1
ATOM 3354 O O . GLU A 1 421 ? 15.073 -28.198 22.505 1.00 44.25 421 GLU A O 1
ATOM 3359 N N . ILE A 1 422 ? 16.178 -26.721 23.790 1.00 42.56 422 ILE A N 1
ATOM 3360 C CA . ILE A 1 422 ? 17.379 -26.595 22.954 1.00 42.56 422 ILE A CA 1
ATOM 3361 C C . ILE A 1 422 ? 18.464 -27.527 23.520 1.00 42.56 422 ILE A C 1
ATOM 3363 O O . ILE A 1 422 ? 18.859 -27.338 24.674 1.00 42.56 422 ILE A O 1
ATOM 3367 N N . PRO A 1 423 ? 19.012 -28.489 22.754 1.00 52.66 423 PRO A N 1
ATOM 3368 C CA . PRO A 1 423 ? 20.160 -29.261 23.208 1.00 52.66 423 PRO A CA 1
ATOM 3369 C C . PRO A 1 423 ? 21.458 -28.465 23.020 1.00 52.66 423 PRO A C 1
ATOM 3371 O O . PRO A 1 423 ? 21.747 -27.948 21.941 1.00 52.66 423 PRO A O 1
ATOM 3374 N N . GLN A 1 424 ? 22.265 -28.397 24.080 1.00 51.34 424 GLN A N 1
ATOM 3375 C CA . GLN A 1 424 ? 23.637 -27.901 24.000 1.00 51.34 424 GLN A CA 1
ATOM 3376 C C . GLN A 1 424 ? 24.534 -28.918 23.289 1.00 51.34 424 GLN A C 1
ATOM 3378 O O . GLN A 1 424 ? 24.573 -30.093 23.657 1.00 51.34 424 GLN A O 1
ATOM 3383 N N . VAL A 1 425 ? 25.284 -28.441 22.297 1.00 47.62 425 VAL A N 1
ATOM 3384 C CA . VAL A 1 425 ? 26.328 -29.200 21.601 1.00 47.62 425 VAL A CA 1
ATOM 3385 C C . VAL A 1 425 ? 27.687 -28.822 22.195 1.00 47.62 425 VAL A C 1
ATOM 3387 O O . VAL A 1 425 ? 27.966 -27.640 22.403 1.00 47.62 425 VAL A O 1
ATOM 3390 N N . ARG A 1 426 ? 28.487 -29.849 22.502 1.00 47.25 426 ARG A N 1
ATOM 3391 C CA . ARG A 1 426 ? 29.909 -29.767 22.870 1.00 47.25 426 ARG A CA 1
ATOM 3392 C C . ARG A 1 426 ? 30.795 -29.591 21.650 1.00 47.25 426 ARG A C 1
ATOM 3394 O O . ARG A 1 426 ? 30.479 -30.239 20.627 1.00 47.25 426 ARG A O 1
#

pLDDT: mean 70.97, std 21.04, range [36.03, 98.0]

InterPro domains:
  IPR003593 AAA+ ATPase domain [SM00382] (75-285)
  IPR003959 ATPase, AAA-type, core [PF00004] (80-185)
  IPR027417 P-loop containing nucleoside triphosphate hydrolase [G3DSA:3.40.50.300] (34-247)
  IPR027417 P-loop containing nucleoside triphosphate hydrolase [SSF52540] (74-170)

Foldseek 3Di:
DPPPPPDDPDDDQLAFDKEKEAAPVLQVPFDPQLQVVNVVSVYYHLDQDPVLVPDDPPPDDDDDDPPPPVPPLQDPPDDDDDDDPPPCRVVVVSVVCNVVNPAIEMEGALLRLADDPVCVVLPNDSLNNHVSNLVVVFCCCCPSGVADQPPLRTRDHHYHYPPLVNQPPDPPDDCVCVVVSCVSVVLVVDDQDPVVVVVVVVVCVVSVNVVVPDPVVVCSVVVVCVVCVPSRPDDPPVVVPPPVDDDPPDPDDPVVCCPPVVVVVVVVVVVVVVVVVVVVVVVVVVVVVVVVVVVVVVVVVVVVVVVVVVVVVVVVVVVVVVVVVVVVVVVVVVVVVVVVVVVCVLPPPPDDPVNVVVPPDPPDPPPPDPPPPPPDDDPVNVVPPDDPVPPDPVVVDDDDPDPPPDPDDDDDDDDDDDDDDDDDDD

Sequence (426 aa):
MSKMYGGEPDYFDIAAIYEIKFPPSLWNNLTEEQKELAKKKGHSELKLKDEVQNYKFTRSNTVRGELDPDDLSNLDNNALFYGAPRTGKSVMAEKLAYEADIYPLVVIQGSTLTPKKPDNDIGATLLIKFIYTISDITHKLVEDFGFERAEDGEARYILFLDEADQICTTHLLPPKDASSQLTFLKECMGSDSKDEEREFMGYASDAGISNQFPQHFLPFWQKFIDKNPEAELKDSSQLDNFDGKFTNPRDPKIEEVIKESSILAANQISKAIDTRLKQVDETITKIEDEITAANTAYSRIIKESVEEITTLLSATGGKLTREALEEQERKNKELEKELEQARNKVNDPNLSEEERAKNQIPKTETVQELKDEYKVPSFEDMKNYENDGNLNYDDLSGGDIGEVKGYGPTYTSNSQIITGEIPQVR

Secondary structure (DSSP, 8-state):
--S-S----S----SPPEEEEE-HHHHHHS-HHHHHHHHHTT-EE----HHHHT---------SS---TT-GGG---------STTSSHHHHHHHHHHHH-SS-EEEEEHHHHSPPHHHHHTT--HHHHHHHHHHHHHHIIIIIT-PPP-TTS----EEEEETGGGTT--TTS-GGGGGGGTHHHHHHT--S-HHHHHHHHHHHHHTT-TTTS-TTTHHHHHHHHHH-TT------TTTTT--S----S----HHHIIIIIHHHHHHHHHHHHHHHHHHHHHHHHHHHHHHHHHHHHHHHHHHHHHHHHHHHHHHHHHHHHHHHHHHHHHHHHHHHHHHHHHHHHHT-TT--HHHHHHT------------S---PPPHHHHHT----TT---GGG-----------S-----------PPPPPP-

Radius of gyration: 45.74 Å; chains: 1; bounding box: 111×49×134 Å

Organism: NCBI:txid144530